Protein AF-0000000082827800 (afdb_homodimer)

Solvent-accessible surface area (backbone atoms only — not comparable to full-atom values): 21511 Å² total; per-residue (Å²): 134,82,80,77,73,72,72,68,81,71,67,55,70,64,56,46,45,39,54,47,41,41,52,48,37,46,74,57,35,74,73,79,58,46,69,70,59,41,34,62,72,49,67,52,58,67,69,60,48,43,71,77,34,82,40,69,58,55,42,53,34,51,30,47,44,51,50,44,51,54,48,50,52,53,50,51,60,69,35,64,79,52,87,47,46,67,57,30,50,51,48,54,53,48,49,53,53,48,51,36,50,74,55,71,32,59,45,55,63,63,62,48,43,49,64,68,37,32,87,81,27,63,74,37,52,61,44,45,48,52,45,52,51,48,54,50,50,53,48,25,53,38,36,46,72,62,62,35,80,55,27,65,62,51,35,52,50,54,52,18,39,53,47,8,50,41,48,48,18,41,75,64,68,43,76,75,73,62,64,65,62,47,54,50,52,52,50,51,51,54,50,43,51,62,59,123,136,84,77,76,72,72,73,68,80,72,66,55,70,65,55,46,44,40,54,46,42,43,52,48,38,45,73,56,36,73,73,78,58,45,69,68,58,42,35,62,74,49,66,51,56,66,70,60,49,42,72,76,34,83,38,69,58,55,42,53,33,49,31,47,45,51,50,42,51,54,49,51,53,53,50,50,60,68,36,64,79,53,87,47,46,66,57,32,52,50,48,52,54,49,49,53,54,49,50,36,52,73,54,71,33,58,45,57,62,62,61,48,44,49,66,68,38,34,85,80,29,64,74,36,52,59,45,47,48,51,45,51,50,47,56,49,50,52,47,25,55,38,37,47,72,63,62,35,83,56,27,66,63,51,34,53,49,53,52,18,38,52,46,8,50,41,50,48,18,41,76,64,68,42,76,76,74,61,63,68,62,47,52,50,52,52,51,50,49,52,51,42,51,64,57,124

Nearest PDB structures (foldseek):
  3g7r-assembly1_A  TM=8.414E-01  e=1.190E-07  Streptomyces coelicolor A3(2)
  3g7r-assembly1_B  TM=8.287E-01  e=1.190E-07  Streptomyces coelicolor A3(2)
  3jsj-assembly2_C  TM=8.779E-01  e=6.716E-06  Streptomyces avermitilis MA-4680 = NBRC 14893
  2g7s-assembly1_A-2  TM=8.425E-01  e=1.171E-05  Agrobacterium fabrum str. C58
  5gpa-assembly1_A  TM=7.416E-01  e=1.019E-05  Halalkalibacterium halodurans C-125

InterPro domains:
  IPR001647 DNA-binding HTH domain, TetR-type [PF00440] (18-61)
  IPR001647 DNA-binding HTH domain, TetR-type [PR00455] (17-30)
  IPR001647 DNA-binding HTH domain, TetR-type [PR00455] (38-61)
  IPR001647 DNA-binding HTH domain, TetR-type [PS50977] (11-71)
  IPR009057 Homedomain-like superfamily [SSF46689] (10-89)
  IPR036271 Tetracyclin repressor-like, C-terminal domain superfamily [SSF48498] (84-188)

Organism: Acinetobacter baumannii (strain ATCC 19606 / DSM 30007 / JCM 6841 / CCUG 19606 / CIP 70.34 / NBRC 109757 / NCIMB 12457 / NCTC 12156 / 81) (NCBI:txid575584)

Structure (mmCIF, N/CA/C/O backbone):
data_AF-0000000082827800-model_v1
#
loop_
_entity.id
_entity.type
_entity.pdbx_description
1 polymer 'Uncharacterized protein'
#
loop_
_atom_site.group_PDB
_atom_site.id
_atom_site.type_symbol
_atom_site.label_atom_id
_atom_site.label_alt_id
_atom_site.label_comp_id
_atom_site.label_asym_id
_atom_site.label_entity_id
_atom_site.label_seq_id
_atom_site.pdbx_PDB_ins_code
_atom_site.Cartn_x
_atom_site.Cartn_y
_atom_site.Cartn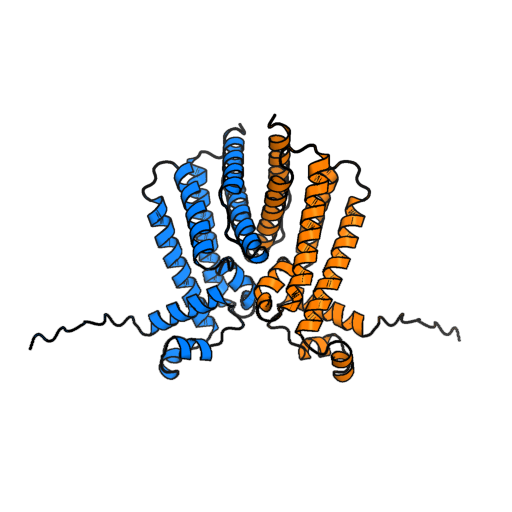_z
_atom_site.occupancy
_atom_site.B_iso_or_equiv
_atom_site.auth_seq_id
_atom_site.auth_comp_id
_atom_site.auth_asym_id
_atom_site.auth_atom_id
_atom_site.pdbx_PDB_model_num
ATOM 1 N N . MET A 1 1 ? 36.031 5.148 -47.375 1 28.25 1 MET A N 1
ATOM 2 C CA . MET A 1 1 ? 35.312 4.062 -46.688 1 28.25 1 MET A CA 1
ATOM 3 C C . MET A 1 1 ? 35.25 4.293 -45.188 1 28.25 1 MET A C 1
ATOM 5 O O . MET A 1 1 ? 36.25 4.09 -44.5 1 28.25 1 MET A O 1
ATOM 9 N N . ASN A 1 2 ? 34.75 5.398 -44.594 1 31.08 2 ASN A N 1
ATOM 10 C CA . ASN A 1 2 ? 34.719 5.922 -43.219 1 31.08 2 ASN A CA 1
ATOM 11 C C . ASN A 1 2 ? 33.969 4.992 -42.281 1 31.08 2 ASN A C 1
ATOM 13 O O . ASN A 1 2 ? 32.75 4.773 -42.438 1 31.08 2 ASN A O 1
ATOM 17 N N . ALA A 1 3 ? 34.656 3.84 -41.781 1 33.94 3 ALA A N 1
ATOM 18 C CA . ALA A 1 3 ? 34.156 2.791 -40.906 1 33.94 3 ALA A CA 1
ATOM 19 C C . ALA A 1 3 ? 33.531 3.387 -39.656 1 33.94 3 ALA A C 1
ATOM 21 O O . ALA A 1 3 ? 34.25 4.027 -38.844 1 33.94 3 ALA A O 1
ATOM 22 N N . ASP A 1 4 ? 32.406 4.094 -39.688 1 33.44 4 ASP A N 1
ATOM 23 C CA . ASP A 1 4 ? 31.594 4.551 -38.562 1 33.44 4 ASP A CA 1
ATOM 24 C C . ASP A 1 4 ? 31.516 3.49 -37.469 1 33.44 4 ASP A C 1
ATOM 26 O O . ASP A 1 4 ? 30.844 2.467 -37.625 1 33.44 4 ASP A O 1
ATOM 30 N N . ILE A 1 5 ? 32.562 3.104 -36.781 1 34.47 5 ILE A N 1
ATOM 31 C CA . ILE A 1 5 ? 32.688 2.234 -35.625 1 34.47 5 ILE A CA 1
ATOM 32 C C . ILE A 1 5 ? 31.609 2.6 -34.594 1 34.47 5 ILE A C 1
ATOM 34 O O . ILE A 1 5 ? 31.641 3.682 -34 1 34.47 5 ILE A O 1
ATOM 38 N N . HIS A 1 6 ? 30.344 2.596 -34.938 1 34.47 6 HIS A N 1
ATOM 39 C CA . HIS A 1 6 ? 29.297 2.691 -33.938 1 34.47 6 HIS A CA 1
ATOM 40 C C . HIS A 1 6 ? 29.672 1.899 -32.688 1 34.47 6 HIS A C 1
ATOM 42 O O . HIS A 1 6 ? 29.812 0.676 -32.75 1 34.47 6 HIS A O 1
ATOM 48 N N . PHE A 1 7 ? 30.734 2.318 -31.969 1 36.97 7 PHE A N 1
ATOM 49 C CA . PHE A 1 7 ? 30.984 1.753 -30.656 1 36.97 7 PHE A CA 1
ATOM 50 C C . PHE A 1 7 ? 29.672 1.491 -29.922 1 36.97 7 PHE A C 1
ATOM 52 O O . PHE A 1 7 ? 28.984 2.43 -29.516 1 36.97 7 PHE A O 1
ATOM 59 N N . LYS A 1 8 ? 28.906 0.641 -30.375 1 39.19 8 LYS A N 1
ATOM 60 C CA . LYS A 1 8 ? 27.797 0.132 -29.578 1 39.19 8 LYS A CA 1
ATOM 61 C C . LYS A 1 8 ? 28.219 -0.045 -28.125 1 39.19 8 LYS A C 1
ATOM 63 O O . LYS A 1 8 ? 29.016 -0.92 -27.797 1 39.19 8 LYS A O 1
ATOM 68 N N . LYS A 1 9 ? 28.562 0.874 -27.312 1 42.38 9 LYS A N 1
ATOM 69 C CA . LYS A 1 9 ? 28.859 0.759 -25.875 1 42.38 9 LYS A CA 1
ATOM 70 C C . LYS A 1 9 ? 28.062 -0.382 -25.25 1 42.38 9 LYS A C 1
ATOM 72 O O . LYS A 1 9 ? 26.844 -0.331 -25.172 1 42.38 9 LYS A O 1
ATOM 77 N N . LYS A 1 10 ? 28.312 -1.692 -25.297 1 49.41 10 LYS A N 1
ATOM 78 C CA . LYS A 1 10 ? 27.766 -2.984 -24.891 1 49.41 10 LYS A CA 1
ATOM 79 C C . LYS A 1 10 ? 27.406 -2.986 -23.406 1 49.41 10 LYS A C 1
ATOM 81 O O . LYS A 1 10 ? 28.281 -2.877 -22.547 1 49.41 10 LYS A O 1
ATOM 86 N N . TYR A 1 11 ? 26.344 -2.463 -23 1 63.91 11 TYR A N 1
ATOM 87 C CA . TYR A 1 11 ? 25.984 -2.654 -21.594 1 63.91 11 TYR A CA 1
ATOM 88 C C . TYR A 1 11 ? 26.141 -4.113 -21.188 1 63.91 11 TYR A C 1
ATOM 90 O O . TYR A 1 11 ? 25.828 -5.02 -21.953 1 63.91 11 TYR A O 1
ATOM 98 N N . PRO A 1 12 ? 27.047 -4.301 -20.141 1 82.62 12 PRO A N 1
ATOM 99 C CA . PRO A 1 12 ? 27.203 -5.688 -19.688 1 82.62 12 PRO A CA 1
ATOM 100 C C . PRO A 1 12 ? 25.875 -6.434 -19.625 1 82.62 12 PRO A C 1
ATOM 102 O O . PRO A 1 12 ? 24.828 -5.832 -19.344 1 82.62 12 PRO A O 1
ATOM 105 N N . LYS A 1 13 ? 25.812 -7.609 -20.328 1 89.81 13 LYS A N 1
ATOM 106 C CA . LYS A 1 13 ? 24.656 -8.492 -20.359 1 89.81 13 LYS A CA 1
ATOM 107 C C . LYS A 1 13 ? 23.938 -8.5 -19.016 1 89.81 13 LYS A C 1
ATOM 109 O O . LYS A 1 13 ? 22.703 -8.547 -18.953 1 89.81 13 LYS A O 1
ATOM 114 N N . ARG A 1 14 ? 24.688 -8.312 -18.062 1 93.44 14 ARG A N 1
ATOM 115 C CA . ARG A 1 14 ? 24.141 -8.289 -16.703 1 93.44 14 ARG A CA 1
ATOM 116 C C . ARG A 1 14 ? 23.219 -7.082 -16.516 1 93.44 14 ARG A C 1
ATOM 118 O O . ARG A 1 14 ? 22.125 -7.211 -15.977 1 93.44 14 ARG A O 1
ATOM 125 N N . ASP A 1 15 ? 23.672 -5.965 -17 1 94.88 15 ASP A N 1
ATOM 126 C CA . ASP A 1 15 ? 22.906 -4.734 -16.844 1 94.88 15 ASP A CA 1
AT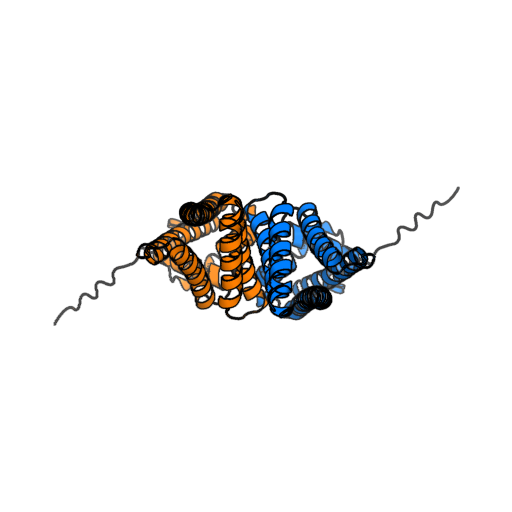OM 127 C C . ASP A 1 15 ? 21.625 -4.77 -17.672 1 94.88 15 ASP A C 1
ATOM 129 O O . ASP A 1 15 ? 20.594 -4.23 -17.266 1 94.88 15 ASP A O 1
ATOM 133 N N . ILE A 1 16 ? 21.688 -5.406 -18.734 1 95.06 16 ILE A N 1
ATOM 134 C CA . ILE A 1 16 ? 20.531 -5.535 -19.609 1 95.06 16 ILE A CA 1
ATOM 135 C C . ILE A 1 16 ? 19.453 -6.379 -18.906 1 95.06 16 ILE A C 1
ATOM 137 O O . ILE A 1 16 ? 18.281 -6.027 -18.922 1 95.06 16 ILE A O 1
ATOM 141 N N . VAL A 1 17 ? 19.891 -7.422 -18.297 1 96.56 17 VAL A N 1
ATOM 142 C CA . VAL A 1 17 ? 18.953 -8.305 -17.578 1 96.56 17 VAL A CA 1
ATOM 143 C C . VAL A 1 17 ? 18.328 -7.555 -16.422 1 96.56 17 VAL A C 1
ATOM 145 O O . VAL A 1 17 ? 17.109 -7.59 -16.234 1 96.56 17 VAL A O 1
ATOM 148 N N . LEU A 1 18 ? 19.156 -6.84 -15.711 1 97.31 18 LEU A N 1
ATOM 149 C CA . LEU A 1 18 ? 18.672 -6.117 -14.547 1 97.31 18 LEU A CA 1
ATOM 150 C C . LEU A 1 18 ? 17.641 -5.059 -14.945 1 97.31 18 LEU A C 1
ATOM 152 O O . LEU A 1 18 ? 16.594 -4.941 -14.32 1 97.31 18 LEU A O 1
ATOM 156 N N . SER A 1 19 ? 17.969 -4.348 -15.992 1 96.88 19 SER A N 1
ATOM 157 C CA . SER A 1 19 ? 17.078 -3.291 -16.438 1 96.88 19 SER A CA 1
ATOM 158 C C . SER A 1 19 ? 15.758 -3.861 -16.953 1 96.88 19 SER A C 1
ATOM 160 O O . SER A 1 19 ? 14.68 -3.363 -16.625 1 96.88 19 SER A O 1
ATOM 162 N N . THR A 1 20 ? 15.852 -4.902 -17.703 1 97.69 20 THR A N 1
ATOM 163 C CA . THR A 1 20 ? 14.664 -5.547 -18.266 1 97.69 20 THR A CA 1
ATOM 164 C C . THR A 1 20 ? 13.789 -6.133 -17.156 1 97.69 20 THR A C 1
ATOM 166 O O . THR A 1 20 ? 12.578 -5.91 -17.141 1 97.69 20 THR A O 1
ATOM 169 N N . ALA A 1 21 ? 14.445 -6.844 -16.266 1 98.12 21 ALA A N 1
ATOM 170 C CA . ALA A 1 21 ? 13.711 -7.477 -15.172 1 98.12 21 ALA A CA 1
ATOM 171 C C . ALA A 1 21 ? 13.039 -6.434 -14.289 1 98.12 21 ALA A C 1
ATOM 173 O O . ALA A 1 21 ? 11.867 -6.574 -13.93 1 98.12 21 ALA A O 1
ATOM 174 N N . THR A 1 22 ? 13.758 -5.391 -14 1 97.88 22 THR A N 1
ATOM 175 C CA . THR A 1 22 ? 13.234 -4.336 -13.141 1 97.88 22 THR A CA 1
ATOM 176 C C . THR A 1 22 ? 11.984 -3.709 -13.766 1 97.88 22 THR A C 1
ATOM 178 O O . THR A 1 22 ? 10.977 -3.516 -13.078 1 97.88 22 THR A O 1
ATOM 181 N N . GLN A 1 23 ? 12.039 -3.459 -15.023 1 96.88 23 GLN A N 1
ATOM 182 C CA . GLN A 1 23 ? 10.906 -2.863 -15.719 1 96.88 23 GLN A CA 1
ATOM 183 C C . GLN A 1 23 ? 9.703 -3.805 -15.711 1 96.88 23 GLN A C 1
ATOM 185 O O . GLN A 1 23 ? 8.57 -3.371 -15.5 1 96.88 23 GLN A O 1
ATOM 190 N N . LEU A 1 24 ? 9.93 -5.055 -15.906 1 96.31 24 LEU A N 1
ATOM 191 C CA . LEU A 1 24 ? 8.852 -6.039 -15.883 1 96.31 24 LEU A CA 1
ATOM 192 C C . LEU A 1 24 ? 8.242 -6.137 -14.484 1 96.31 24 LEU A C 1
ATOM 194 O O . LEU A 1 24 ? 7.016 -6.176 -14.344 1 96.31 24 LEU A O 1
ATOM 198 N N . PHE A 1 25 ? 9.117 -6.145 -13.469 1 95.81 25 PHE A N 1
ATOM 199 C CA . PHE A 1 25 ? 8.641 -6.227 -12.094 1 95.81 25 PHE A CA 1
ATOM 200 C C . PHE A 1 25 ? 7.805 -5.004 -11.742 1 95.81 25 PHE A C 1
ATOM 202 O O . PHE A 1 25 ? 6.789 -5.117 -11.055 1 95.81 25 PHE A O 1
ATOM 209 N N . ILE A 1 26 ? 8.172 -3.844 -12.25 1 94.31 26 ILE A N 1
ATOM 210 C CA . ILE A 1 26 ? 7.445 -2.607 -11.977 1 94.31 26 ILE A CA 1
ATOM 211 C C . ILE A 1 26 ? 6.098 -2.631 -12.688 1 94.31 26 ILE A C 1
ATOM 213 O O . ILE A 1 26 ? 5.062 -2.311 -12.094 1 94.31 26 ILE A O 1
ATOM 217 N N . GLN A 1 27 ? 6.027 -3.088 -13.883 1 91.56 27 GLN A N 1
ATOM 218 C CA . GLN A 1 27 ? 4.832 -3.021 -14.719 1 91.56 27 GLN A CA 1
ATOM 219 C C . GLN A 1 27 ? 3.859 -4.148 -14.375 1 91.56 27 GLN A C 1
ATOM 221 O O . GLN A 1 27 ? 2.643 -3.984 -14.5 1 91.56 27 GLN A O 1
ATOM 226 N N . GLU A 1 28 ? 4.469 -5.242 -13.945 1 89.88 28 GLU A N 1
ATOM 227 C CA . GLU A 1 28 ? 3.631 -6.402 -13.656 1 89.88 28 GLU A CA 1
ATOM 228 C C . GLU A 1 28 ? 3.756 -6.828 -12.195 1 89.88 28 GLU A C 1
ATOM 230 O O . GLU A 1 28 ? 3.289 -6.121 -11.297 1 89.88 28 GLU A O 1
ATOM 235 N N . ASN A 1 29 ? 4.441 -7.953 -11.852 1 88.12 29 ASN A N 1
ATOM 236 C CA . ASN A 1 29 ? 4.594 -8.43 -10.477 1 88.12 29 ASN A CA 1
ATOM 237 C C . ASN A 1 29 ? 5.816 -9.336 -10.328 1 88.12 29 ASN A C 1
ATOM 239 O O . ASN A 1 29 ? 6.27 -9.938 -11.305 1 88.12 29 ASN A O 1
ATOM 243 N N . TYR A 1 30 ? 6.332 -9.375 -9.117 1 92.81 30 TYR A N 1
ATOM 244 C CA . TYR A 1 30 ? 7.527 -10.164 -8.836 1 92.81 30 TYR A CA 1
ATOM 245 C C . TYR A 1 30 ? 7.227 -11.656 -8.922 1 92.81 30 TYR A C 1
ATOM 247 O O . TYR A 1 30 ? 8.094 -12.453 -9.297 1 92.81 30 TYR A O 1
ATOM 255 N N . ILE A 1 31 ? 6.066 -12.008 -8.602 1 87.62 31 ILE A N 1
ATOM 256 C CA . ILE A 1 31 ? 5.719 -13.422 -8.516 1 87.62 31 ILE A CA 1
ATOM 257 C C . ILE A 1 31 ? 5.422 -13.961 -9.914 1 87.62 31 ILE A C 1
ATOM 259 O O . ILE A 1 31 ? 5.906 -15.031 -10.289 1 87.62 31 ILE A O 1
ATOM 263 N N . SER A 1 32 ? 4.668 -13.281 -10.75 1 87.06 32 SER A N 1
ATOM 264 C CA . SER A 1 32 ? 4.156 -13.797 -12.008 1 87.06 32 SER A CA 1
ATOM 265 C C . SER A 1 32 ? 5.215 -13.727 -13.109 1 87.06 32 SER A C 1
ATOM 267 O O . SER A 1 32 ? 5.199 -14.523 -14.047 1 87.06 32 SER A O 1
ATOM 269 N N . VAL A 1 33 ? 6.074 -12.734 -13.008 1 93.69 33 VAL A N 1
ATOM 270 C CA . VAL A 1 33 ? 7.129 -12.625 -14.008 1 93.69 33 VAL A CA 1
ATOM 271 C C . VAL A 1 33 ? 8.148 -13.742 -13.805 1 93.69 33 VAL A C 1
ATOM 273 O O . VAL A 1 33 ? 8.852 -13.773 -12.797 1 93.69 33 VAL A O 1
ATOM 276 N N . GLY A 1 34 ? 8.242 -14.586 -14.773 1 94.19 34 GLY A N 1
ATOM 277 C CA . GLY A 1 34 ? 9.172 -15.703 -14.688 1 94.19 34 GLY A CA 1
ATOM 278 C C . GLY A 1 34 ? 10.508 -15.422 -15.359 1 94.19 34 GLY A C 1
ATOM 279 O O . GLY A 1 34 ? 10.633 -14.469 -16.125 1 94.19 34 GLY A O 1
ATOM 280 N N . VAL A 1 35 ? 11.414 -16.266 -15.047 1 96.62 35 VAL A N 1
ATOM 281 C CA . VAL A 1 35 ? 12.766 -16.125 -15.586 1 96.62 35 VAL A CA 1
ATOM 282 C C . VAL A 1 35 ? 12.734 -16.297 -17.109 1 96.62 35 VAL A C 1
ATOM 284 O O . VAL A 1 35 ? 13.43 -15.57 -17.828 1 96.62 35 VAL A O 1
ATOM 287 N N . ASP A 1 36 ? 11.914 -17.156 -17.609 1 96.75 36 ASP A N 1
ATOM 288 C CA . ASP A 1 36 ? 11.836 -17.375 -19.047 1 96.75 36 ASP A CA 1
ATOM 289 C C . ASP A 1 36 ? 11.375 -16.125 -19.781 1 96.75 36 ASP A C 1
ATOM 291 O O . ASP A 1 36 ? 11.891 -15.789 -20.844 1 96.75 36 ASP A O 1
ATOM 295 N N . ARG A 1 37 ? 10.453 -15.445 -19.25 1 96.25 37 ARG A N 1
ATOM 296 C CA . ARG A 1 37 ? 9.961 -14.195 -19.797 1 96.25 37 ARG A CA 1
ATOM 297 C C . ARG A 1 37 ? 11.055 -13.133 -19.828 1 96.25 37 ARG A C 1
ATOM 299 O O . ARG A 1 37 ? 11.195 -12.406 -20.812 1 96.25 37 ARG A O 1
ATOM 306 N N . ILE A 1 38 ? 11.828 -13.047 -18.781 1 97.69 38 ILE A N 1
ATOM 307 C CA . ILE A 1 38 ? 12.906 -12.07 -18.672 1 97.69 38 ILE A CA 1
ATOM 308 C C . ILE A 1 38 ? 13.984 -12.375 -19.703 1 97.69 38 ILE A C 1
ATOM 310 O O . ILE A 1 38 ? 14.469 -11.469 -20.391 1 97.69 38 ILE A O 1
ATOM 314 N N . ILE A 1 39 ? 14.305 -13.617 -19.812 1 97.44 39 ILE A N 1
ATOM 315 C CA . ILE A 1 39 ? 15.32 -14.062 -20.766 1 97.44 39 ILE A CA 1
ATOM 316 C C . ILE A 1 39 ? 14.891 -13.711 -22.188 1 97.44 39 ILE A C 1
ATOM 318 O O . ILE A 1 39 ? 15.672 -13.156 -22.969 1 97.44 39 ILE A O 1
ATOM 322 N N . ALA A 1 40 ? 13.664 -13.953 -22.5 1 97.5 40 ALA A N 1
ATOM 323 C CA . ALA A 1 40 ? 13.109 -13.68 -23.828 1 97.5 40 ALA A CA 1
ATOM 324 C C . ALA A 1 40 ? 13.117 -12.18 -24.125 1 97.5 40 ALA A C 1
ATOM 326 O O . ALA A 1 40 ? 13.531 -11.758 -25.203 1 97.5 40 ALA A O 1
ATOM 327 N N . GLU A 1 41 ? 12.766 -11.406 -23.188 1 96.81 41 GLU A N 1
ATOM 328 C CA . GLU A 1 41 ? 12.656 -9.969 -23.375 1 96.81 41 GLU A CA 1
ATOM 329 C C . GLU A 1 41 ? 14.039 -9.312 -23.438 1 96.81 41 GLU A C 1
ATOM 331 O O . GLU A 1 41 ? 14.234 -8.328 -24.156 1 96.81 41 GLU A O 1
ATOM 336 N N . ALA A 1 42 ? 14.914 -9.789 -22.609 1 96.44 42 ALA A N 1
ATOM 337 C CA . ALA A 1 42 ? 16.281 -9.266 -22.594 1 96.44 42 ALA A CA 1
ATOM 338 C C . ALA A 1 42 ? 17.078 -9.75 -23.812 1 96.44 42 ALA A C 1
ATOM 340 O O . ALA A 1 42 ? 18.156 -9.234 -24.094 1 96.44 42 ALA A O 1
ATOM 341 N N . ASP A 1 43 ? 16.547 -10.742 -24.422 1 95.88 43 ASP A N 1
ATOM 342 C CA . ASP A 1 43 ? 17.172 -11.344 -25.594 1 95.88 43 ASP A CA 1
ATOM 343 C C . ASP A 1 43 ? 18.594 -11.812 -25.266 1 95.88 43 ASP A C 1
ATOM 345 O O . ASP A 1 43 ? 19.562 -11.422 -25.938 1 95.88 43 ASP A O 1
ATOM 349 N N . ILE A 1 44 ? 18.688 -12.594 -24.266 1 94.81 44 ILE A N 1
ATOM 350 C CA . ILE A 1 44 ? 19.969 -13.164 -23.844 1 94.81 44 ILE A CA 1
ATOM 351 C C . ILE A 1 44 ? 19.859 -14.688 -23.781 1 94.81 44 ILE A C 1
ATOM 353 O O . ILE A 1 44 ? 18.766 -15.227 -23.656 1 94.81 44 ILE A O 1
ATOM 357 N N . ALA A 1 45 ? 20.984 -15.336 -23.938 1 94.88 45 ALA A N 1
ATOM 358 C CA . ALA A 1 45 ? 21.016 -16.797 -23.828 1 94.88 45 ALA A CA 1
ATOM 359 C C . ALA A 1 45 ? 20.734 -17.234 -22.391 1 94.88 45 ALA A C 1
ATOM 361 O O . ALA A 1 45 ? 21.203 -16.594 -21.438 1 94.88 45 ALA A O 1
ATOM 362 N N . LYS A 1 46 ? 19.984 -18.281 -22.234 1 95.38 46 LYS A N 1
ATOM 363 C CA . LYS A 1 46 ? 19.641 -18.828 -20.938 1 95.38 46 LYS A CA 1
ATOM 364 C C . LYS A 1 46 ? 20.891 -19.094 -20.094 1 95.38 46 LYS A C 1
ATOM 366 O O . LYS A 1 46 ? 20.938 -18.781 -18.906 1 95.38 46 LYS A O 1
ATOM 371 N N . ALA A 1 47 ? 21.891 -19.656 -20.75 1 94.69 47 ALA A N 1
ATOM 372 C CA . ALA A 1 47 ? 23.141 -19.969 -20.062 1 94.69 47 ALA A CA 1
ATOM 373 C C . ALA A 1 47 ? 23.797 -18.703 -19.516 1 94.69 47 ALA A C 1
ATOM 375 O O . ALA A 1 47 ? 24.344 -18.703 -18.406 1 94.69 47 ALA A O 1
ATOM 376 N N . THR A 1 48 ? 23.781 -17.734 -20.234 1 94.19 48 THR A N 1
ATOM 377 C CA . THR A 1 48 ? 24.344 -16.438 -19.828 1 94.19 48 THR A CA 1
ATOM 378 C C . THR A 1 48 ? 23.578 -15.875 -18.641 1 94.19 48 THR A C 1
ATOM 380 O O . THR A 1 48 ? 24.172 -15.344 -17.688 1 94.19 48 THR A O 1
ATOM 383 N N . PHE A 1 49 ? 22.219 -15.945 -18.672 1 95.88 49 PHE A N 1
ATOM 384 C CA . PHE A 1 49 ? 21.375 -15.484 -17.578 1 95.88 49 PHE A CA 1
ATOM 385 C C . PHE A 1 49 ? 21.766 -16.156 -16.266 1 95.88 49 PHE A C 1
ATOM 387 O O . PHE A 1 49 ? 22.031 -15.469 -15.281 1 95.88 49 PHE A O 1
ATOM 394 N N . TYR A 1 50 ? 21.906 -17.391 -16.344 1 95.44 50 TYR A N 1
ATOM 395 C CA . TYR A 1 50 ? 22.094 -18.156 -15.109 1 95.44 50 TYR A CA 1
ATOM 396 C C . TYR A 1 50 ? 23.531 -18.047 -14.609 1 95.44 50 TYR A C 1
ATOM 398 O O . TYR A 1 50 ? 23.812 -18.297 -13.438 1 95.44 50 TYR A O 1
ATOM 406 N N . LYS A 1 51 ? 24.422 -17.703 -15.516 1 95 51 LYS A N 1
ATOM 407 C CA . LYS A 1 51 ? 25.781 -17.391 -15.086 1 95 51 LYS A CA 1
ATOM 408 C C . LYS A 1 51 ? 25.797 -16.172 -14.164 1 95 51 LYS A C 1
ATOM 410 O O . LYS A 1 51 ? 26.562 -16.125 -13.203 1 95 51 LYS A O 1
ATOM 415 N N . HIS A 1 52 ? 24.922 -15.289 -14.43 1 94.75 52 HIS A N 1
ATOM 416 C CA . HIS A 1 52 ? 24.906 -14.039 -13.672 1 94.75 52 HIS A CA 1
ATOM 417 C C . HIS A 1 52 ? 23.906 -14.117 -12.516 1 94.75 52 HIS A C 1
ATOM 419 O O . HIS A 1 52 ? 24.109 -13.508 -11.469 1 94.75 52 HIS A O 1
ATOM 425 N N . PHE A 1 53 ? 22.797 -14.828 -12.734 1 96.94 53 PHE A N 1
ATOM 426 C CA . PHE A 1 53 ? 21.703 -14.914 -11.758 1 96.94 53 PHE A CA 1
ATOM 427 C C . PHE A 1 53 ? 21.25 -16.359 -11.57 1 96.94 53 PHE A C 1
ATOM 429 O O . PHE A 1 53 ? 20.281 -16.797 -12.195 1 96.94 53 PHE A O 1
ATOM 436 N N . PRO A 1 54 ? 21.781 -16.969 -10.648 1 96.12 54 PRO A N 1
ATOM 437 C CA . PRO A 1 54 ? 21.531 -18.406 -10.445 1 96.12 54 PRO A CA 1
ATOM 438 C C . PRO A 1 54 ? 20.094 -18.703 -10.016 1 96.12 54 PRO A C 1
ATOM 440 O O . PRO A 1 54 ? 19.609 -19.828 -10.172 1 96.12 54 PRO A O 1
ATOM 443 N N . SER A 1 55 ? 19.484 -17.609 -9.469 1 96.44 55 SER A N 1
ATOM 444 C CA . SER A 1 55 ? 18.094 -17.797 -9.031 1 96.44 55 SER A CA 1
ATOM 445 C C . SER A 1 55 ? 17.281 -16.531 -9.227 1 96.44 55 SER A C 1
ATOM 447 O O . SER A 1 55 ? 17.844 -15.438 -9.336 1 96.44 55 SER A O 1
ATOM 449 N N . LYS A 1 56 ? 16 -16.703 -9.227 1 96.38 56 LYS A N 1
ATOM 450 C CA . LYS A 1 56 ? 15.125 -15.547 -9.297 1 96.38 56 LYS A CA 1
ATOM 451 C C . LYS A 1 56 ? 15.297 -14.656 -8.07 1 96.38 56 LYS A C 1
ATOM 453 O O . LYS A 1 56 ? 15.203 -13.43 -8.172 1 96.38 56 LYS A O 1
ATOM 458 N N . GLU A 1 57 ? 15.492 -15.25 -6.91 1 97.19 57 GLU A N 1
ATOM 459 C CA . GLU A 1 57 ? 15.719 -14.492 -5.684 1 97.19 57 GLU A CA 1
ATOM 460 C C . GLU A 1 57 ? 16.922 -13.562 -5.824 1 97.19 57 GLU A C 1
ATOM 462 O O . GLU A 1 57 ? 16.844 -12.383 -5.473 1 97.19 57 GLU A O 1
ATOM 467 N N . GLU A 1 58 ? 17.938 -14.062 -6.34 1 97.69 58 GLU A N 1
ATOM 468 C CA . GLU A 1 58 ? 19.141 -13.25 -6.531 1 97.69 58 GLU A CA 1
ATOM 469 C C . GLU A 1 58 ? 18.891 -12.125 -7.539 1 97.69 58 GLU A C 1
ATOM 471 O O . GLU A 1 58 ? 19.375 -11.008 -7.363 1 97.69 58 GLU A O 1
ATOM 476 N N . LEU A 1 59 ? 18.203 -12.5 -8.578 1 98.19 59 LEU A N 1
ATOM 477 C CA . LEU A 1 59 ? 17.859 -11.484 -9.57 1 98.19 59 LEU A CA 1
ATOM 478 C C . LEU A 1 59 ? 17.062 -10.352 -8.93 1 98.19 59 LEU A C 1
ATOM 480 O O . LEU A 1 59 ? 17.391 -9.18 -9.102 1 98.19 59 LEU A O 1
ATOM 484 N N . VAL A 1 60 ? 16.016 -10.695 -8.195 1 98.31 60 VAL A N 1
ATOM 485 C CA . VAL A 1 60 ? 15.164 -9.711 -7.559 1 98.31 60 VAL A CA 1
ATOM 486 C C . VAL A 1 60 ? 15.984 -8.859 -6.594 1 98.31 60 VAL A C 1
ATOM 488 O O . VAL A 1 60 ? 15.836 -7.633 -6.547 1 98.31 60 VAL A O 1
ATOM 491 N N . PHE A 1 61 ? 16.875 -9.539 -5.859 1 98.31 61 PHE A N 1
ATOM 492 C CA . PHE A 1 61 ? 17.75 -8.844 -4.922 1 98.31 61 PHE A CA 1
ATOM 493 C C . PHE A 1 61 ? 18.547 -7.758 -5.629 1 98.31 61 PHE A C 1
ATOM 495 O O . PHE A 1 61 ? 18.547 -6.598 -5.211 1 98.31 61 PHE A O 1
ATOM 502 N N . TYR A 1 62 ? 19.109 -8.07 -6.688 1 98 62 TYR A N 1
ATOM 503 C CA . TYR A 1 62 ? 19.984 -7.129 -7.379 1 98 62 TYR A CA 1
ATOM 504 C C . TYR A 1 62 ? 19.172 -6.07 -8.117 1 98 62 TYR A C 1
ATOM 506 O O . TYR A 1 62 ? 19.594 -4.918 -8.227 1 98 62 TYR A O 1
ATOM 514 N N . CYS A 1 63 ? 18.016 -6.422 -8.648 1 98.44 63 CYS A N 1
ATOM 515 C CA . CYS A 1 63 ? 17.109 -5.426 -9.227 1 98.44 63 CYS A CA 1
ATOM 516 C C . CYS A 1 63 ? 16.766 -4.348 -8.211 1 98.44 63 CYS A C 1
ATOM 518 O O . CYS A 1 63 ? 16.812 -3.156 -8.516 1 98.44 63 CYS A O 1
ATOM 520 N N . LEU A 1 64 ? 16.453 -4.777 -6.98 1 98.5 64 LEU A N 1
ATOM 521 C CA . LEU A 1 64 ? 16.062 -3.848 -5.93 1 98.5 64 LEU A CA 1
ATOM 522 C C . LEU A 1 64 ? 17.25 -2.992 -5.492 1 98.5 64 LEU A C 1
ATOM 524 O O . LEU A 1 64 ? 17.109 -1.789 -5.27 1 98.5 64 LEU A O 1
ATOM 528 N N . LYS A 1 65 ? 18.406 -3.619 -5.383 1 98.31 65 LYS A N 1
ATOM 529 C CA . LYS A 1 65 ? 19.609 -2.883 -5.004 1 98.31 65 LYS A CA 1
ATOM 530 C C . LYS A 1 65 ? 19.938 -1.792 -6.02 1 98.31 65 LYS A C 1
ATOM 532 O O . LYS A 1 65 ? 20.203 -0.648 -5.648 1 98.31 65 LYS A O 1
ATOM 537 N N . GLN A 1 66 ? 19.891 -2.176 -7.227 1 97.62 66 GLN A N 1
ATOM 538 C CA . GLN A 1 66 ? 20.188 -1.213 -8.281 1 97.62 66 GLN A CA 1
ATOM 539 C C . GLN A 1 66 ? 19.125 -0.125 -8.359 1 9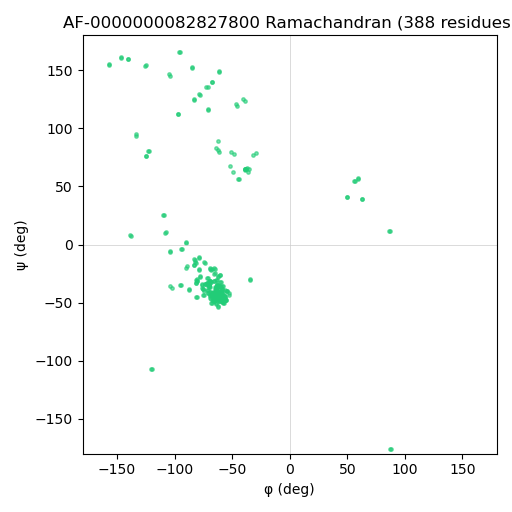7.62 66 GLN A C 1
ATOM 541 O O . GLN A 1 66 ? 19.438 1.055 -8.523 1 97.62 66 GLN A O 1
ATOM 546 N N . LEU A 1 67 ? 17.891 -0.491 -8.266 1 98.06 67 LEU A N 1
ATOM 547 C CA . LEU A 1 67 ? 16.797 0.476 -8.289 1 98.06 67 LEU A CA 1
ATOM 548 C C . LEU A 1 67 ? 16.938 1.483 -7.152 1 98.06 67 LEU A C 1
ATOM 550 O O . LEU A 1 67 ? 16.75 2.684 -7.352 1 98.06 67 LEU A O 1
ATOM 554 N N . LYS A 1 68 ? 17.25 0.969 -5.977 1 98.19 68 LYS A N 1
ATOM 555 C CA . LYS A 1 68 ? 17.469 1.841 -4.828 1 98.19 68 LYS A CA 1
ATOM 556 C C . LYS A 1 68 ? 18.562 2.857 -5.109 1 98.19 68 LYS A C 1
ATOM 558 O O . LYS A 1 68 ? 18.406 4.047 -4.816 1 98.19 68 LYS A O 1
ATOM 563 N N . LEU A 1 69 ? 19.641 2.4 -5.66 1 97.94 69 LEU A N 1
ATOM 564 C CA . LEU A 1 69 ? 20.766 3.285 -5.965 1 97.94 69 LEU A CA 1
ATOM 565 C C . LEU A 1 69 ? 20.359 4.328 -7.004 1 97.94 69 LEU A C 1
ATOM 567 O O . LEU A 1 69 ? 20.719 5.504 -6.875 1 97.94 69 LEU A O 1
ATOM 571 N N . ASP A 1 70 ? 19.672 3.91 -8.023 1 97.69 70 ASP A N 1
ATOM 572 C CA . ASP A 1 70 ? 19.203 4.82 -9.062 1 97.69 70 ASP A CA 1
ATOM 573 C C . ASP A 1 70 ? 18.281 5.895 -8.492 1 97.69 70 ASP A C 1
ATOM 575 O O . ASP A 1 70 ? 18.422 7.078 -8.812 1 97.69 70 ASP A O 1
ATOM 579 N N . ILE A 1 71 ? 17.391 5.516 -7.641 1 98 71 ILE A N 1
ATOM 580 C CA . ILE A 1 71 ? 16.453 6.441 -7.016 1 98 71 ILE A CA 1
ATOM 581 C C . ILE A 1 71 ? 17.203 7.398 -6.098 1 98 71 ILE A C 1
ATOM 583 O O . ILE A 1 71 ? 16.984 8.609 -6.145 1 98 71 ILE A O 1
ATOM 587 N N . GLN A 1 72 ? 18.047 6.84 -5.309 1 98.19 72 GLN A N 1
ATOM 588 C CA . GLN A 1 72 ? 18.828 7.645 -4.379 1 98.19 72 GLN A CA 1
ATOM 589 C C . GLN A 1 72 ? 19.625 8.719 -5.113 1 98.19 72 GLN A C 1
ATOM 591 O O . GLN A 1 72 ? 19.594 9.891 -4.742 1 98.19 72 GLN A O 1
ATOM 596 N N . MET A 1 73 ? 20.25 8.305 -6.148 1 98.06 73 MET A N 1
ATOM 597 C CA . MET A 1 73 ? 21.062 9.25 -6.918 1 98.06 73 MET A CA 1
ATOM 598 C C . MET A 1 73 ? 20.172 10.32 -7.559 1 98.06 73 MET A C 1
ATOM 600 O O . MET A 1 73 ? 20.5 11.508 -7.492 1 98.06 73 MET A O 1
ATOM 604 N N . ALA A 1 74 ? 19.094 9.93 -8.141 1 97.56 74 ALA A N 1
ATOM 605 C CA . ALA A 1 74 ? 18.188 10.844 -8.836 1 97.56 74 ALA A CA 1
ATOM 606 C C . ALA A 1 74 ? 17.578 11.844 -7.855 1 97.56 74 ALA A C 1
ATOM 608 O O . ALA A 1 74 ? 17.531 13.047 -8.133 1 97.56 74 ALA A O 1
ATOM 609 N N . VAL A 1 75 ? 17.141 11.383 -6.711 1 97.88 75 VAL A N 1
ATOM 610 C CA . VAL A 1 75 ? 16.5 12.219 -5.707 1 97.88 75 VAL A CA 1
ATOM 611 C C . VAL A 1 75 ? 17.5 13.195 -5.117 1 97.88 75 VAL A C 1
ATOM 613 O O . VAL A 1 75 ? 17.234 14.398 -5.031 1 97.88 75 VAL A O 1
ATOM 616 N N . GLU A 1 76 ? 18.609 12.688 -4.703 1 97.31 76 GLU A N 1
ATOM 617 C CA . GLU A 1 76 ? 19.609 13.531 -4.047 1 97.31 76 GLU A CA 1
ATOM 618 C C . GLU A 1 76 ? 20.141 14.586 -5.004 1 97.31 76 GLU A C 1
ATOM 620 O O . GLU A 1 76 ? 20.359 15.734 -4.605 1 97.31 76 GLU A O 1
ATOM 625 N N . GLU A 1 77 ? 20.297 14.188 -6.254 1 97 77 GLU A N 1
ATOM 626 C CA . GLU A 1 77 ? 20.688 15.172 -7.258 1 97 77 GLU A CA 1
ATOM 627 C C . GLU A 1 77 ? 19.609 16.234 -7.434 1 97 77 GLU A C 1
ATOM 629 O O . GLU A 1 77 ? 19.906 17.422 -7.551 1 97 77 GLU A O 1
ATOM 634 N N . HIS A 1 78 ? 18.391 15.797 -7.438 1 96.12 78 HIS A N 1
ATOM 635 C CA . HIS A 1 78 ? 17.234 16.672 -7.66 1 96.12 78 HIS A CA 1
ATOM 636 C C . HIS A 1 78 ? 17.109 17.719 -6.551 1 96.12 78 HIS A C 1
ATOM 638 O O . HIS A 1 78 ? 16.766 18.859 -6.812 1 96.12 78 HIS A O 1
ATOM 644 N N . ILE A 1 79 ? 17.469 17.359 -5.301 1 96.75 79 ILE A N 1
ATOM 645 C CA . ILE A 1 79 ? 17.203 18.281 -4.207 1 96.75 79 ILE A CA 1
ATOM 646 C C . ILE A 1 79 ? 18.5 18.969 -3.775 1 96.75 79 ILE A C 1
ATOM 648 O O . ILE A 1 79 ? 18.469 19.891 -2.957 1 96.75 79 ILE A O 1
ATOM 652 N N . SER A 1 80 ? 19.656 18.594 -4.312 1 93.88 80 SER A N 1
ATOM 653 C CA . SER A 1 80 ? 20.969 19.078 -3.883 1 93.88 80 SER A CA 1
ATOM 654 C C . SER A 1 80 ? 21.125 20.562 -4.164 1 93.88 80 SER A C 1
ATOM 656 O O . SER A 1 80 ? 21.875 21.25 -3.473 1 93.88 80 SER A O 1
ATOM 658 N N . LYS A 1 81 ? 20.422 21.016 -5.098 1 91.44 81 LYS A N 1
ATOM 659 C CA . LYS A 1 81 ? 20.625 22.406 -5.496 1 91.44 81 LYS A CA 1
ATOM 660 C C . LYS A 1 81 ? 19.656 23.344 -4.77 1 91.44 81 LYS A C 1
ATOM 662 O O . LYS A 1 81 ? 19.734 24.562 -4.918 1 91.44 81 LYS A O 1
ATOM 667 N N . LEU A 1 82 ? 18.812 22.781 -4.027 1 94.38 82 LEU A N 1
ATOM 668 C CA . LEU A 1 82 ? 17.797 23.578 -3.359 1 94.38 82 LEU A CA 1
ATOM 669 C C . LEU A 1 82 ? 18.328 24.141 -2.049 1 94.38 82 LEU A C 1
ATOM 671 O O . LEU A 1 82 ? 19.203 23.562 -1.423 1 94.38 82 LEU A O 1
ATOM 675 N N . THR A 1 83 ? 17.781 25.312 -1.616 1 89.88 83 THR A N 1
ATOM 676 C CA . THR A 1 83 ? 18.391 26.078 -0.538 1 89.88 83 THR A CA 1
ATOM 677 C C . THR A 1 83 ? 17.625 25.875 0.769 1 89.88 83 THR A C 1
ATOM 679 O O . THR A 1 83 ? 18.234 25.828 1.844 1 89.88 83 THR A O 1
ATOM 682 N N . THR A 1 84 ? 16.266 25.766 0.729 1 96.44 84 THR A N 1
ATOM 683 C CA . THR A 1 84 ? 15.523 25.688 1.979 1 96.44 84 THR A CA 1
ATOM 684 C C . THR A 1 84 ? 15.047 24.266 2.236 1 96.44 84 THR A C 1
ATOM 686 O O . THR A 1 84 ? 14.695 23.531 1.299 1 96.44 84 THR A O 1
ATOM 689 N N . PRO A 1 85 ? 15 23.891 3.482 1 96.75 85 PRO A N 1
ATOM 690 C CA . PRO A 1 85 ? 14.531 22.547 3.822 1 96.75 85 PRO A CA 1
ATOM 691 C C . PRO A 1 85 ? 13.109 22.281 3.33 1 96.75 85 PRO A C 1
ATOM 693 O O . PRO A 1 85 ? 12.805 21.172 2.904 1 96.75 85 PRO A O 1
ATOM 696 N N . LEU A 1 86 ? 12.305 23.312 3.377 1 96.62 86 LEU A N 1
ATOM 697 C CA . LEU A 1 86 ? 10.938 23.125 2.918 1 96.62 86 LEU A CA 1
ATOM 698 C C . LEU A 1 86 ? 10.898 22.828 1.423 1 96.62 86 LEU A C 1
ATOM 700 O O . LEU A 1 86 ? 10.156 21.953 0.979 1 96.62 86 LEU A O 1
ATOM 704 N N . GLU A 1 87 ? 11.672 23.516 0.69 1 97.19 87 GLU A N 1
ATOM 705 C CA . GLU A 1 87 ? 11.758 23.266 -0.746 1 97.19 87 GLU A CA 1
ATOM 706 C C . GLU A 1 87 ? 12.312 21.875 -1.033 1 97.19 87 GLU A C 1
ATOM 708 O O . GLU A 1 87 ? 11.875 21.203 -1.973 1 97.19 87 GLU A O 1
ATOM 713 N N . LYS A 1 88 ? 13.328 21.484 -0.312 1 98.06 88 LYS A N 1
ATOM 714 C CA . LYS A 1 88 ? 13.898 20.141 -0.464 1 98.06 88 LYS A CA 1
ATOM 715 C C . LYS A 1 88 ? 12.828 19.078 -0.243 1 98.06 88 LYS A C 1
ATOM 717 O O . LYS A 1 88 ? 12.719 18.141 -1.029 1 98.06 88 LYS A O 1
ATOM 722 N N . LEU A 1 89 ? 12.023 19.266 0.79 1 98.06 89 LEU A N 1
ATOM 723 C CA . LEU A 1 89 ? 10.977 18.297 1.103 1 98.06 89 LEU A CA 1
ATOM 724 C C . LEU A 1 89 ? 9.922 18.266 0.006 1 98.06 89 LEU A C 1
ATOM 726 O O . LEU A 1 89 ? 9.461 17.203 -0.392 1 98.06 89 LEU A O 1
ATOM 730 N N . GLU A 1 90 ? 9.531 19.438 -0.458 1 97.56 90 GLU A N 1
ATOM 731 C CA . GLU A 1 90 ? 8.539 19.531 -1.522 1 97.56 90 GLU A CA 1
ATOM 732 C C . GLU A 1 90 ? 9.016 18.828 -2.789 1 97.56 90 GLU A C 1
ATOM 734 O O . GLU A 1 90 ? 8.266 18.078 -3.412 1 97.56 90 GLU A O 1
ATOM 739 N N . GLN A 1 91 ? 10.227 19.031 -3.148 1 97.81 91 GLN A N 1
ATOM 740 C CA . GLN A 1 91 ? 10.758 18.469 -4.387 1 97.81 91 GLN A CA 1
ATOM 741 C C . GLN A 1 91 ? 10.984 16.969 -4.254 1 97.81 91 GLN A C 1
ATOM 743 O O . GLN A 1 91 ? 10.82 16.219 -5.223 1 97.81 91 GLN A O 1
ATOM 748 N N . LEU A 1 92 ? 11.352 16.547 -3.061 1 97.94 92 LEU A N 1
ATOM 749 C CA . LEU A 1 92 ? 11.391 15.117 -2.789 1 97.94 92 LEU A CA 1
ATOM 750 C C . LEU A 1 92 ? 10.023 14.484 -3.018 1 97.94 92 LEU A C 1
ATOM 752 O O . LEU A 1 92 ? 9.906 13.484 -3.727 1 97.94 92 LEU A O 1
ATOM 756 N N . TYR A 1 93 ? 9.008 15.109 -2.441 1 97.81 93 TYR A N 1
ATOM 757 C CA . TYR A 1 93 ? 7.629 14.656 -2.576 1 97.81 93 TYR A CA 1
ATOM 758 C C . TYR A 1 93 ? 7.195 14.648 -4.039 1 97.81 93 TYR A C 1
ATOM 760 O O . TYR A 1 93 ? 6.688 13.641 -4.539 1 97.81 93 TYR A O 1
ATOM 768 N N . LEU A 1 94 ? 7.461 15.672 -4.754 1 97.12 94 LEU A N 1
ATOM 769 C CA . LEU A 1 94 ? 7.035 15.82 -6.145 1 97.12 94 LEU A CA 1
ATOM 770 C C . LEU A 1 94 ? 7.785 14.844 -7.047 1 97.12 94 LEU A C 1
ATOM 772 O O . LEU A 1 94 ? 7.227 14.344 -8.023 1 97.12 94 LEU A O 1
ATOM 776 N N . TRP A 1 95 ? 9.023 14.633 -6.746 1 97.69 95 TRP A N 1
ATOM 777 C CA . TRP A 1 95 ? 9.805 13.672 -7.531 1 97.69 95 TRP A CA 1
ATOM 778 C C . TRP A 1 95 ? 9.141 12.297 -7.512 1 97.69 95 TRP A C 1
ATOM 780 O O . TRP A 1 95 ? 9.008 11.656 -8.555 1 97.69 95 TRP A O 1
ATOM 790 N N . TYR A 1 96 ? 8.727 11.844 -6.34 1 97.44 96 TYR A N 1
ATOM 791 C CA . TYR A 1 96 ? 8.094 10.539 -6.211 1 97.44 96 TYR A CA 1
ATOM 792 C C . TYR A 1 96 ? 6.766 10.492 -6.953 1 97.44 96 TYR A C 1
ATOM 794 O O . TYR A 1 96 ? 6.461 9.508 -7.633 1 97.44 96 TYR A O 1
ATOM 802 N N . ILE A 1 97 ? 6.02 11.531 -6.812 1 97.19 97 ILE A N 1
ATOM 803 C CA . ILE A 1 97 ? 4.734 11.586 -7.5 1 97.19 97 ILE A CA 1
ATOM 804 C C . ILE A 1 97 ? 4.957 11.5 -9.008 1 97.19 97 ILE A C 1
ATOM 806 O O . ILE A 1 97 ? 4.293 10.719 -9.695 1 97.19 97 ILE A O 1
ATOM 810 N N . ASP A 1 98 ? 5.891 12.234 -9.492 1 97.19 98 ASP A N 1
ATOM 811 C CA . ASP A 1 98 ? 6.203 12.234 -10.922 1 97.19 98 ASP A CA 1
ATOM 812 C C . ASP A 1 98 ? 6.684 10.859 -11.375 1 97.19 98 ASP A C 1
ATOM 814 O O . ASP A 1 98 ? 6.297 10.383 -12.445 1 97.19 98 ASP A O 1
ATOM 818 N N . TRP A 1 99 ? 7.527 10.297 -10.617 1 97 99 TRP A N 1
ATOM 819 C CA . TRP A 1 99 ? 8.055 8.984 -10.953 1 97 99 TRP A CA 1
ATOM 820 C C . TRP A 1 99 ? 6.93 7.957 -11.07 1 97 99 TRP A C 1
ATOM 822 O O . TRP A 1 99 ? 6.879 7.191 -12.039 1 97 99 TRP A O 1
ATOM 832 N N . VAL A 1 100 ? 6.039 7.961 -10.117 1 96.25 100 VAL A N 1
ATOM 833 C CA . VAL A 1 100 ? 4.926 7.023 -10.117 1 96.25 100 VAL A CA 1
ATOM 834 C C . VAL A 1 100 ? 4.035 7.273 -11.328 1 96.25 100 VAL A C 1
ATOM 836 O O . VAL A 1 100 ? 3.652 6.332 -12.031 1 96.25 100 VAL A O 1
ATOM 839 N N . ASN A 1 101 ? 3.73 8.555 -11.555 1 96.56 101 ASN A N 1
ATOM 840 C CA . ASN A 1 101 ? 2.891 8.922 -12.688 1 96.56 101 ASN A CA 1
ATOM 841 C C . ASN A 1 101 ? 3.521 8.492 -14.016 1 96.56 101 ASN A C 1
ATOM 843 O O . ASN A 1 101 ? 2.818 8.07 -14.93 1 96.56 101 ASN A O 1
ATOM 847 N N . GLN A 1 102 ? 4.805 8.5 -14.094 1 96.12 102 GLN A N 1
ATOM 848 C CA . GLN A 1 102 ? 5.52 8.18 -15.328 1 96.12 102 GLN A CA 1
ATOM 849 C C . GLN A 1 102 ? 5.676 6.668 -15.492 1 96.12 102 GLN A C 1
ATOM 851 O O . GLN A 1 102 ? 5.984 6.188 -16.578 1 96.12 102 GLN A O 1
ATOM 856 N N . ASN A 1 103 ? 5.504 5.941 -14.43 1 94.5 103 ASN A N 1
ATOM 857 C CA . ASN A 1 103 ? 5.688 4.496 -14.492 1 94.5 103 ASN A CA 1
ATOM 858 C C . ASN A 1 103 ? 4.355 3.756 -14.367 1 94.5 103 ASN A C 1
ATOM 860 O O . ASN A 1 103 ? 4.301 2.662 -13.805 1 94.5 103 ASN A O 1
ATOM 864 N N . GLY A 1 104 ? 3.285 4.387 -14.727 1 91.12 104 GLY A N 1
ATOM 865 C CA . GLY A 1 104 ? 2.01 3.727 -14.961 1 91.12 104 GLY A CA 1
ATOM 866 C C . GLY A 1 104 ? 1.183 3.566 -13.695 1 91.12 104 GLY A C 1
ATOM 867 O O . GLY A 1 104 ? 0.256 2.754 -13.656 1 91.12 104 GLY A O 1
ATOM 868 N N . VAL A 1 105 ? 1.545 4.211 -12.617 1 91.69 105 VAL A N 1
ATOM 869 C CA . VAL A 1 105 ? 0.764 4.207 -11.383 1 91.69 105 VAL A CA 1
ATOM 870 C C . VAL A 1 105 ? 0.606 2.773 -10.883 1 91.69 105 VAL A C 1
ATOM 872 O O . VAL A 1 105 ? -0.514 2.307 -10.656 1 91.69 105 VAL A O 1
ATOM 875 N N . ARG A 1 106 ? 1.765 2.148 -10.68 1 90.75 106 ARG A N 1
ATOM 876 C CA . ARG A 1 106 ? 1.767 0.737 -10.305 1 90.75 106 ARG A CA 1
ATOM 877 C C . ARG A 1 106 ? 2.17 0.557 -8.844 1 90.75 106 ARG A C 1
ATOM 879 O O . ARG A 1 106 ? 2.414 -0.565 -8.398 1 90.75 106 ARG A O 1
ATOM 886 N N . GLY A 1 107 ? 2.254 1.646 -8.109 1 90.44 107 GLY A N 1
ATOM 887 C CA . GLY A 1 107 ? 2.641 1.555 -6.711 1 90.44 107 GLY A CA 1
ATOM 888 C C . GLY A 1 107 ? 4.145 1.599 -6.504 1 90.44 107 GLY A C 1
ATOM 889 O O . GLY A 1 107 ? 4.898 1.854 -7.445 1 90.44 107 GLY A O 1
ATOM 890 N N . CYS A 1 108 ? 4.566 1.449 -5.32 1 92.62 108 CYS A N 1
ATOM 891 C CA . CYS A 1 108 ? 5.98 1.435 -4.969 1 92.62 108 CYS A CA 1
ATOM 892 C C . CYS A 1 108 ? 6.582 0.053 -5.191 1 92.62 108 CYS A C 1
ATOM 894 O O . CYS A 1 108 ? 6.141 -0.926 -4.586 1 92.62 108 CYS A O 1
ATOM 896 N N . PRO A 1 109 ? 7.594 -0.062 -5.926 1 94.94 109 PRO A N 1
ATOM 897 C CA . PRO A 1 109 ? 8.172 -1.375 -6.215 1 94.94 109 PRO A CA 1
ATOM 898 C C . PRO A 1 109 ? 8.719 -2.066 -4.969 1 94.94 109 PRO A C 1
ATOM 900 O O . PRO A 1 109 ? 8.734 -3.297 -4.895 1 94.94 109 PRO A O 1
ATOM 903 N N . PHE A 1 110 ? 9.18 -1.332 -4.012 1 95.31 110 PHE A N 1
ATOM 904 C CA . PHE A 1 110 ? 9.758 -1.914 -2.807 1 95.31 110 PHE A CA 1
ATOM 905 C C . PHE A 1 110 ? 8.664 -2.477 -1.899 1 95.31 110 PHE A C 1
ATOM 907 O O . PHE A 1 110 ? 8.805 -3.574 -1.359 1 95.31 110 PHE A O 1
ATOM 914 N N . HIS A 1 111 ? 7.605 -1.71 -1.753 1 90.75 111 HIS A N 1
ATOM 915 C CA . HIS A 1 111 ? 6.473 -2.254 -1.011 1 90.75 111 HIS A CA 1
ATOM 916 C C . HIS A 1 111 ? 5.918 -3.502 -1.689 1 90.75 111 HIS A C 1
ATOM 918 O O . HIS A 1 111 ? 5.617 -4.496 -1.021 1 90.75 111 HIS A O 1
ATOM 924 N N . LYS A 1 112 ? 5.797 -3.428 -2.949 1 89.25 112 LYS A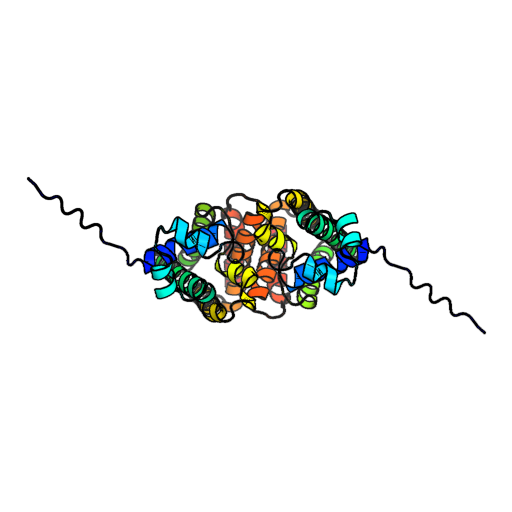 N 1
ATOM 925 C CA . LYS A 1 112 ? 5.277 -4.551 -3.723 1 89.25 112 LYS A CA 1
ATOM 926 C C . LYS A 1 112 ? 6.148 -5.793 -3.537 1 89.25 112 LYS A C 1
ATOM 928 O O . LYS A 1 112 ? 5.629 -6.898 -3.359 1 89.25 112 LYS A O 1
ATOM 933 N N . ALA A 1 113 ? 7.465 -5.602 -3.607 1 93.31 113 ALA A N 1
ATOM 934 C CA . ALA A 1 113 ? 8.383 -6.727 -3.438 1 93.31 113 ALA A CA 1
ATOM 935 C C . ALA A 1 113 ? 8.195 -7.383 -2.072 1 93.31 113 ALA A C 1
ATOM 937 O O . ALA A 1 113 ? 8.133 -8.609 -1.971 1 93.31 113 ALA A O 1
ATOM 938 N N . GLY A 1 114 ? 8.109 -6.566 -1.046 1 89.31 114 GLY A N 1
ATOM 939 C CA . GLY A 1 114 ? 7.898 -7.086 0.295 1 89.31 114 GLY A CA 1
ATOM 940 C C . GLY A 1 114 ? 6.613 -7.883 0.43 1 89.31 114 GLY A C 1
ATOM 941 O O . GLY A 1 114 ? 6.605 -8.953 1.048 1 89.31 114 GLY A O 1
ATOM 942 N N . MET A 1 115 ? 5.605 -7.414 -0.186 1 83.81 115 MET A N 1
ATOM 943 C CA . MET A 1 115 ? 4.285 -8.031 -0.082 1 83.81 115 MET A CA 1
ATOM 944 C C . MET A 1 115 ? 4.211 -9.305 -0.919 1 83.81 115 MET A C 1
ATOM 946 O O . MET A 1 115 ? 3.643 -10.305 -0.484 1 83.81 115 MET A O 1
ATOM 950 N N . GLU A 1 116 ? 4.805 -9.297 -2.014 1 86.12 116 GLU A N 1
ATOM 951 C CA . GLU A 1 116 ? 4.617 -10.375 -2.98 1 86.12 116 GLU A CA 1
ATOM 952 C C . GLU A 1 116 ? 5.59 -11.523 -2.723 1 86.12 116 GLU A C 1
ATOM 954 O O . GLU A 1 116 ? 5.227 -12.695 -2.852 1 86.12 116 GLU A O 1
ATOM 959 N N . VAL A 1 117 ? 6.859 -11.125 -2.348 1 89.5 117 VAL A N 1
ATOM 960 C CA . VAL A 1 117 ? 7.836 -12.211 -2.35 1 89.5 117 VAL A CA 1
ATOM 961 C C . VAL A 1 117 ? 8.727 -12.109 -1.113 1 89.5 117 VAL A C 1
ATOM 963 O O . VAL A 1 117 ? 9.703 -12.852 -0.986 1 89.5 117 VAL A O 1
ATOM 966 N N . GLY A 1 118 ? 8.414 -11.227 -0.209 1 88.31 118 GLY A N 1
ATOM 967 C CA . GLY A 1 118 ? 9.227 -11.062 0.982 1 88.31 118 GLY A CA 1
ATOM 968 C C . GLY A 1 118 ? 9.422 -12.352 1.754 1 88.31 118 GLY A C 1
ATOM 969 O O . GLY A 1 118 ? 10.531 -12.641 2.221 1 88.31 118 GLY A O 1
ATOM 970 N N . ASN A 1 119 ? 8.43 -13.141 1.869 1 83.62 119 ASN A N 1
ATOM 971 C CA . ASN A 1 119 ? 8.5 -14.398 2.609 1 83.62 119 ASN A CA 1
ATOM 972 C C . ASN A 1 119 ? 9.203 -15.484 1.802 1 83.62 119 ASN A C 1
ATOM 974 O O . ASN A 1 119 ? 9.812 -16.391 2.371 1 83.62 119 ASN A O 1
ATOM 978 N N . LEU A 1 120 ? 9.141 -15.398 0.525 1 87.62 120 LEU A N 1
ATOM 979 C CA . LEU A 1 120 ? 9.75 -16.375 -0.37 1 87.62 120 LEU A CA 1
ATOM 980 C C . LEU A 1 120 ? 11.234 -16.109 -0.546 1 87.62 120 LEU A C 1
ATOM 982 O O . LEU A 1 120 ? 12.023 -17.047 -0.745 1 87.62 120 LEU A O 1
ATOM 986 N N . TYR A 1 121 ? 11.555 -14.82 -0.493 1 94.06 121 TYR A N 1
ATOM 987 C CA . TYR A 1 121 ? 12.914 -14.375 -0.754 1 94.06 121 TYR A CA 1
ATOM 988 C C . TYR A 1 121 ? 13.469 -13.594 0.431 1 94.06 121 TYR A C 1
ATOM 990 O O . TYR A 1 121 ? 13.578 -12.367 0.377 1 94.06 121 TYR A O 1
ATOM 998 N N . PRO A 1 122 ? 13.914 -14.297 1.429 1 93.44 122 PRO A N 1
ATOM 999 C CA . PRO A 1 122 ? 14.359 -13.609 2.641 1 93.44 122 PRO A CA 1
ATOM 1000 C C . PRO A 1 122 ? 15.516 -12.648 2.377 1 93.44 122 PRO A C 1
ATOM 1002 O O . PRO A 1 122 ? 15.656 -11.633 3.072 1 93.44 122 PRO A O 1
ATOM 1005 N N . SER A 1 123 ? 16.234 -12.93 1.376 1 95.62 123 SER A N 1
ATOM 1006 C CA . SER A 1 123 ? 17.422 -12.133 1.115 1 95.62 123 SER A CA 1
ATOM 1007 C C . SER A 1 123 ? 17.062 -10.719 0.678 1 95.62 123 SER A C 1
ATOM 1009 O O . SER A 1 123 ? 17.859 -9.789 0.831 1 95.62 123 SER A O 1
ATOM 1011 N N . ILE A 1 124 ? 15.883 -10.508 0.194 1 96.5 124 ILE A N 1
ATOM 1012 C CA . ILE A 1 124 ? 15.57 -9.195 -0.359 1 96.5 124 ILE A CA 1
ATOM 1013 C C . ILE A 1 124 ? 15.273 -8.219 0.774 1 96.5 124 ILE A C 1
ATOM 1015 O O . ILE A 1 124 ? 15.203 -7.008 0.555 1 96.5 124 ILE A O 1
ATOM 1019 N N . GLN A 1 125 ? 15.117 -8.75 1.986 1 94.38 125 GLN A N 1
ATOM 1020 C CA . GLN A 1 125 ? 14.805 -7.902 3.127 1 94.38 125 GLN A CA 1
ATOM 1021 C C . GLN A 1 125 ? 15.883 -6.844 3.34 1 94.38 125 GLN A C 1
ATOM 1023 O O . GLN A 1 125 ? 15.586 -5.707 3.705 1 94.38 125 GLN A O 1
ATOM 1028 N N . VAL A 1 126 ? 17.078 -7.203 3.141 1 96.25 126 VAL A N 1
ATOM 1029 C CA . VAL A 1 126 ? 18.188 -6.277 3.324 1 96.25 126 VAL A CA 1
ATOM 1030 C C . VAL A 1 126 ? 18.047 -5.113 2.348 1 96.25 126 VAL A C 1
ATOM 1032 O O . VAL A 1 126 ? 18.266 -3.955 2.717 1 96.25 126 VAL A O 1
ATOM 1035 N N . ALA A 1 127 ? 17.703 -5.418 1.081 1 96.94 127 ALA A N 1
ATOM 1036 C CA . ALA A 1 127 ? 17.516 -4.379 0.068 1 96.94 127 ALA A CA 1
ATOM 1037 C C . ALA A 1 127 ? 16.344 -3.465 0.416 1 96.94 127 ALA A C 1
ATOM 1039 O O . ALA A 1 127 ? 16.422 -2.248 0.232 1 96.94 127 ALA A O 1
ATOM 1040 N N . LEU A 1 128 ? 15.312 -4.027 0.927 1 96.12 128 LEU A N 1
ATOM 1041 C CA . LEU A 1 128 ? 14.148 -3.25 1.336 1 96.12 128 LEU A CA 1
ATOM 1042 C C . LEU A 1 128 ? 14.492 -2.332 2.504 1 96.12 128 LEU A C 1
ATOM 1044 O O . LEU A 1 128 ? 14.148 -1.146 2.488 1 96.12 128 LEU A O 1
ATOM 1048 N N . ASP A 1 129 ? 15.188 -2.865 3.449 1 95.06 129 ASP A N 1
ATOM 1049 C CA . ASP A 1 129 ? 15.586 -2.094 4.621 1 95.06 129 ASP A CA 1
ATOM 1050 C C . ASP A 1 129 ? 16.484 -0.924 4.227 1 95.06 129 ASP A C 1
ATOM 1052 O O . ASP A 1 129 ? 16.344 0.181 4.754 1 95.06 129 ASP A O 1
ATOM 1056 N N . GLU A 1 130 ? 17.359 -1.192 3.369 1 97.06 130 GLU A N 1
ATOM 1057 C CA . GLU A 1 130 ? 18.266 -0.147 2.912 1 97.06 130 GLU A CA 1
ATOM 1058 C C . GLU A 1 130 ? 17.5 1.006 2.266 1 97.06 130 GLU A C 1
ATOM 1060 O O . GLU A 1 130 ? 17.797 2.176 2.518 1 97.06 130 GLU A O 1
ATOM 1065 N N . TYR A 1 131 ? 16.562 0.692 1.47 1 97.44 131 TYR A N 1
ATOM 1066 C CA . TYR A 1 131 ? 15.758 1.715 0.818 1 97.44 131 TYR A CA 1
ATOM 1067 C C . TYR A 1 131 ? 14.969 2.521 1.844 1 97.44 131 TYR A C 1
ATOM 1069 O O . TYR A 1 131 ? 15.008 3.754 1.84 1 97.44 131 TYR A O 1
ATOM 1077 N N . TRP A 1 132 ? 14.281 1.847 2.701 1 94.31 132 TRP A N 1
ATOM 1078 C CA . TRP A 1 132 ? 13.43 2.512 3.68 1 94.31 132 TRP A CA 1
ATOM 1079 C C . TRP A 1 132 ? 14.258 3.361 4.637 1 94.31 132 TRP A C 1
ATOM 1081 O O . TRP A 1 132 ? 13.875 4.484 4.969 1 94.31 132 TRP A O 1
ATOM 1091 N N . ASN A 1 133 ? 15.352 2.814 5.09 1 96.31 133 ASN A N 1
ATOM 1092 C CA . ASN A 1 133 ? 16.219 3.559 5.996 1 96.31 133 ASN A CA 1
ATOM 1093 C C . ASN A 1 133 ? 16.781 4.82 5.34 1 96.31 133 ASN A C 1
ATOM 1095 O O . ASN A 1 133 ? 16.828 5.879 5.969 1 96.31 133 ASN A O 1
ATOM 1099 N N . TRP A 1 134 ? 17.125 4.621 4.145 1 98.12 134 TRP A N 1
ATOM 1100 C CA . TRP A 1 134 ? 17.641 5.785 3.43 1 98.12 134 TRP A CA 1
ATOM 1101 C C . TRP A 1 134 ? 16.578 6.875 3.318 1 98.12 134 TRP A C 1
ATOM 1103 O O . TRP A 1 134 ? 16.844 8.039 3.635 1 98.12 134 TRP A O 1
ATOM 1113 N N . LEU A 1 135 ? 15.398 6.539 2.816 1 97.56 135 LEU A N 1
ATOM 1114 C CA . LEU A 1 135 ? 14.328 7.508 2.617 1 97.56 135 LEU A CA 1
ATOM 1115 C C . LEU A 1 135 ? 13.914 8.141 3.941 1 97.56 135 LEU A C 1
ATOM 1117 O O . LEU A 1 135 ? 13.711 9.352 4.023 1 97.56 135 LEU A O 1
ATOM 1121 N N . PHE A 1 136 ? 13.82 7.332 4.961 1 96.56 136 PHE A N 1
ATOM 1122 C CA . PHE A 1 136 ? 13.477 7.805 6.297 1 96.56 136 PHE A CA 1
ATOM 1123 C C . PHE A 1 136 ? 14.516 8.797 6.805 1 96.56 136 PHE A C 1
ATOM 1125 O O . PHE A 1 136 ? 14.164 9.883 7.266 1 96.56 136 PHE A O 1
ATOM 1132 N N . ASN A 1 137 ? 15.75 8.422 6.68 1 98 137 ASN A N 1
ATOM 1133 C CA . ASN A 1 137 ? 16.828 9.266 7.18 1 98 137 ASN A CA 1
ATOM 1134 C C . ASN A 1 137 ? 16.938 10.562 6.395 1 98 137 ASN A C 1
ATOM 1136 O O . ASN A 1 137 ? 17.203 11.625 6.973 1 98 137 ASN A O 1
ATOM 1140 N N . LEU A 1 138 ? 16.797 10.461 5.102 1 98.19 138 LEU A N 1
ATOM 1141 C CA . LEU A 1 138 ? 16.812 11.664 4.277 1 98.19 138 LEU A CA 1
ATOM 1142 C C . LEU A 1 138 ? 15.703 12.625 4.684 1 98.19 138 LEU A C 1
ATOM 1144 O O . LEU A 1 138 ? 15.953 13.812 4.898 1 98.19 138 LEU A O 1
ATOM 1148 N N . THR A 1 139 ? 14.477 12.141 4.816 1 97.88 139 THR A N 1
ATOM 1149 C CA . THR A 1 139 ? 13.328 12.961 5.176 1 97.88 139 THR A CA 1
ATOM 1150 C C . THR A 1 139 ? 13.492 13.547 6.574 1 97.88 139 THR A C 1
ATOM 1152 O O . THR A 1 139 ? 13.227 14.727 6.797 1 97.88 139 THR A O 1
ATOM 1155 N N . THR A 1 140 ? 13.992 12.742 7.508 1 97.5 140 THR A N 1
ATOM 1156 C CA . THR A 1 140 ? 14.227 13.195 8.875 1 97.5 140 THR A CA 1
ATOM 1157 C C . THR A 1 140 ? 15.258 14.312 8.906 1 97.5 140 THR A C 1
ATOM 1159 O O . THR A 1 140 ? 15.086 15.305 9.617 1 97.5 140 THR A O 1
ATOM 1162 N N . SER A 1 141 ? 16.312 14.125 8.164 1 97.06 141 SER A N 1
ATOM 1163 C CA . SER A 1 141 ? 17.375 15.133 8.125 1 97.06 141 SER A CA 1
ATOM 1164 C C . SER A 1 141 ? 16.844 16.469 7.605 1 97.06 141 SER A C 1
ATOM 1166 O O . SER A 1 141 ? 17.203 17.531 8.117 1 97.06 141 SER A O 1
ATOM 1168 N N . ILE A 1 142 ? 16 16.422 6.59 1 97.06 142 ILE A N 1
ATOM 1169 C CA . ILE A 1 142 ? 15.414 17.625 6.031 1 97.06 142 ILE A CA 1
ATOM 1170 C C . ILE A 1 142 ? 14.531 18.297 7.078 1 97.06 142 ILE A C 1
ATOM 1172 O O . ILE A 1 142 ? 14.609 19.516 7.273 1 97.06 142 ILE A O 1
ATOM 1176 N N . LEU A 1 143 ? 13.75 17.516 7.809 1 96.81 143 LEU A N 1
ATOM 1177 C CA . LEU A 1 143 ? 12.812 18.047 8.789 1 96.81 143 LEU A CA 1
ATOM 1178 C C . LEU A 1 143 ? 13.555 18.594 10.008 1 96.81 143 LEU A C 1
ATOM 1180 O O . LEU A 1 143 ? 13.117 19.578 10.625 1 96.81 143 LEU A O 1
ATOM 1184 N N . LYS A 1 144 ? 14.633 17.984 10.375 1 96.12 144 LYS A N 1
ATOM 1185 C CA . LYS A 1 144 ? 15.469 18.484 11.469 1 96.12 144 LYS A CA 1
ATOM 1186 C C . LYS A 1 144 ? 15.992 19.891 11.164 1 96.12 144 LYS A C 1
ATOM 1188 O O . LYS A 1 144 ? 16.094 20.719 12.062 1 96.12 144 LYS A O 1
ATOM 1193 N N . GLU A 1 145 ? 16.297 20.141 9.945 1 95.31 145 GLU A N 1
ATOM 1194 C CA . GLU A 1 145 ? 16.781 21.453 9.531 1 95.31 145 GLU A CA 1
ATOM 1195 C C . GLU A 1 145 ? 15.703 22.516 9.719 1 95.31 145 GLU A C 1
ATOM 1197 O O . GLU A 1 145 ? 16.016 23.703 9.805 1 95.31 145 GLU A O 1
ATOM 1202 N N . MET A 1 146 ? 14.477 22.094 9.789 1 94.44 146 MET A N 1
ATOM 1203 C CA . MET A 1 146 ? 13.367 23.031 9.953 1 94.44 146 MET A CA 1
ATOM 1204 C C . MET A 1 146 ? 13.07 23.281 11.422 1 94.44 146 MET A C 1
ATOM 1206 O O . MET A 1 146 ? 12.109 23.984 11.758 1 94.44 146 MET A O 1
ATOM 1210 N N . GLU A 1 147 ? 13.805 22.703 12.336 1 90.69 147 GLU A N 1
ATOM 1211 C CA . GLU A 1 147 ? 13.68 22.859 13.781 1 90.69 147 GLU A CA 1
ATOM 1212 C C . GLU A 1 147 ? 12.328 22.359 14.281 1 90.69 147 GLU A C 1
ATOM 1214 O O . GLU A 1 147 ? 11.688 23.016 15.102 1 90.69 147 GLU A O 1
ATOM 1219 N N . ILE A 1 148 ? 11.922 21.281 13.68 1 90.38 148 ILE A N 1
ATOM 1220 C CA . ILE A 1 148 ? 10.711 20.578 14.117 1 90.38 148 ILE A CA 1
ATOM 1221 C C . ILE A 1 148 ? 10.969 19.891 15.445 1 90.38 148 ILE A C 1
ATOM 1223 O O . ILE A 1 148 ? 12.031 19.297 15.656 1 90.38 148 ILE A O 1
ATOM 1227 N N . LYS A 1 149 ? 10.016 20 16.391 1 86.88 149 LYS A N 1
ATOM 1228 C CA . LYS A 1 149 ? 10.18 19.422 17.734 1 86.88 149 LYS A CA 1
ATOM 1229 C C . LYS A 1 149 ? 10.344 17.906 17.672 1 86.88 149 LYS A C 1
ATOM 1231 O O . LYS A 1 149 ? 11.219 17.344 18.328 1 86.88 149 LYS A O 1
ATOM 1236 N N . ASP A 1 150 ? 9.516 17.219 16.906 1 91.06 150 ASP A N 1
ATOM 1237 C CA . ASP A 1 150 ? 9.562 15.766 16.766 1 91.06 150 ASP A CA 1
ATOM 1238 C C . ASP A 1 150 ? 9.695 15.367 15.289 1 91.06 150 ASP A C 1
ATOM 1240 O O . ASP A 1 150 ? 8.742 14.883 14.68 1 91.06 150 ASP A O 1
ATOM 1244 N N . PRO A 1 151 ? 10.961 15.539 14.773 1 94.5 151 PRO A N 1
ATOM 1245 C CA . PRO A 1 151 ? 11.148 15.266 13.352 1 94.5 151 PRO A CA 1
ATOM 1246 C C . PRO A 1 151 ? 10.867 13.812 12.977 1 94.5 151 PRO A C 1
ATOM 1248 O O . PRO A 1 151 ? 10.438 13.523 11.859 1 94.5 151 PRO A O 1
ATOM 1251 N N . ILE A 1 152 ? 11.039 12.898 13.93 1 93.06 152 ILE A N 1
ATOM 1252 C CA . ILE A 1 152 ? 10.828 11.484 13.664 1 93.06 152 ILE A CA 1
ATOM 1253 C C . ILE A 1 152 ? 9.344 11.211 13.445 1 93.06 152 ILE A C 1
ATOM 1255 O O . ILE A 1 152 ? 8.961 10.562 12.469 1 93.06 152 ILE A O 1
ATOM 1259 N N . ALA A 1 153 ? 8.523 11.742 14.297 1 89.69 153 ALA A N 1
ATOM 1260 C CA . ALA A 1 153 ? 7.078 11.555 14.156 1 89.69 153 ALA A CA 1
ATOM 1261 C C . ALA A 1 153 ? 6.566 12.18 12.859 1 89.69 153 ALA A C 1
ATOM 1263 O O . ALA A 1 153 ? 5.734 11.586 12.172 1 89.69 153 ALA A O 1
ATOM 1264 N N . LEU A 1 154 ? 7.047 13.32 12.539 1 92.62 154 LEU A N 1
ATOM 1265 C CA . LEU A 1 154 ? 6.598 13.992 11.328 1 92.62 154 LEU A CA 1
ATOM 1266 C C . LEU A 1 154 ? 7.094 13.266 10.078 1 92.62 154 LEU A C 1
ATOM 1268 O O . LEU A 1 154 ? 6.395 13.219 9.062 1 92.62 154 LEU A O 1
ATOM 1272 N N . THR A 1 155 ? 8.32 12.703 10.141 1 95.12 155 THR A N 1
ATOM 1273 C CA . THR A 1 155 ? 8.828 11.891 9.039 1 95.12 155 THR A CA 1
ATOM 1274 C C . THR A 1 155 ? 7.895 10.711 8.758 1 95.12 155 THR A C 1
ATOM 1276 O O . THR A 1 155 ? 7.527 10.461 7.609 1 95.12 155 THR A O 1
ATOM 1279 N N . ARG A 1 156 ? 7.492 10.039 9.797 1 90.81 156 ARG A N 1
ATOM 1280 C CA . ARG A 1 156 ? 6.586 8.898 9.648 1 90.81 156 ARG A CA 1
ATOM 1281 C C . ARG A 1 156 ? 5.273 9.328 8.992 1 90.81 156 ARG A C 1
ATOM 1283 O O . ARG A 1 156 ? 4.758 8.633 8.117 1 90.81 156 ARG A O 1
ATOM 1290 N N . LEU A 1 157 ? 4.789 10.414 9.391 1 90 157 LEU A N 1
ATOM 1291 C CA . LEU A 1 157 ? 3.531 10.914 8.852 1 90 157 LEU A CA 1
ATOM 1292 C C . LEU A 1 157 ? 3.674 11.273 7.379 1 90 157 LEU A C 1
ATOM 1294 O O . LEU A 1 157 ? 2.828 10.906 6.559 1 90 157 LEU A O 1
ATOM 1298 N N . VAL A 1 158 ? 4.723 12.016 7.066 1 94.38 158 VAL A N 1
ATOM 1299 C CA . VAL A 1 158 ? 4.957 12.453 5.695 1 94.38 158 VAL A CA 1
ATOM 1300 C C . VAL A 1 158 ? 5.121 11.242 4.785 1 94.38 158 VAL A C 1
ATOM 1302 O O . VAL A 1 158 ? 4.516 11.172 3.711 1 94.38 158 VAL A O 1
ATOM 1305 N N . LEU A 1 159 ? 5.871 10.281 5.227 1 94.31 159 LEU A N 1
ATOM 1306 C CA . LEU A 1 159 ? 6.102 9.086 4.418 1 94.31 159 LEU A CA 1
ATOM 1307 C C . LEU A 1 159 ? 4.836 8.242 4.324 1 94.31 159 LEU A C 1
ATOM 1309 O O . LEU A 1 159 ? 4.578 7.617 3.293 1 94.31 159 LEU A O 1
ATOM 1313 N N . SER A 1 160 ? 4.059 8.219 5.387 1 91.38 160 SER A N 1
ATOM 1314 C CA . SER A 1 160 ? 2.779 7.52 5.336 1 91.38 160 SER A CA 1
ATOM 1315 C C . SER A 1 160 ? 1.843 8.156 4.316 1 91.38 160 SER A C 1
ATOM 1317 O O . SER A 1 160 ? 1.15 7.457 3.574 1 91.38 160 SER A O 1
ATOM 1319 N N . LEU A 1 161 ? 1.771 9.414 4.281 1 92.75 161 LEU A N 1
ATOM 1320 C CA . LEU A 1 161 ? 0.942 10.117 3.311 1 92.75 161 LEU A CA 1
ATOM 1321 C C . LEU A 1 161 ? 1.414 9.844 1.887 1 92.75 161 LEU A C 1
ATOM 1323 O O . LEU A 1 161 ? 0.6 9.594 0.996 1 92.75 161 LEU A O 1
ATOM 1327 N N . LEU A 1 162 ? 2.727 9.898 1.729 1 94.5 162 LEU A N 1
ATOM 1328 C CA . LEU A 1 162 ? 3.293 9.602 0.417 1 94.5 162 LEU A CA 1
ATOM 1329 C C . LEU A 1 162 ? 2.91 8.195 -0.035 1 94.5 162 LEU A C 1
ATOM 1331 O O . LEU A 1 162 ? 2.4 8.008 -1.143 1 94.5 162 LEU A O 1
ATOM 1335 N N . ASP A 1 163 ? 3.098 7.273 0.831 1 92.44 163 ASP A N 1
ATOM 1336 C CA . ASP A 1 163 ? 2.744 5.891 0.522 1 92.44 163 ASP A CA 1
ATOM 1337 C C . ASP A 1 163 ? 1.244 5.75 0.267 1 92.44 163 ASP A C 1
ATOM 1339 O O . ASP A 1 163 ? 0.829 5.035 -0.647 1 92.44 163 ASP A O 1
ATOM 1343 N N . GLY A 1 164 ? 0.498 6.43 1.092 1 90.88 164 GLY A N 1
ATOM 1344 C CA . GLY A 1 164 ? -0.948 6.359 0.947 1 90.88 164 GLY A CA 1
ATOM 1345 C C . GLY A 1 164 ? -1.436 6.844 -0.407 1 90.88 164 GLY A C 1
ATOM 1346 O O . GLY A 1 164 ? -2.283 6.203 -1.031 1 90.88 164 GLY A O 1
ATOM 1347 N N . ILE A 1 165 ? -0.947 7.914 -0.862 1 92.06 165 ILE A N 1
ATOM 1348 C CA . ILE A 1 165 ? -1.424 8.477 -2.121 1 92.06 165 ILE A CA 1
ATOM 1349 C C . ILE A 1 165 ? -0.931 7.621 -3.287 1 92.06 165 ILE A C 1
ATOM 1351 O O . ILE A 1 165 ? -1.63 7.465 -4.289 1 92.06 165 ILE A O 1
ATOM 1355 N N . ILE A 1 166 ? 0.226 7.055 -3.154 1 92.62 166 ILE A N 1
ATOM 1356 C CA . ILE A 1 166 ? 0.742 6.141 -4.168 1 92.62 166 ILE A CA 1
ATOM 1357 C C . ILE A 1 166 ? -0.143 4.898 -4.238 1 92.62 166 ILE A C 1
ATOM 1359 O O . ILE A 1 166 ? -0.551 4.484 -5.324 1 92.62 166 ILE A O 1
ATOM 1363 N N . ASN A 1 167 ? -0.458 4.383 -3.137 1 88.31 167 ASN A N 1
ATOM 1364 C CA . ASN A 1 167 ? -1.316 3.203 -3.094 1 88.31 167 ASN A CA 1
ATOM 1365 C C . ASN A 1 167 ? -2.709 3.504 -3.641 1 88.31 167 ASN A C 1
ATOM 1367 O O . ASN A 1 167 ? -3.289 2.686 -4.359 1 88.31 167 ASN A O 1
ATOM 1371 N N . SER A 1 168 ? -3.238 4.625 -3.27 1 85.62 168 SER A N 1
ATOM 1372 C CA . SER A 1 168 ? -4.566 5.012 -3.73 1 85.62 168 SER A CA 1
ATOM 1373 C C . SER A 1 168 ? -4.605 5.148 -5.25 1 85.62 168 SER A C 1
ATOM 1375 O O . SER A 1 168 ? -5.629 4.859 -5.875 1 85.62 168 SER A O 1
ATOM 1377 N N . SER A 1 169 ? -3.564 5.594 -5.777 1 88.25 169 SER A N 1
ATOM 1378 C CA . SER A 1 169 ? -3.518 5.797 -7.223 1 88.25 169 SER A CA 1
ATOM 1379 C C . SER A 1 169 ? -3.605 4.469 -7.969 1 88.25 169 SER A C 1
ATOM 1381 O O . SER A 1 169 ? -4.129 4.414 -9.086 1 88.25 169 SER A O 1
ATOM 1383 N N . VAL A 1 170 ? -3.098 3.426 -7.379 1 85.44 170 VAL A N 1
ATOM 1384 C CA . VAL A 1 170 ? -3.205 2.096 -7.969 1 85.44 170 VAL A CA 1
ATOM 1385 C C . VAL A 1 170 ? -4.672 1.688 -8.062 1 85.44 170 VAL A C 1
ATOM 1387 O O . VAL A 1 170 ? -5.117 1.179 -9.094 1 85.44 170 VAL A O 1
ATOM 1390 N N . CYS A 1 171 ? -5.375 1.993 -7.039 1 79.56 171 CYS A N 1
ATOM 1391 C CA . CYS A 1 171 ? -6.785 1.638 -6.973 1 79.56 171 CYS A CA 1
ATOM 1392 C C . CYS A 1 171 ? -7.609 2.49 -7.934 1 79.56 171 CYS A C 1
ATOM 1394 O O . CYS A 1 171 ? -8.531 1.992 -8.578 1 79.56 171 CYS A O 1
ATOM 1396 N N . GLU A 1 172 ? -7.215 3.723 -7.965 1 81.56 172 GLU A N 1
ATOM 1397 C CA . GLU A 1 172 ? -7.969 4.664 -8.789 1 81.56 172 GLU A CA 1
ATOM 1398 C C . GLU A 1 172 ? -7.539 4.586 -10.25 1 81.56 172 GLU A C 1
ATOM 1400 O O . GLU A 1 172 ? -8.219 5.113 -11.133 1 81.56 172 GLU A O 1
ATOM 1405 N N . GLN A 1 173 ? -6.484 3.959 -10.484 1 81.31 173 GLN A N 1
ATOM 1406 C CA . GLN A 1 173 ? -5.922 3.826 -11.82 1 81.31 173 GLN A CA 1
ATOM 1407 C C . GLN A 1 173 ? -5.84 5.18 -12.523 1 81.31 173 GLN A C 1
ATOM 1409 O O . GLN A 1 173 ? -6.258 5.316 -13.672 1 81.31 173 GLN A O 1
ATOM 1414 N N . GLY A 1 174 ? -5.457 6.199 -11.82 1 86.06 174 GLY A N 1
ATOM 1415 C CA . GLY A 1 174 ? -5.305 7.555 -12.328 1 86.06 174 GLY A CA 1
ATOM 1416 C C . GLY A 1 174 ? -4.09 8.266 -11.766 1 86.06 174 GLY A C 1
ATOM 1417 O O . GLY A 1 174 ? -3.541 7.859 -10.742 1 86.06 174 GLY A O 1
ATOM 1418 N N . PRO A 1 175 ? -3.693 9.305 -12.523 1 92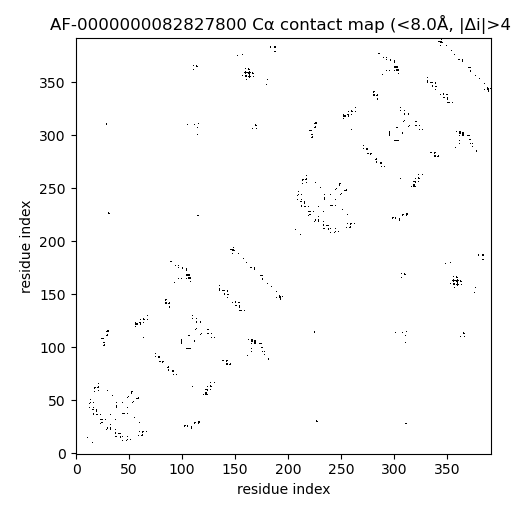.81 175 PRO A N 1
ATOM 1419 C CA . PRO A 1 175 ? -2.514 10.031 -12.047 1 92.81 175 PRO A CA 1
ATOM 1420 C C . PRO A 1 175 ? -2.729 10.672 -10.672 1 92.81 175 PRO A C 1
ATOM 1422 O O . PRO A 1 175 ? -3.854 11.047 -10.336 1 92.81 175 PRO A O 1
ATOM 1425 N N . ILE A 1 176 ? -1.687 10.742 -9.977 1 93.56 176 ILE A N 1
ATOM 1426 C CA . ILE A 1 176 ? -1.719 11.391 -8.664 1 93.56 176 ILE A CA 1
ATOM 1427 C C . ILE A 1 176 ? -1.698 12.906 -8.836 1 93.56 176 ILE A C 1
ATOM 1429 O O . ILE A 1 176 ? -0.865 13.445 -9.57 1 93.56 176 ILE A O 1
ATOM 1433 N N . GLU A 1 177 ? -2.613 13.539 -8.203 1 91.62 177 GLU A N 1
ATOM 1434 C CA . GLU A 1 177 ? -2.58 14.992 -8.062 1 91.62 177 GLU A CA 1
ATOM 1435 C C . GLU A 1 177 ? -1.974 15.398 -6.723 1 91.62 177 GLU A C 1
ATOM 1437 O O . GLU A 1 177 ? -2.586 15.203 -5.672 1 91.62 177 GLU A O 1
ATOM 1442 N N . PRO A 1 178 ? -0.847 15.984 -6.773 1 92.19 178 PRO A N 1
ATOM 1443 C CA . PRO A 1 178 ? -0.059 16.141 -5.551 1 92.19 178 PRO A CA 1
ATOM 1444 C C . PRO A 1 178 ? -0.514 17.344 -4.711 1 92.19 178 PRO A C 1
ATOM 1446 O O . PRO A 1 178 ? -0.169 17.438 -3.531 1 92.19 178 PRO A O 1
ATOM 1449 N N . GLU A 1 179 ? -1.303 18.266 -5.262 1 92.44 179 GLU A N 1
ATOM 1450 C CA . GLU A 1 179 ? -1.454 19.594 -4.699 1 92.44 179 GLU A CA 1
ATOM 1451 C C . GLU A 1 179 ? -2.137 19.547 -3.336 1 92.44 179 GLU A C 1
ATOM 1453 O O . GLU A 1 179 ? -1.637 20.125 -2.367 1 92.44 179 GLU A 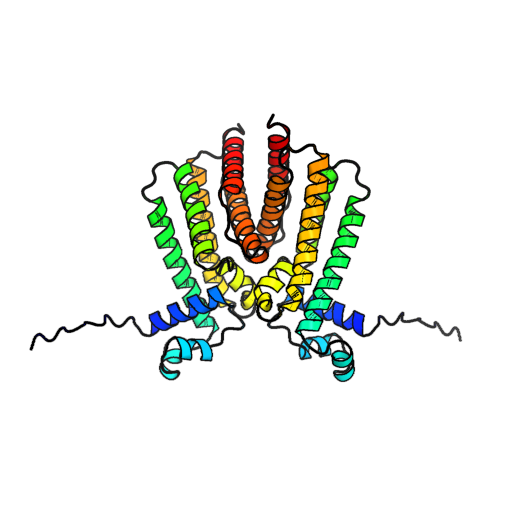O 1
ATOM 1458 N N . LYS A 1 180 ? -3.197 18.859 -3.236 1 87.5 180 LYS A N 1
ATOM 1459 C CA . LYS A 1 180 ? -3.967 18.859 -1.996 1 87.5 180 LYS A CA 1
ATOM 1460 C C . LYS A 1 180 ? -3.199 18.172 -0.871 1 87.5 180 LYS A C 1
ATOM 1462 O O . LYS A 1 180 ? -3.168 18.656 0.259 1 87.5 180 LYS A O 1
ATOM 1467 N N . THR A 1 181 ? -2.586 17.047 -1.157 1 91.44 181 THR A N 1
ATOM 1468 C CA . THR A 1 181 ? -1.808 16.328 -0.153 1 91.44 181 THR A CA 1
ATOM 1469 C C . THR A 1 181 ? -0.622 17.172 0.312 1 91.44 181 THR A C 1
ATOM 1471 O O . THR A 1 181 ? -0.314 17.219 1.505 1 91.44 181 THR A O 1
ATOM 1474 N N . TRP A 1 182 ? -0.042 17.859 -0.667 1 94.69 182 TRP A N 1
ATOM 1475 C CA . TRP A 1 182 ? 1.085 18.703 -0.29 1 94.69 182 TRP A CA 1
ATOM 1476 C C . TRP A 1 182 ? 0.629 19.844 0.61 1 94.69 182 TRP A C 1
ATOM 1478 O O . TRP A 1 182 ? 1.317 20.203 1.571 1 94.69 182 TRP A O 1
ATOM 1488 N N . GLU A 1 183 ? -0.47 20.438 0.307 1 91.44 183 GLU A N 1
ATOM 1489 C CA . GLU A 1 183 ? -1.021 21.484 1.15 1 91.44 183 GLU A CA 1
ATOM 1490 C C . GLU A 1 183 ? -1.198 21.016 2.59 1 91.44 183 GLU A C 1
ATOM 1492 O O . GLU A 1 183 ? -0.927 21.766 3.533 1 91.44 183 GLU A O 1
ATOM 1497 N N . PHE A 1 184 ? -1.615 19.844 2.736 1 87.69 184 PHE A N 1
ATOM 1498 C CA . PHE A 1 184 ? -1.816 19.281 4.062 1 87.69 184 PHE A CA 1
ATOM 1499 C C . PHE A 1 184 ? -0.482 19.062 4.766 1 87.69 184 PHE A C 1
ATOM 1501 O O . PHE A 1 184 ? -0.344 19.344 5.953 1 87.69 184 PHE A O 1
ATOM 1508 N N . ILE A 1 185 ? 0.502 18.531 4.082 1 92.56 185 ILE A N 1
ATOM 1509 C CA . ILE A 1 185 ? 1.831 18.312 4.645 1 92.56 185 ILE A CA 1
ATOM 1510 C C . ILE A 1 185 ? 2.414 19.641 5.121 1 92.56 185 ILE A C 1
ATOM 1512 O O . ILE A 1 185 ? 2.943 19.734 6.23 1 92.56 185 ILE A O 1
ATOM 1516 N N . GLN A 1 186 ? 2.234 20.609 4.293 1 92.69 186 GLN A N 1
ATOM 1517 C CA . GLN A 1 186 ? 2.738 21.938 4.645 1 92.69 186 GLN A CA 1
ATOM 1518 C C . GLN A 1 186 ? 2.072 22.453 5.918 1 92.69 186 GLN A C 1
ATOM 1520 O O . GLN A 1 186 ? 2.736 23.031 6.781 1 92.69 186 GLN A O 1
ATOM 1525 N N . THR A 1 187 ? 0.816 22.297 5.949 1 88.38 187 THR A N 1
ATOM 1526 C CA . THR A 1 187 ? 0.061 22.734 7.121 1 88.38 187 THR A CA 1
ATOM 1527 C C . THR A 1 187 ? 0.553 22.016 8.375 1 88.38 187 THR A C 1
ATOM 1529 O O . THR A 1 187 ? 0.7 22.641 9.43 1 88.38 187 THR A O 1
ATOM 1532 N N . LEU A 1 188 ? 0.792 20.781 8.281 1 87 188 LEU A N 1
ATOM 1533 C CA . LEU A 1 188 ? 1.277 20 9.414 1 87 188 LEU A CA 1
ATOM 1534 C C . LEU A 1 188 ? 2.658 20.484 9.852 1 87 188 LEU A C 1
ATOM 1536 O O . LEU A 1 188 ? 2.941 20.562 11.047 1 87 188 LEU A O 1
ATOM 1540 N N . ILE A 1 189 ? 3.484 20.797 8.922 1 92.38 189 ILE A N 1
ATOM 1541 C CA . ILE A 1 189 ? 4.82 21.297 9.211 1 92.38 189 ILE A CA 1
ATOM 1542 C C . ILE A 1 189 ? 4.719 22.609 9.977 1 92.38 189 ILE A C 1
ATOM 1544 O O . ILE A 1 189 ? 5.398 22.812 10.984 1 92.38 189 ILE A O 1
ATOM 1548 N N . GLU A 1 190 ? 3.844 23.422 9.492 1 89.56 190 GLU A N 1
ATOM 1549 C CA . GLU A 1 190 ? 3.66 24.719 10.133 1 89.56 190 GLU A CA 1
ATOM 1550 C C . GLU A 1 190 ? 3.139 24.562 11.555 1 89.56 190 GLU A C 1
ATOM 1552 O O . GLU A 1 190 ? 3.574 25.281 12.461 1 89.56 190 GLU A O 1
ATOM 1557 N N . LEU A 1 191 ? 2.289 23.656 11.734 1 85.44 191 LEU A N 1
ATOM 1558 C CA . LEU A 1 191 ? 1.727 23.422 13.055 1 85.44 191 LEU A CA 1
ATOM 1559 C C . LEU A 1 191 ? 2.793 22.891 14.008 1 85.44 191 LEU A C 1
ATOM 1561 O O . LEU A 1 191 ? 2.848 23.297 15.172 1 85.44 191 LEU A O 1
ATOM 1565 N N . GLU A 1 192 ? 3.598 21.984 13.5 1 86.44 192 GLU A N 1
ATOM 1566 C CA . GLU A 1 192 ? 4.633 21.375 14.336 1 86.44 192 GLU A CA 1
ATOM 1567 C C . GLU A 1 192 ? 5.746 22.375 14.641 1 86.44 192 GLU A C 1
ATOM 1569 O O . GLU A 1 192 ? 6.383 22.297 15.695 1 86.44 192 GLU A O 1
ATOM 1574 N N . LYS A 1 193 ? 5.926 23.25 13.766 1 86 193 LYS A N 1
ATOM 1575 C CA . LYS A 1 193 ? 6.914 24.297 13.992 1 86 193 LYS A CA 1
ATOM 1576 C C . LYS A 1 193 ? 6.457 25.25 15.094 1 86 193 LYS A C 1
ATOM 1578 O O . LYS A 1 193 ? 7.281 25.766 15.859 1 86 193 LYS A O 1
ATOM 1583 N N . ASN A 1 194 ? 5.156 25.406 15.18 1 80.19 194 ASN A N 1
ATOM 1584 C CA . ASN A 1 194 ? 4.594 26.375 16.109 1 80.19 194 ASN A CA 1
ATOM 1585 C C . ASN A 1 194 ? 4.324 25.75 17.469 1 80.19 194 ASN A C 1
ATOM 1587 O O . ASN A 1 194 ? 4.004 26.453 18.438 1 80.19 194 ASN A O 1
ATOM 1591 N N . LYS A 1 195 ? 4.227 24.422 17.5 1 73.19 195 LYS A N 1
ATOM 1592 C CA . LYS A 1 195 ? 4.059 23.766 18.797 1 73.19 195 LYS A CA 1
ATOM 1593 C C . LYS A 1 195 ? 5.266 24.016 19.688 1 73.19 195 LYS A C 1
ATOM 1595 O O . LYS A 1 195 ? 6.406 23.797 19.281 1 73.19 195 LYS A O 1
ATOM 1600 N N . LYS A 1 196 ? 5.258 25.219 20.562 1 55.28 196 LYS A N 1
ATOM 1601 C CA . LYS A 1 196 ? 6.18 25.594 21.625 1 55.28 196 LYS A CA 1
ATOM 1602 C C . LYS A 1 196 ? 6.281 24.516 22.688 1 55.28 196 LYS A C 1
ATOM 1604 O O . LYS A 1 196 ? 5.285 23.859 23.016 1 55.28 196 LYS A O 1
ATOM 1609 N N . MET B 1 1 ? -29.844 -43.031 27.469 1 27.95 1 MET B N 1
ATOM 1610 C CA . MET B 1 1 ? -29.078 -42.938 26.234 1 27.95 1 MET B CA 1
ATOM 1611 C C . MET B 1 1 ? -29.266 -41.594 25.562 1 27.95 1 MET B C 1
ATOM 1613 O O . MET B 1 1 ? -30.266 -41.344 24.891 1 27.95 1 MET B O 1
ATOM 1617 N N . ASN B 1 2 ? -29.094 -40.375 26.172 1 31.16 2 ASN B N 1
ATOM 1618 C CA . ASN B 1 2 ? -29.359 -39 25.828 1 31.16 2 ASN B CA 1
ATOM 1619 C C . ASN B 1 2 ? -28.562 -38.562 24.594 1 31.16 2 ASN B C 1
ATOM 1621 O O . ASN B 1 2 ? -27.328 -38.562 24.625 1 31.16 2 ASN B O 1
ATOM 1625 N N . ALA B 1 3 ? -29.109 -38.938 23.359 1 34.22 3 ALA B N 1
ATOM 1626 C CA . ALA B 1 3 ? -28.578 -38.688 22.016 1 34.22 3 ALA B CA 1
ATOM 1627 C C . ALA B 1 3 ? -28.203 -37.25 21.812 1 34.22 3 ALA B C 1
ATOM 1629 O O . ALA B 1 3 ? -29.078 -36.375 21.766 1 34.22 3 ALA B O 1
ATOM 1630 N N . ASP B 1 4 ? -27.266 -36.625 22.516 1 33.5 4 ASP B N 1
ATOM 1631 C CA . ASP B 1 4 ? -26.688 -35.312 22.312 1 33.5 4 ASP B CA 1
ATOM 1632 C C . ASP B 1 4 ? -26.5 -35.031 20.828 1 33.5 4 ASP B C 1
ATOM 1634 O O . ASP B 1 4 ? -25.578 -35.531 20.188 1 33.5 4 ASP B O 1
ATOM 1638 N N . ILE B 1 5 ? -27.531 -34.938 20.016 1 34.12 5 ILE B N 1
ATOM 1639 C CA . ILE B 1 5 ? -27.578 -34.531 18.609 1 34.12 5 ILE B CA 1
ATOM 1640 C C . ILE B 1 5 ? -26.719 -33.312 18.391 1 34.12 5 ILE B C 1
ATOM 1642 O O . ILE B 1 5 ? -27.047 -32.219 18.875 1 34.12 5 ILE B O 1
ATOM 1646 N N . HIS B 1 6 ? -25.438 -33.312 18.719 1 34.47 6 HIS B N 1
ATOM 1647 C CA . HIS B 1 6 ? -24.547 -32.25 18.297 1 34.47 6 HIS B CA 1
ATOM 1648 C C . HIS B 1 6 ? -24.891 -31.75 16.891 1 34.47 6 HIS B C 1
ATOM 1650 O O . HIS B 1 6 ? -24.766 -32.5 15.93 1 34.47 6 HIS B O 1
ATOM 1656 N N . PHE B 1 7 ? -26.109 -31.188 16.703 1 36.62 7 PHE B N 1
ATOM 1657 C CA . PHE B 1 7 ? -26.391 -30.5 15.445 1 36.62 7 PHE B CA 1
ATOM 1658 C C . PHE B 1 7 ? -25.156 -29.781 14.93 1 36.62 7 PHE B C 1
ATOM 1660 O O . PHE B 1 7 ? -24.719 -28.781 15.531 1 36.62 7 PHE B O 1
ATOM 1667 N N . LYS B 1 8 ? -24.188 -30.438 14.594 1 39.5 8 LYS B N 1
ATOM 1668 C CA . LYS B 1 8 ? -23.094 -29.844 13.828 1 39.5 8 LYS B CA 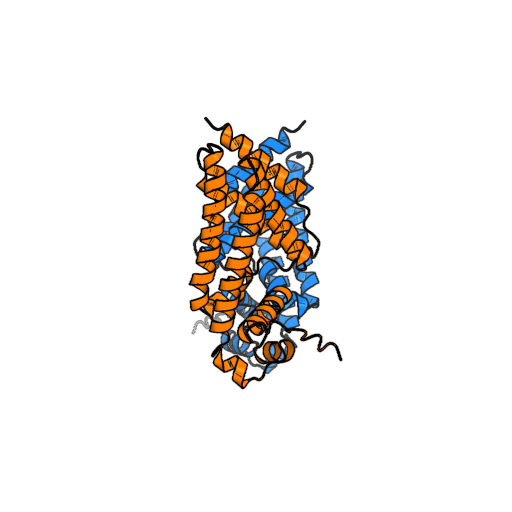1
ATOM 1669 C C . LYS B 1 8 ? -23.641 -28.859 12.781 1 39.5 8 LYS B C 1
ATOM 1671 O O . LYS B 1 8 ? -24.266 -29.281 11.812 1 39.5 8 LYS B O 1
ATOM 1676 N N . LYS B 1 9 ? -24.25 -27.781 13 1 42.69 9 LYS B N 1
ATOM 1677 C CA . LYS B 1 9 ? -24.688 -26.766 12.047 1 42.69 9 LYS B CA 1
ATOM 1678 C C . LYS B 1 9 ? -23.75 -26.672 10.852 1 42.69 9 LYS B C 1
ATOM 1680 O O . LYS B 1 9 ? -22.578 -26.312 11 1 42.69 9 LYS B O 1
ATOM 1685 N N . LYS B 1 10 ? -23.688 -27.516 9.805 1 48.75 10 LYS B N 1
ATOM 1686 C CA . LYS B 1 10 ? -22.906 -27.766 8.594 1 48.75 10 LYS B CA 1
ATOM 1687 C C . LYS B 1 10 ? -22.719 -26.484 7.789 1 48.75 10 LYS B C 1
ATOM 1689 O O . LYS B 1 10 ? -23.688 -25.906 7.277 1 48.75 10 LYS B O 1
ATOM 1694 N N . TYR B 1 11 ? -21.875 -25.625 8.117 1 63.09 11 TYR B N 1
ATOM 1695 C CA . TYR B 1 11 ? -21.641 -24.516 7.203 1 63.09 11 TYR B CA 1
ATOM 1696 C C . TYR B 1 11 ? -21.5 -25.016 5.77 1 63.09 11 TYR B C 1
ATOM 1698 O O . TYR B 1 11 ? -20.891 -26.062 5.527 1 63.09 11 TYR B O 1
ATOM 1706 N N . PRO B 1 12 ? -22.484 -24.484 4.898 1 81.88 12 PRO B N 1
ATOM 1707 C CA . PRO B 1 12 ? -22.359 -24.906 3.5 1 81.88 12 PRO B CA 1
ATOM 1708 C C . PRO B 1 12 ? -20.906 -24.984 3.031 1 81.88 12 PRO B C 1
ATOM 1710 O O . PRO B 1 12 ? -20.062 -24.203 3.479 1 81.88 12 PRO B O 1
ATOM 1713 N N . LYS B 1 13 ? -20.5 -26.188 2.525 1 89.5 13 LYS B N 1
ATOM 1714 C CA . LYS B 1 13 ? -19.172 -26.438 1.969 1 89.5 13 LYS B CA 1
ATOM 1715 C C . LYS B 1 13 ? -18.625 -25.203 1.258 1 89.5 13 LYS B C 1
ATOM 1717 O O . LYS B 1 13 ? -17.438 -24.906 1.333 1 89.5 13 LYS B O 1
ATOM 1722 N N . ARG B 1 14 ? -19.5 -24.484 0.769 1 93.31 14 ARG B N 1
ATOM 1723 C CA . ARG B 1 14 ? -19.125 -23.266 0.07 1 93.31 14 ARG B CA 1
ATOM 1724 C C . ARG B 1 14 ? -18.531 -22.25 1.034 1 93.31 14 ARG B C 1
ATOM 1726 O O . ARG B 1 14 ? -17.5 -21.641 0.743 1 93.31 14 ARG B O 1
ATOM 1733 N N . ASP B 1 15 ? -19.141 -22.125 2.172 1 94.75 15 ASP B N 1
ATOM 1734 C CA . ASP B 1 15 ? -18.688 -21.156 3.16 1 94.75 15 ASP B CA 1
ATOM 1735 C C . ASP B 1 15 ? -17.344 -21.547 3.76 1 94.75 15 ASP B C 1
ATOM 1737 O O . ASP B 1 15 ? -16.516 -20.703 4.074 1 94.75 15 ASP B O 1
ATOM 1741 N N . ILE B 1 16 ? -17.156 -22.781 3.865 1 94.94 16 ILE B N 1
ATOM 1742 C CA . ILE B 1 16 ? -15.898 -23.281 4.398 1 94.94 16 ILE B CA 1
ATOM 1743 C C . ILE B 1 16 ? -14.758 -22.953 3.439 1 94.94 16 ILE B C 1
ATOM 1745 O O . ILE B 1 16 ? -13.688 -22.5 3.865 1 94.94 16 ILE B O 1
ATOM 1749 N N . VAL B 1 17 ? -15.008 -23.125 2.18 1 96.56 17 VAL B N 1
ATOM 1750 C CA . VAL B 1 17 ? -14 -22.828 1.167 1 96.56 17 VAL B CA 1
ATOM 1751 C C . VAL B 1 17 ? -13.688 -21.344 1.16 1 96.56 17 VAL B C 1
ATOM 1753 O O . VAL B 1 17 ? -12.523 -20.938 1.168 1 96.56 17 VAL B O 1
ATOM 1756 N N . LEU B 1 18 ? -14.742 -20.562 1.233 1 97.25 18 LEU B N 1
ATOM 1757 C CA . LEU B 1 18 ? -14.562 -19.125 1.188 1 97.25 18 LEU B CA 1
ATOM 1758 C C . LEU B 1 18 ? -13.766 -18.625 2.391 1 97.25 18 LEU B C 1
ATOM 1760 O O . LEU B 1 18 ? -12.844 -17.828 2.244 1 97.25 18 LEU B O 1
ATOM 1764 N N . SER B 1 19 ? -14.102 -19.156 3.535 1 96.81 19 SER B N 1
ATOM 1765 C CA . SER B 1 19 ? -13.414 -18.734 4.754 1 96.81 19 SER B CA 1
ATOM 1766 C C . SER B 1 19 ? -11.953 -19.172 4.742 1 96.81 19 SER B C 1
ATOM 1768 O O . SER B 1 19 ? -11.062 -18.375 5.07 1 96.81 19 SER B O 1
ATOM 1770 N N . THR B 1 20 ? -11.719 -20.359 4.328 1 97.62 20 THR B N 1
ATOM 1771 C CA . THR B 1 20 ? -10.367 -20.906 4.273 1 97.62 20 THR B CA 1
ATOM 1772 C C . THR B 1 20 ? -9.523 -20.141 3.26 1 97.62 20 THR B C 1
ATOM 1774 O O . THR B 1 20 ? -8.398 -19.734 3.564 1 97.62 20 THR B O 1
ATOM 1777 N N . ALA B 1 21 ? -10.094 -19.953 2.088 1 98.12 21 ALA B N 1
ATOM 1778 C CA . ALA B 1 21 ? -9.383 -19.266 1.023 1 98.12 21 ALA B CA 1
ATOM 1779 C C . ALA B 1 21 ? -9.062 -17.828 1.428 1 98.12 21 ALA B C 1
ATOM 1781 O O . ALA B 1 21 ? -7.938 -17.359 1.242 1 98.12 21 ALA B O 1
ATOM 1782 N N . THR B 1 22 ? -10.023 -17.188 2.018 1 97.81 22 THR B N 1
ATOM 1783 C CA . THR B 1 22 ? -9.852 -15.789 2.43 1 97.81 22 THR B CA 1
ATOM 1784 C C . THR B 1 22 ? -8.711 -15.672 3.439 1 97.81 22 THR B C 1
ATOM 1786 O O . THR B 1 22 ? -7.859 -14.789 3.316 1 97.81 22 THR B O 1
ATOM 1789 N N . GLN B 1 23 ? -8.672 -16.562 4.371 1 96.88 23 GLN B N 1
ATOM 1790 C CA . GLN B 1 23 ? -7.617 -16.531 5.383 1 96.88 23 GLN B CA 1
ATOM 1791 C C . GLN B 1 23 ? -6.246 -16.781 4.762 1 96.88 23 GLN B C 1
ATOM 1793 O O . GLN B 1 23 ? -5.27 -16.125 5.117 1 96.88 23 GLN B O 1
ATOM 1798 N N . LEU B 1 24 ? -6.164 -17.688 3.84 1 96.25 24 LEU B N 1
ATOM 1799 C CA . LEU B 1 24 ? -4.906 -17.953 3.154 1 96.25 24 LEU B CA 1
ATOM 1800 C C . LEU B 1 24 ? -4.457 -16.75 2.336 1 96.25 24 LEU B C 1
ATOM 1802 O O . LEU B 1 24 ? -3.281 -16.375 2.359 1 96.25 24 LEU B O 1
ATOM 1806 N N . PHE B 1 25 ? -5.43 -16.125 1.636 1 95.81 25 PHE B N 1
ATOM 1807 C CA . PHE B 1 25 ? -5.113 -14.961 0.825 1 95.81 25 PHE B CA 1
ATOM 1808 C C . PHE B 1 25 ? -4.617 -13.82 1.699 1 95.81 25 PHE B C 1
ATOM 1810 O O . PHE B 1 25 ? -3.689 -13.094 1.32 1 95.81 25 PHE B O 1
ATOM 1817 N N . ILE B 1 26 ? -5.16 -13.672 2.887 1 94.31 26 ILE B N 1
ATOM 1818 C CA . ILE B 1 26 ? -4.766 -12.609 3.807 1 94.31 26 ILE B CA 1
ATOM 1819 C C . ILE B 1 26 ? -3.371 -12.891 4.355 1 94.31 26 ILE B C 1
ATOM 1821 O O . ILE B 1 26 ? -2.514 -12.008 4.383 1 94.31 26 ILE B O 1
ATOM 1825 N N . GLN B 1 27 ? -3.064 -14.094 4.703 1 91.5 27 GLN B N 1
ATOM 1826 C CA . GLN B 1 27 ? -1.824 -14.461 5.379 1 91.5 27 GLN B CA 1
ATOM 1827 C C . GLN B 1 27 ? -0.672 -14.586 4.387 1 91.5 27 GLN B C 1
ATOM 1829 O O . GLN B 1 27 ? 0.482 -14.32 4.73 1 91.5 27 GLN B O 1
ATOM 1834 N N . GLU B 1 28 ? -1.063 -14.961 3.17 1 89.88 28 GLU B N 1
ATOM 1835 C CA . GLU B 1 28 ? -0.031 -15.18 2.162 1 89.88 28 GLU B CA 1
ATOM 1836 C C . GLU B 1 28 ? -0.232 -14.266 0.957 1 89.88 28 GLU B C 1
ATOM 1838 O O . GLU B 1 28 ? -0.061 -13.055 1.06 1 89.88 28 GLU B O 1
ATOM 1843 N N . ASN B 1 29 ? -0.681 -14.766 -0.23 1 88.12 29 ASN B N 1
ATOM 1844 C CA . ASN B 1 29 ? -0.896 -13.953 -1.425 1 88.12 29 ASN B CA 1
ATOM 1845 C C . ASN B 1 29 ? -1.891 -14.617 -2.377 1 88.12 29 ASN B C 1
ATOM 1847 O O . ASN B 1 29 ? -2.07 -15.836 -2.346 1 88.12 29 ASN B O 1
ATOM 1851 N N . TYR B 1 30 ? -2.525 -13.773 -3.188 1 92.81 30 TYR B N 1
ATOM 1852 C CA . TYR B 1 30 ? -3.541 -14.25 -4.117 1 92.81 30 TYR B CA 1
ATOM 1853 C C . TYR B 1 30 ? -2.912 -15.07 -5.238 1 92.81 30 TYR B C 1
ATOM 1855 O O . TYR B 1 30 ? -3.529 -16 -5.762 1 92.81 30 TYR B O 1
ATOM 1863 N N . ILE B 1 31 ? -1.753 -14.742 -5.582 1 87.81 31 ILE B N 1
ATOM 1864 C CA . ILE B 1 31 ? -1.111 -15.375 -6.727 1 87.81 31 ILE B CA 1
ATOM 1865 C C . ILE B 1 31 ? -0.545 -16.734 -6.316 1 87.81 31 ILE B C 1
ATOM 1867 O O . ILE B 1 31 ? -0.741 -17.734 -7.016 1 87.81 31 ILE B O 1
ATOM 1871 N N . SER B 1 32 ? 0.139 -16.859 -5.191 1 87.12 32 SER B N 1
ATOM 1872 C CA . SER B 1 32 ? 0.897 -18.047 -4.816 1 87.12 32 SER B CA 1
ATOM 1873 C C . SER B 1 32 ? -0.014 -19.125 -4.242 1 87.12 32 SER B C 1
ATOM 1875 O O . SER B 1 32 ? 0.288 -20.312 -4.344 1 87.12 32 SER B O 1
ATOM 1877 N N . VAL B 1 33 ? -1.08 -18.688 -3.594 1 93.69 33 VAL B N 1
ATOM 1878 C CA . VAL B 1 33 ? -2.002 -19.672 -3.045 1 93.69 33 VAL B CA 1
ATOM 1879 C C . VAL B 1 33 ? -2.766 -20.344 -4.18 1 93.69 33 VAL B C 1
ATOM 1881 O O . VAL B 1 33 ? -3.566 -19.719 -4.867 1 93.69 33 VAL B O 1
ATOM 1884 N N . GLY B 1 34 ? -2.559 -21.625 -4.312 1 94.19 34 GLY B N 1
ATOM 1885 C CA . GLY B 1 34 ? -3.215 -22.375 -5.367 1 94.19 34 GLY B CA 1
ATOM 1886 C C . GLY B 1 34 ? -4.488 -23.062 -4.906 1 94.19 34 GLY B C 1
ATOM 1887 O O . GLY B 1 34 ? -4.73 -23.188 -3.703 1 94.19 34 GLY B O 1
ATOM 1888 N N . VAL B 1 35 ? -5.223 -23.484 -5.871 1 96.56 35 VAL B N 1
ATOM 1889 C CA . VAL B 1 35 ? -6.5 -24.125 -5.602 1 96.56 35 VAL B CA 1
ATOM 1890 C C . VAL B 1 35 ? -6.258 -25.438 -4.844 1 96.56 35 VAL B C 1
ATOM 1892 O O . VAL B 1 35 ? -7.012 -25.781 -3.928 1 96.56 35 VAL B O 1
ATOM 1895 N N . ASP B 1 36 ? -5.211 -26.141 -5.152 1 96.69 36 ASP B N 1
ATOM 1896 C CA . ASP B 1 36 ? -4.91 -27.406 -4.488 1 96.69 36 ASP B CA 1
ATOM 1897 C C . ASP B 1 36 ? -4.656 -27.188 -2.998 1 96.69 36 ASP B C 1
ATOM 1899 O O . ASP B 1 36 ? -5.102 -27.984 -2.17 1 96.69 36 ASP B O 1
ATOM 1903 N N . ARG B 1 37 ? -3.973 -26.188 -2.658 1 96.25 37 ARG B N 1
ATOM 1904 C CA . ARG B 1 37 ? -3.707 -25.844 -1.267 1 96.25 37 ARG B CA 1
ATOM 1905 C C . ARG B 1 37 ? -5 -25.531 -0.524 1 96.25 37 ARG B C 1
ATOM 1907 O O . ARG B 1 37 ? -5.184 -25.953 0.62 1 96.25 37 ARG B O 1
ATOM 1914 N N . ILE B 1 38 ? -5.895 -24.812 -1.152 1 97.69 38 ILE B N 1
ATOM 1915 C CA . ILE B 1 38 ? -7.168 -24.422 -0.551 1 97.69 38 ILE B CA 1
ATOM 1916 C C . ILE B 1 38 ? -8.023 -25.672 -0.319 1 97.69 38 ILE B C 1
ATOM 1918 O O . ILE B 1 38 ? -8.617 -25.828 0.751 1 97.69 38 ILE B O 1
ATOM 1922 N N . ILE B 1 39 ? -8.047 -26.516 -1.294 1 97.44 39 ILE B N 1
ATOM 1923 C CA . ILE B 1 39 ? -8.82 -27.75 -1.216 1 97.44 39 ILE B CA 1
ATOM 1924 C C . ILE B 1 39 ? -8.312 -28.609 -0.055 1 97.44 39 ILE B C 1
ATOM 1926 O O . ILE B 1 39 ? -9.109 -29.109 0.747 1 97.44 39 ILE B O 1
ATOM 1930 N N . ALA B 1 40 ? -7.027 -28.703 0.072 1 97.44 40 ALA B N 1
ATOM 1931 C CA . ALA B 1 40 ? -6.402 -29.5 1.128 1 97.44 40 ALA B CA 1
ATOM 1932 C C . ALA B 1 40 ? -6.711 -28.922 2.504 1 97.44 40 ALA B C 1
ATOM 1934 O O . ALA B 1 40 ? -7.074 -29.656 3.428 1 97.44 40 ALA B O 1
ATOM 1935 N N . GLU B 1 41 ? -6.648 -27.656 2.629 1 96.81 41 GLU B N 1
ATOM 1936 C CA . GLU B 1 41 ? -6.844 -27 3.916 1 96.81 41 GLU B CA 1
ATOM 1937 C C . GLU B 1 41 ? -8.312 -26.984 4.316 1 96.81 41 GLU B C 1
ATOM 1939 O O . GLU B 1 41 ? -8.641 -27.062 5.504 1 96.81 41 GLU B O 1
ATOM 1944 N N . ALA B 1 42 ? -9.164 -26.781 3.352 1 96.5 42 ALA B N 1
ATOM 1945 C CA . ALA B 1 42 ? -10.602 -26.797 3.607 1 96.5 42 ALA B CA 1
ATOM 1946 C C . ALA B 1 42 ? -11.117 -28.203 3.824 1 96.5 42 ALA B C 1
ATOM 1948 O O . ALA B 1 42 ? -12.242 -28.406 4.293 1 96.5 42 ALA B O 1
ATOM 1949 N N . ASP B 1 43 ? -10.312 -29.125 3.453 1 95.88 43 ASP B N 1
ATOM 1950 C CA . ASP B 1 43 ? -10.656 -30.547 3.572 1 95.88 43 ASP B CA 1
ATOM 1951 C C . ASP B 1 43 ? -11.961 -30.859 2.842 1 95.88 43 ASP B C 1
ATOM 1953 O O . ASP B 1 43 ? -12.898 -31.391 3.434 1 95.88 43 ASP B O 1
ATOM 1957 N N . ILE B 1 44 ? -12 -30.516 1.623 1 94.75 44 ILE B N 1
ATOM 1958 C CA . ILE B 1 44 ? -13.156 -30.766 0.775 1 94.75 44 ILE B CA 1
ATOM 1959 C C . ILE B 1 44 ? -12.719 -31.531 -0.478 1 94.75 44 ILE B C 1
ATOM 1961 O O . ILE B 1 44 ? -11.547 -31.484 -0.863 1 94.75 44 ILE B O 1
ATOM 1965 N N . ALA B 1 45 ? -13.648 -32.281 -1.049 1 94.81 45 ALA B N 1
ATOM 1966 C CA . ALA B 1 45 ? -13.359 -32.969 -2.295 1 94.81 45 ALA B CA 1
ATOM 1967 C C . ALA B 1 45 ? -13.172 -32 -3.449 1 94.81 45 ALA B C 1
ATOM 1969 O O . ALA B 1 45 ? -13.875 -30.984 -3.533 1 94.81 45 ALA B O 1
ATOM 1970 N N . LYS B 1 46 ? -12.219 -32.281 -4.281 1 95.31 46 LYS B N 1
ATOM 1971 C CA . LYS B 1 46 ? -11.914 -31.453 -5.445 1 95.31 46 LYS B CA 1
ATOM 1972 C C . LYS B 1 46 ? -13.156 -31.219 -6.293 1 95.31 46 LYS B C 1
ATOM 1974 O O . LYS B 1 46 ? -13.414 -30.094 -6.727 1 95.31 46 LYS B O 1
ATOM 1979 N N . ALA B 1 47 ? -13.93 -32.281 -6.465 1 94.69 47 ALA B N 1
ATOM 1980 C CA . ALA B 1 47 ? -15.148 -32.188 -7.262 1 94.69 47 ALA B CA 1
ATOM 1981 C C . ALA B 1 47 ? -16.141 -31.188 -6.637 1 94.69 47 ALA B C 1
ATOM 1983 O O . ALA B 1 47 ? -16.781 -30.406 -7.344 1 94.69 47 ALA B O 1
ATOM 1984 N N . THR B 1 48 ? -16.266 -31.234 -5.434 1 94.19 48 THR B N 1
ATOM 1985 C CA . THR B 1 48 ? -17.141 -30.328 -4.699 1 94.19 48 THR B CA 1
ATOM 1986 C C . THR B 1 48 ? -16.656 -28.875 -4.84 1 94.19 48 THR B C 1
ATOM 1988 O O . THR B 1 48 ? -17.469 -27.969 -5.027 1 94.19 48 THR B O 1
ATOM 1991 N N . PHE B 1 49 ? -15.32 -28.656 -4.723 1 95.75 49 PHE B N 1
ATOM 1992 C CA . PHE B 1 49 ? -14.734 -27.328 -4.883 1 95.75 49 PHE B CA 1
ATOM 1993 C C . PHE B 1 49 ? -15.117 -26.719 -6.23 1 95.75 49 PHE B C 1
ATOM 1995 O O . PHE B 1 49 ? -15.641 -25.609 -6.289 1 95.75 49 PHE B O 1
ATOM 2002 N N . TYR B 1 50 ? -14.969 -27.484 -7.219 1 95.31 50 TYR B N 1
ATOM 2003 C CA . TYR B 1 50 ? -15.133 -26.953 -8.57 1 95.31 50 TYR B CA 1
ATOM 2004 C C . TYR B 1 50 ? -16.609 -26.812 -8.93 1 95.31 50 TYR B C 1
ATOM 2006 O O . TYR B 1 50 ? -16.953 -26.078 -9.844 1 95.31 50 TYR B O 1
ATOM 2014 N N . LYS B 1 51 ? -17.422 -27.562 -8.242 1 94.88 51 LYS B N 1
ATOM 2015 C CA . LYS B 1 51 ? -18.859 -27.344 -8.375 1 94.88 51 LYS B CA 1
ATOM 2016 C C . LYS B 1 51 ? -19.25 -25.938 -7.934 1 94.88 51 LYS B C 1
ATOM 2018 O O . LYS B 1 51 ? -20.125 -25.312 -8.547 1 94.88 51 LYS B O 1
ATOM 2023 N N . HIS B 1 52 ? -18.594 -25.484 -6.977 1 94.69 52 HIS B N 1
ATOM 2024 C CA . HIS B 1 52 ? -18.922 -24.172 -6.41 1 94.69 52 HIS B CA 1
ATOM 2025 C C . HIS B 1 52 ? -18.078 -23.062 -7.031 1 94.69 52 HIS B C 1
ATOM 2027 O O . HIS B 1 52 ? -18.547 -21.938 -7.176 1 94.69 52 HIS B O 1
ATOM 2033 N N . PHE B 1 53 ? -16.812 -23.375 -7.359 1 96.88 53 PHE B N 1
ATOM 2034 C CA . PHE B 1 53 ? -15.867 -22.391 -7.867 1 96.88 53 PHE B CA 1
ATOM 2035 C C . PHE B 1 53 ? -15.133 -22.938 -9.086 1 96.88 53 PHE B C 1
ATOM 2037 O O . PHE B 1 53 ? -14.016 -23.453 -8.961 1 96.88 53 PHE B O 1
ATOM 2044 N N . PRO B 1 54 ? -15.609 -22.641 -10.18 1 96.06 54 PRO B N 1
ATOM 2045 C CA . PRO B 1 54 ? -15.07 -23.219 -11.422 1 96.06 54 PRO B CA 1
ATOM 2046 C C . PRO B 1 54 ? -13.664 -22.703 -11.742 1 96.06 54 PRO B C 1
ATOM 2048 O O . PRO B 1 54 ? -12.93 -23.344 -12.5 1 96.06 54 PRO B O 1
ATOM 2051 N N . SER B 1 55 ? -13.375 -21.531 -11.109 1 96.44 55 SER B N 1
ATOM 2052 C CA . SER B 1 55 ? -12.055 -20.969 -11.352 1 96.44 55 SER B CA 1
ATOM 2053 C C . SER B 1 55 ? -11.523 -20.234 -10.125 1 96.44 55 SER B C 1
ATOM 2055 O O . SER B 1 55 ? -12.297 -19.859 -9.242 1 96.44 55 SER B O 1
ATOM 2057 N N . LYS B 1 56 ? -10.25 -20.062 -10.117 1 96.38 56 LYS B N 1
ATOM 2058 C CA . LYS B 1 56 ? -9.648 -19.281 -9.039 1 96.38 56 LYS B CA 1
ATOM 2059 C C . LYS B 1 56 ? -10.156 -17.844 -9.055 1 96.38 56 LYS B C 1
ATOM 2061 O O . LYS B 1 56 ? -10.336 -17.234 -7.996 1 96.38 56 LYS B O 1
ATOM 2066 N N . GLU B 1 57 ? -10.344 -17.281 -10.234 1 97.12 57 GLU B N 1
ATOM 2067 C CA . GLU B 1 57 ? -10.875 -15.922 -10.359 1 97.12 57 GLU B CA 1
ATOM 2068 C C . GLU B 1 57 ? -12.227 -15.797 -9.672 1 97.12 57 GLU B C 1
ATOM 2070 O O . GLU B 1 57 ? -12.461 -14.844 -8.914 1 97.12 57 GLU B O 1
ATOM 2075 N N . GLU B 1 58 ? -13.047 -16.719 -9.891 1 97.69 58 GLU B N 1
ATOM 2076 C CA . GLU B 1 58 ? -14.367 -16.688 -9.258 1 97.69 58 GLU B CA 1
ATOM 2077 C C . GLU B 1 58 ? -14.25 -16.828 -7.746 1 97.69 58 GLU B C 1
ATOM 2079 O O . GLU B 1 58 ? -14.992 -16.188 -7 1 97.69 58 GLU B O 1
ATOM 2084 N N . LEU B 1 59 ? -13.391 -17.719 -7.355 1 98.12 59 LEU B N 1
ATOM 2085 C CA . LEU B 1 59 ? -13.164 -17.875 -5.926 1 98.12 59 LEU B CA 1
ATOM 2086 C C . LEU B 1 59 ? -12.719 -16.562 -5.297 1 98.12 59 LEU B C 1
ATOM 2088 O O . LEU B 1 59 ? -13.281 -16.141 -4.285 1 98.12 59 LEU B O 1
ATOM 2092 N N . VAL B 1 60 ? -11.727 -15.938 -5.879 1 98.31 60 VAL B N 1
ATOM 2093 C CA . VAL B 1 60 ? -11.188 -14.688 -5.352 1 98.31 60 VAL B CA 1
ATOM 2094 C C . VAL B 1 60 ? -12.289 -13.625 -5.324 1 98.31 60 VAL B C 1
ATOM 2096 O O . VAL B 1 60 ? -12.414 -12.883 -4.348 1 98.31 60 VAL B O 1
ATOM 2099 N N . PHE B 1 61 ? -13.078 -13.602 -6.395 1 98.25 61 PHE B N 1
ATOM 2100 C CA . PHE B 1 61 ? -14.188 -12.664 -6.48 1 98.25 61 PHE B CA 1
ATOM 2101 C C . PHE B 1 61 ? -15.125 -12.82 -5.285 1 98.25 61 PHE B C 1
ATOM 2103 O O . PHE B 1 61 ? -15.422 -11.844 -4.594 1 98.25 61 PHE B O 1
ATOM 2110 N N . TYR B 1 62 ? -15.477 -13.969 -4.992 1 97.94 62 TYR B N 1
ATOM 2111 C CA . TYR B 1 62 ? -16.453 -14.203 -3.932 1 97.94 62 TYR B CA 1
ATOM 2112 C C . TYR B 1 62 ? -15.805 -14.039 -2.559 1 97.94 62 TYR B C 1
ATOM 2114 O O . TYR B 1 62 ? -16.453 -13.586 -1.613 1 97.94 62 TYR B O 1
ATOM 2122 N N . CYS B 1 63 ? -14.547 -14.398 -2.4 1 98.44 63 CYS B N 1
ATOM 2123 C CA . CYS B 1 63 ? -13.828 -14.125 -1.161 1 98.44 63 CYS B CA 1
ATOM 2124 C C . CYS B 1 63 ? -13.852 -12.633 -0.842 1 98.44 63 CYS B C 1
ATOM 2126 O O . CYS B 1 63 ? -14.133 -12.242 0.292 1 98.44 63 CYS B O 1
ATOM 2128 N N . LEU B 1 64 ? -13.602 -11.805 -1.863 1 98.5 64 LEU B N 1
ATOM 2129 C CA . LEU B 1 64 ? -13.555 -10.359 -1.678 1 98.5 64 LEU B CA 1
ATOM 2130 C C . LEU B 1 64 ? -14.945 -9.805 -1.379 1 98.5 64 LEU B C 1
ATOM 2132 O O . LEU B 1 64 ? -15.102 -8.93 -0.522 1 98.5 64 LEU B O 1
ATOM 2136 N N . LYS B 1 65 ? -15.938 -10.32 -2.082 1 98.31 65 LYS B N 1
ATOM 2137 C CA . LYS B 1 65 ? -17.312 -9.883 -1.844 1 98.31 65 LYS B CA 1
ATOM 2138 C C . LYS B 1 65 ? -17.75 -10.18 -0.41 1 98.31 65 LYS B C 1
ATOM 2140 O O . LYS B 1 65 ? -18.297 -9.312 0.266 1 98.31 65 LYS B O 1
ATOM 2145 N N . GLN B 1 66 ? -17.469 -11.344 -0.016 1 97.56 66 GLN B N 1
ATOM 2146 C CA . GLN B 1 66 ? -17.844 -11.734 1.338 1 97.56 66 GLN B CA 1
ATOM 2147 C C . GLN B 1 66 ? -17.047 -10.953 2.379 1 97.56 66 GLN B C 1
ATOM 2149 O O . GLN B 1 66 ? -17.594 -10.516 3.389 1 97.56 66 GLN B O 1
ATOM 2154 N N . LEU B 1 67 ? -15.789 -10.805 2.166 1 98 67 LEU B N 1
ATOM 2155 C CA . LEU B 1 67 ? -14.945 -10.047 3.084 1 98 67 LEU B CA 1
ATOM 2156 C C . LEU B 1 67 ? -15.438 -8.617 3.219 1 98 67 LEU B C 1
ATOM 2158 O O . LEU B 1 67 ? -15.5 -8.078 4.324 1 98 67 LEU B O 1
ATOM 2162 N N . LYS B 1 68 ? -15.758 -8.016 2.088 1 98.19 68 LYS B N 1
ATOM 2163 C CA . LYS B 1 68 ? -16.312 -6.664 2.098 1 98.19 68 LYS B CA 1
ATOM 2164 C C . LYS B 1 68 ? -17.562 -6.586 2.955 1 98.19 68 LYS B C 1
ATOM 2166 O O . LYS B 1 68 ? -17.719 -5.664 3.76 1 98.19 68 LYS B O 1
ATOM 2171 N N . LEU B 1 69 ? -18.438 -7.523 2.781 1 97.94 69 LEU B N 1
ATOM 2172 C CA . LEU B 1 69 ? -19.688 -7.539 3.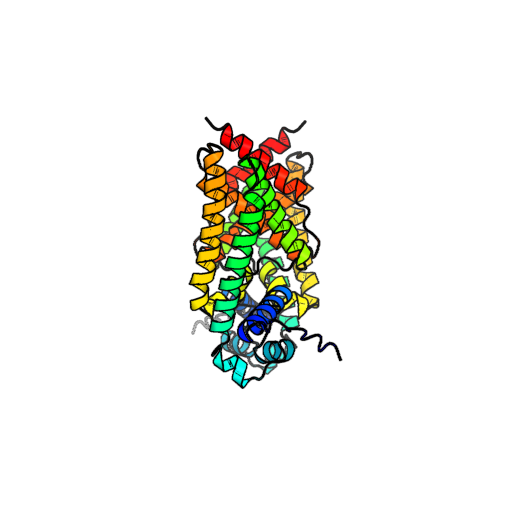541 1 97.94 69 LEU B CA 1
ATOM 2173 C C . LEU B 1 69 ? -19.422 -7.711 5.031 1 97.94 69 LEU B C 1
ATOM 2175 O O . LEU B 1 69 ? -20.031 -7.043 5.863 1 97.94 69 LEU B O 1
ATOM 2179 N N . ASP B 1 70 ? -18.516 -8.602 5.367 1 97.56 70 ASP B N 1
ATOM 2180 C CA . ASP B 1 70 ? -18.156 -8.844 6.758 1 97.56 70 ASP B CA 1
ATOM 2181 C C . ASP B 1 70 ? -17.562 -7.582 7.398 1 97.56 70 ASP B C 1
ATOM 2183 O O . ASP B 1 70 ? -17.938 -7.223 8.516 1 97.56 70 ASP B O 1
ATOM 2187 N N . ILE B 1 71 ? -16.719 -6.906 6.699 1 98 71 ILE B N 1
ATOM 2188 C CA . ILE B 1 71 ? -16.094 -5.688 7.195 1 98 71 ILE B CA 1
ATOM 2189 C C . ILE B 1 71 ? -17.141 -4.59 7.348 1 98 71 ILE B C 1
ATOM 2191 O O . ILE B 1 71 ? -17.203 -3.914 8.375 1 98 71 ILE B O 1
ATOM 2195 N N . GLN B 1 72 ? -17.922 -4.445 6.34 1 98.19 72 GLN B N 1
ATOM 2196 C CA . GLN B 1 72 ? -18.969 -3.43 6.359 1 98.19 72 GLN B CA 1
ATOM 2197 C C . GLN B 1 72 ? -19.891 -3.613 7.559 1 98.19 72 GLN B C 1
ATOM 2199 O O . GLN B 1 72 ? -20.172 -2.66 8.297 1 98.19 72 GLN B O 1
ATOM 2204 N N . MET B 1 73 ? -20.297 -4.812 7.746 1 98.06 73 MET B N 1
ATOM 2205 C CA . MET B 1 73 ? -21.203 -5.098 8.859 1 98.06 73 MET B CA 1
ATOM 2206 C C . MET B 1 73 ? -20.516 -4.828 10.195 1 98.06 73 MET B C 1
ATOM 2208 O O . MET B 1 73 ? -21.094 -4.195 11.078 1 98.06 73 MET B O 1
ATOM 2212 N N . ALA B 1 74 ? -19.297 -5.273 10.352 1 97.5 74 ALA B N 1
ATOM 2213 C CA . ALA B 1 74 ? -18.547 -5.121 11.602 1 97.5 74 ALA B CA 1
ATOM 2214 C C . ALA B 1 74 ? -18.297 -3.65 11.906 1 97.5 74 ALA B C 1
ATOM 2216 O O . ALA B 1 74 ? -18.484 -3.201 13.039 1 97.5 74 ALA B O 1
ATOM 2217 N N . VAL B 1 75 ? -17.906 -2.881 10.922 1 97.81 75 VAL B N 1
ATOM 2218 C CA . VAL B 1 75 ? -17.578 -1.469 11.086 1 97.81 75 VAL B CA 1
ATOM 2219 C C . VAL B 1 75 ? -18.844 -0.681 11.414 1 97.81 75 VAL B C 1
ATOM 2221 O O . VAL B 1 75 ? -18.875 0.103 12.367 1 97.81 75 VAL B O 1
ATOM 2224 N N . GLU B 1 76 ? -19.859 -0.879 10.633 1 97.25 76 GLU B N 1
ATOM 2225 C CA . GLU B 1 76 ? -21.078 -0.119 10.82 1 97.25 76 GLU B CA 1
ATOM 2226 C C . GLU B 1 76 ? -21.734 -0.428 12.164 1 97.25 76 GLU B C 1
ATOM 2228 O O . GLU B 1 76 ? -22.25 0.469 12.828 1 97.25 76 GLU B O 1
ATOM 2233 N N . GLU B 1 77 ? -21.641 -1.685 12.555 1 96.88 77 GLU B N 1
ATOM 2234 C CA . GLU B 1 77 ? -22.109 -2.037 13.883 1 96.88 77 GLU B CA 1
ATOM 2235 C C . GLU B 1 77 ? -21.281 -1.354 14.969 1 96.88 77 GLU B C 1
ATOM 2237 O O . GLU B 1 77 ? -21.828 -0.866 15.961 1 96.88 77 GLU B O 1
ATOM 2242 N N . HIS B 1 78 ? -20.016 -1.335 14.758 1 95.94 78 HIS B N 1
ATOM 2243 C CA . HIS B 1 78 ? -19.078 -0.773 15.719 1 95.94 78 HIS B CA 1
ATOM 2244 C C . HIS B 1 78 ? -19.312 0.717 15.93 1 95.94 78 HIS B C 1
ATOM 2246 O O . HIS B 1 78 ? -19.219 1.219 17.047 1 95.94 78 HIS B O 1
ATOM 2252 N N . ILE B 1 79 ? -19.719 1.455 14.875 1 96.69 79 ILE B N 1
ATOM 2253 C CA . ILE B 1 79 ? -19.797 2.904 15.016 1 96.69 79 ILE B CA 1
ATOM 2254 C C . ILE B 1 79 ? -21.25 3.334 15.164 1 96.69 79 ILE B C 1
ATOM 2256 O O . ILE B 1 79 ? -21.547 4.5 15.445 1 96.69 79 ILE B O 1
ATOM 2260 N N . SER B 1 80 ? -22.234 2.436 15.031 1 93.69 80 SER B N 1
ATOM 2261 C CA . SER B 1 80 ? -23.672 2.752 15.023 1 93.69 80 SER B CA 1
ATOM 2262 C C . SER B 1 80 ? -24.125 3.305 16.375 1 93.69 80 SER B C 1
ATOM 2264 O O . SER B 1 80 ? -25.078 4.074 16.438 1 93.69 80 SER B O 1
ATOM 2266 N N . LYS B 1 81 ? -23.422 2.969 17.359 1 91.38 81 LYS B N 1
ATOM 2267 C CA . LYS B 1 81 ? -23.891 3.357 18.688 1 91.38 81 LYS B CA 1
ATOM 2268 C C . LYS B 1 81 ? -23.25 4.672 19.141 1 91.38 81 LYS B C 1
ATOM 2270 O O . LYS B 1 81 ? -23.578 5.203 20.188 1 91.38 81 LYS B O 1
ATOM 2275 N N . LEU B 1 82 ? -22.391 5.145 18.359 1 94.31 82 LEU B N 1
ATOM 2276 C CA . LEU B 1 82 ? -21.672 6.355 18.734 1 94.31 82 LEU B CA 1
ATOM 2277 C C . LEU B 1 82 ? -22.469 7.602 18.359 1 94.31 82 LEU B C 1
ATOM 2279 O O . LEU B 1 82 ? -23.266 7.582 17.406 1 94.31 82 LEU B O 1
ATOM 2283 N N . THR B 1 83 ? -22.25 8.703 19.094 1 89.69 83 THR B N 1
ATOM 2284 C CA . THR B 1 83 ? -23.141 9.852 19 1 89.69 83 THR B CA 1
ATOM 2285 C C . THR B 1 83 ? -22.5 10.969 18.188 1 89.69 83 THR B C 1
ATOM 2287 O O . THR B 1 83 ? -23.188 11.672 17.438 1 89.69 83 THR B O 1
ATOM 2290 N N . THR B 1 84 ? -21.156 11.188 18.281 1 96.44 84 THR B N 1
ATOM 2291 C CA . THR B 1 84 ? -20.547 12.32 17.594 1 96.44 84 THR B CA 1
ATOM 2292 C C . THR B 1 84 ? -19.797 11.859 16.344 1 96.44 84 THR B C 1
ATOM 2294 O O . THR B 1 84 ? -19.188 10.781 16.344 1 96.44 84 THR B O 1
ATOM 2297 N N . PRO B 1 85 ? -19.828 12.672 15.344 1 96.75 85 PRO B N 1
ATOM 2298 C CA . PRO B 1 85 ? -19.109 12.312 14.117 1 96.75 85 PRO B CA 1
ATOM 2299 C C . PRO B 1 85 ? -17.625 12.086 14.352 1 96.75 85 PRO B C 1
ATOM 2301 O O . PRO B 1 85 ? -17.031 11.203 13.727 1 96.75 85 PRO B O 1
ATOM 2304 N N . LEU B 1 86 ? -17.078 12.867 15.242 1 96.62 86 LEU B N 1
ATOM 2305 C CA . LEU B 1 86 ? -15.648 12.703 15.523 1 96.62 86 LEU B CA 1
ATOM 2306 C C . LEU B 1 86 ? -15.375 11.352 16.156 1 96.62 86 LEU B C 1
ATOM 2308 O O . LEU B 1 86 ? -14.414 10.672 15.789 1 96.62 86 LEU B O 1
ATOM 2312 N N . GLU B 1 87 ? -16.188 10.961 17.031 1 97.12 87 GLU B N 1
ATOM 2313 C CA . GLU B 1 87 ? -16.047 9.648 17.656 1 97.12 87 GLU B CA 1
ATOM 2314 C C . GLU B 1 87 ? -16.25 8.523 16.641 1 97.12 87 GLU B C 1
ATOM 2316 O O . GLU B 1 87 ? -15.57 7.5 16.703 1 97.12 87 GLU B O 1
ATOM 2321 N N . LYS B 1 88 ? -17.219 8.672 15.797 1 98.06 88 LYS B N 1
ATOM 2322 C CA . LYS B 1 88 ? -17.453 7.691 14.742 1 98.06 88 LYS B CA 1
ATOM 2323 C C . LYS B 1 88 ? -16.219 7.516 13.867 1 98.06 88 LYS B C 1
ATOM 2325 O O . LYS B 1 88 ? -15.805 6.391 13.578 1 98.06 88 LYS B O 1
ATOM 2330 N N . LEU B 1 89 ? -15.602 8.633 13.516 1 98.06 89 LEU B N 1
ATOM 2331 C CA . LEU B 1 89 ? -14.414 8.586 12.672 1 98.06 89 LEU B CA 1
ATOM 2332 C C . LEU B 1 89 ? -13.25 7.926 13.406 1 98.06 89 LEU B C 1
ATOM 2334 O O . LEU B 1 89 ? -12.523 7.121 12.828 1 98.06 89 LEU B O 1
ATOM 2338 N N . GLU B 1 90 ? -13.086 8.273 14.664 1 97.56 90 GLU B N 1
ATOM 2339 C CA . GLU B 1 90 ? -12.016 7.691 15.469 1 97.56 90 GLU B CA 1
ATOM 2340 C C . GLU B 1 90 ? -12.172 6.176 15.586 1 97.56 90 GLU B C 1
ATOM 2342 O O . GLU B 1 90 ? -11.203 5.434 15.43 1 97.56 90 GLU B O 1
ATOM 2347 N N . GLN B 1 91 ? -13.352 5.73 15.812 1 97.75 91 GLN B N 1
ATOM 2348 C CA . GLN B 1 91 ? -13.594 4.309 16.016 1 97.75 91 GLN B CA 1
ATOM 2349 C C . GLN B 1 91 ? -13.484 3.539 14.703 1 97.75 91 GLN B C 1
ATOM 2351 O O . GLN B 1 91 ? -13.047 2.387 14.688 1 97.75 91 GLN B O 1
ATOM 2356 N N . LEU B 1 92 ? -13.891 4.195 13.633 1 97.94 92 LEU B N 1
ATOM 2357 C CA . LEU B 1 92 ? -13.641 3.619 12.312 1 97.94 92 LEU B CA 1
ATOM 2358 C C . LEU B 1 92 ? -12.148 3.396 12.094 1 97.94 92 LEU B C 1
ATOM 2360 O O . LEU B 1 92 ? -11.727 2.303 11.711 1 97.94 92 LEU B O 1
ATOM 2364 N N . TYR B 1 93 ? -11.375 4.434 12.391 1 97.81 93 TYR B N 1
ATOM 2365 C CA . TYR B 1 93 ? -9.922 4.383 12.266 1 97.81 93 TYR B CA 1
ATOM 2366 C C . TYR B 1 93 ? -9.336 3.299 13.156 1 97.81 93 TYR B C 1
ATOM 2368 O O . TYR B 1 93 ? -8.555 2.459 12.695 1 97.81 93 TYR B O 1
ATOM 2376 N N . LEU B 1 94 ? -9.734 3.219 14.367 1 97.12 94 LEU B N 1
ATOM 2377 C CA . LEU B 1 94 ? -9.188 2.277 15.344 1 97.12 94 LEU B CA 1
ATOM 2378 C C . LEU B 1 94 ? -9.594 0.847 15 1 97.12 94 LEU B C 1
ATOM 2380 O O . LEU B 1 94 ? -8.828 -0.091 15.227 1 97.12 94 LEU B O 1
ATOM 2384 N N . TRP B 1 95 ? -10.781 0.697 14.508 1 97.62 95 TRP B N 1
ATOM 2385 C CA . TRP B 1 95 ? -11.227 -0.632 14.102 1 97.62 95 TRP B CA 1
ATOM 2386 C C . TRP B 1 95 ? -10.281 -1.226 13.055 1 97.62 95 TRP B C 1
ATOM 2388 O O . TRP B 1 95 ? -9.883 -2.387 13.164 1 97.62 95 TRP B O 1
ATOM 2398 N N . TYR B 1 96 ? -9.914 -0.437 12.062 1 97.44 96 TYR B N 1
ATOM 2399 C CA . TYR B 1 96 ? -9.023 -0.907 11 1 97.44 96 TYR B CA 1
ATOM 2400 C C . TYR B 1 96 ? -7.645 -1.23 11.547 1 97.44 96 TYR B C 1
ATOM 2402 O O . TYR B 1 96 ? -7.047 -2.246 11.188 1 97.44 96 TYR B O 1
ATOM 2410 N N . ILE B 1 97 ? -7.176 -0.382 12.391 1 97.19 97 ILE B N 1
ATOM 2411 C CA . ILE B 1 97 ? -5.867 -0.618 12.984 1 97.19 97 ILE B CA 1
ATOM 2412 C C . ILE B 1 97 ? -5.879 -1.933 13.766 1 97.19 97 ILE B C 1
ATOM 2414 O O . ILE B 1 97 ? -4.984 -2.764 13.609 1 97.19 97 ILE B O 1
ATOM 2418 N N . ASP B 1 98 ? -6.891 -2.131 14.531 1 97.12 98 ASP B N 1
ATOM 2419 C CA . ASP B 1 98 ? -7.023 -3.352 15.312 1 97.12 98 ASP B CA 1
ATOM 2420 C C . ASP B 1 98 ? -7.125 -4.578 14.414 1 97.12 98 ASP B C 1
ATOM 2422 O O . ASP B 1 98 ? -6.52 -5.613 14.695 1 97.12 98 ASP B O 1
ATOM 2426 N N . TRP B 1 99 ? -7.902 -4.465 13.43 1 97 99 TRP B N 1
ATOM 2427 C CA . TRP B 1 99 ? -8.078 -5.574 12.492 1 97 99 TRP B CA 1
ATOM 2428 C C . TRP B 1 99 ? -6.75 -5.977 11.867 1 97 99 TRP B C 1
ATOM 2430 O O . TRP B 1 99 ? -6.418 -7.164 11.812 1 97 99 TRP B O 1
ATOM 2440 N N . VAL B 1 100 ? -5.996 -5.012 11.422 1 96.25 100 VAL B N 1
ATOM 2441 C CA . VAL B 1 100 ? -4.707 -5.27 10.797 1 96.25 100 VAL B CA 1
ATOM 2442 C C . VAL B 1 100 ? -3.76 -5.914 11.805 1 96.25 100 VAL B C 1
ATOM 2444 O O . VAL B 1 100 ? -3.096 -6.906 11.5 1 96.25 100 VAL B O 1
ATOM 2447 N N . ASN B 1 101 ? -3.729 -5.32 13.008 1 96.56 101 ASN B N 1
ATOM 2448 C CA . ASN B 1 101 ? -2.865 -5.848 14.055 1 96.56 101 ASN B CA 1
ATOM 2449 C C . ASN B 1 101 ? -3.227 -7.289 14.406 1 96.56 101 ASN B C 1
ATOM 2451 O O . ASN B 1 101 ? -2.344 -8.102 14.688 1 96.56 101 ASN B O 1
ATOM 2455 N N . GLN B 1 102 ? -4.457 -7.641 14.305 1 96.06 102 GLN B N 1
ATOM 2456 C CA . GLN B 1 102 ? -4.934 -8.969 14.672 1 96.06 102 GLN B CA 1
ATOM 2457 C C . GLN B 1 102 ? -4.73 -9.961 13.539 1 96.06 102 GLN B C 1
ATOM 2459 O O . GLN B 1 102 ? -4.805 -11.18 13.75 1 96.06 102 GLN B O 1
ATOM 2464 N N . ASN B 1 103 ? -4.523 -9.477 12.359 1 94.38 103 ASN B N 1
ATOM 2465 C CA . ASN B 1 103 ? -4.375 -10.359 11.211 1 94.38 103 ASN B CA 1
ATOM 2466 C C . ASN B 1 103 ? -2.939 -10.367 10.688 1 94.38 103 ASN B C 1
ATOM 2468 O O . ASN B 1 103 ? -2.711 -10.492 9.484 1 94.38 103 ASN B O 1
ATOM 2472 N N . GLY B 1 104 ? -2.002 -10.07 11.516 1 91.12 104 GLY B N 1
ATOM 2473 C CA . GLY B 1 104 ? -0.596 -10.344 11.266 1 91.12 104 GLY B CA 1
ATOM 2474 C C . GLY B 1 104 ? 0.096 -9.227 10.5 1 91.12 104 GLY B C 1
ATOM 2475 O O . GLY B 1 104 ? 1.168 -9.43 9.93 1 91.12 104 GLY B O 1
ATOM 2476 N N . VAL B 1 105 ? -0.523 -8.078 10.359 1 91.62 105 VAL B N 1
ATOM 2477 C CA . VAL B 1 105 ? 0.09 -6.91 9.734 1 91.62 105 VAL B CA 1
ATOM 2478 C C . VAL B 1 105 ? 0.504 -7.25 8.305 1 91.62 105 VAL B C 1
ATOM 2480 O O . VAL B 1 105 ? 1.664 -7.066 7.93 1 91.62 105 VAL B O 1
ATOM 2483 N N . ARG B 1 106 ? -0.49 -7.699 7.555 1 90.69 106 ARG B N 1
ATOM 2484 C CA . ARG B 1 106 ? -0.222 -8.164 6.199 1 90.69 106 ARG B CA 1
ATOM 2485 C C . ARG B 1 106 ? -0.746 -7.176 5.164 1 90.69 106 ARG B C 1
ATOM 2487 O O . ARG B 1 106 ? -0.796 -7.488 3.971 1 90.69 106 ARG B O 1
ATOM 2494 N N . GLY B 1 107 ? -1.146 -6.004 5.598 1 90.38 107 GLY B N 1
ATOM 2495 C CA . GLY B 1 107 ? -1.665 -5.012 4.668 1 90.38 107 GLY B CA 1
ATOM 2496 C C . GLY B 1 107 ? -3.152 -5.156 4.414 1 90.38 107 GLY B C 1
ATOM 2497 O O . GLY B 1 107 ? -3.832 -5.938 5.082 1 90.38 107 GLY B O 1
ATOM 2498 N N . CYS B 1 108 ? -3.676 -4.371 3.553 1 92.62 108 CYS B N 1
ATOM 2499 C CA . CYS B 1 108 ? -5.086 -4.414 3.178 1 92.62 108 CYS B CA 1
ATOM 2500 C C . CYS B 1 108 ? -5.336 -5.484 2.121 1 92.62 108 CYS B C 1
ATOM 2502 O O . CYS B 1 108 ? -4.762 -5.434 1.031 1 92.62 108 CYS B O 1
ATOM 2504 N N . PRO B 1 109 ? -6.188 -6.367 2.332 1 94.94 109 PRO B N 1
ATOM 2505 C CA . PRO B 1 109 ? -6.426 -7.449 1.375 1 94.94 109 PRO B CA 1
ATOM 2506 C C . PRO B 1 109 ? -6.949 -6.945 0.032 1 94.94 109 PRO B C 1
ATOM 2508 O O . PRO B 1 109 ? -6.695 -7.562 -1.006 1 94.94 109 PRO B O 1
ATOM 2511 N N . PHE B 1 110 ? -7.664 -5.875 0.019 1 95.31 110 PHE B N 1
ATOM 2512 C CA . PHE B 1 110 ? -8.242 -5.355 -1.215 1 95.31 110 PHE B CA 1
ATOM 2513 C C . PHE B 1 110 ? -7.168 -4.684 -2.068 1 95.31 110 PHE B C 1
ATOM 2515 O O . PHE B 1 110 ? -7.125 -4.879 -3.285 1 95.31 110 PHE B O 1
ATOM 2522 N N . HIS B 1 111 ? -6.324 -3.912 -1.414 1 90.94 111 HIS B N 1
ATOM 2523 C CA . HIS B 1 111 ? -5.195 -3.359 -2.152 1 90.94 111 HIS B CA 1
ATOM 2524 C C . HIS B 1 111 ? -4.305 -4.465 -2.703 1 90.94 111 HIS B C 1
ATOM 2526 O O . HIS B 1 111 ? -3.873 -4.406 -3.857 1 90.94 111 HIS B O 1
ATOM 2532 N N . LYS B 1 112 ? -4.055 -5.414 -1.895 1 89.31 112 LYS B N 1
ATOM 2533 C CA . LYS B 1 112 ? -3.215 -6.543 -2.291 1 89.31 112 LYS B CA 1
ATOM 2534 C C . LYS B 1 112 ? -3.803 -7.27 -3.496 1 89.31 112 LYS B C 1
ATOM 2536 O O . LYS B 1 112 ? -3.078 -7.621 -4.43 1 89.31 112 LYS B O 1
ATOM 2541 N N . ALA B 1 113 ? -5.109 -7.508 -3.455 1 93.38 113 ALA B N 1
ATOM 2542 C CA . ALA B 1 113 ? -5.766 -8.188 -4.566 1 93.38 113 ALA B CA 1
ATOM 2543 C C . ALA B 1 113 ? -5.602 -7.41 -5.867 1 93.38 113 ALA B C 1
ATOM 2545 O O . ALA B 1 113 ? -5.281 -7.988 -6.906 1 93.38 113 ALA B O 1
ATOM 2546 N N . GLY B 1 114 ? -5.828 -6.121 -5.793 1 89.44 114 GLY B N 1
ATOM 2547 C CA . GLY B 1 114 ? -5.664 -5.281 -6.969 1 89.44 114 GLY B CA 1
ATOM 2548 C C . GLY B 1 114 ? -4.262 -5.324 -7.543 1 89.44 114 GLY B C 1
ATOM 2549 O O . GLY B 1 114 ? -4.086 -5.41 -8.758 1 89.44 114 GLY B O 1
ATOM 2550 N N . MET B 1 115 ? -3.316 -5.332 -6.699 1 84 115 MET B N 1
ATOM 2551 C CA . MET B 1 115 ? -1.915 -5.293 -7.102 1 84 115 MET B CA 1
ATOM 2552 C C . MET B 1 115 ? -1.465 -6.648 -7.637 1 84 115 MET B C 1
ATOM 2554 O O . MET B 1 115 ? -0.744 -6.723 -8.633 1 84 115 MET B O 1
ATOM 2558 N N . GLU B 1 116 ? -1.906 -7.672 -7.07 1 86.12 116 GLU B N 1
ATOM 2559 C CA . GLU B 1 116 ? -1.375 -9 -7.359 1 86.12 116 GLU B CA 1
ATOM 2560 C C . GLU B 1 116 ? -2.094 -9.641 -8.539 1 86.12 116 GLU B C 1
ATOM 2562 O O . GLU B 1 116 ? -1.468 -10.305 -9.375 1 86.12 116 GLU B O 1
ATOM 2567 N N . VAL B 1 117 ? -3.457 -9.391 -8.578 1 89.62 117 VAL B N 1
ATOM 2568 C CA . VAL B 1 117 ? -4.156 -10.211 -9.562 1 89.62 117 VAL B CA 1
ATOM 2569 C C . VAL B 1 117 ? -5.188 -9.359 -10.297 1 89.62 117 VAL B C 1
ATOM 2571 O O . VAL B 1 117 ? -5.988 -9.883 -11.078 1 89.62 117 VAL B O 1
ATOM 2574 N N . GLY B 1 118 ? -5.191 -8.078 -10.086 1 88.5 118 GLY B N 1
ATOM 2575 C CA . GLY B 1 118 ? -6.16 -7.215 -10.734 1 88.5 118 GLY B CA 1
ATOM 2576 C C . GLY B 1 118 ? -6.152 -7.344 -12.25 1 88.5 118 GLY B C 1
ATOM 2577 O O . GLY B 1 118 ? -7.211 -7.375 -12.883 1 88.5 118 GLY B O 1
ATOM 2578 N N . ASN B 1 119 ? -5.016 -7.457 -12.836 1 83.75 119 ASN B N 1
ATOM 2579 C CA . ASN B 1 119 ? -4.891 -7.566 -14.289 1 83.75 119 ASN B CA 1
ATOM 2580 C C . ASN B 1 119 ? -5.234 -8.969 -14.773 1 83.75 119 ASN B C 1
ATOM 2582 O O . ASN B 1 119 ? -5.688 -9.148 -15.906 1 83.75 119 ASN B O 1
ATOM 2586 N N . LEU B 1 120 ? -5.047 -9.93 -13.945 1 87.75 120 LEU B N 1
ATOM 2587 C CA . LEU B 1 120 ? -5.309 -11.328 -14.281 1 87.75 120 LEU B CA 1
ATOM 2588 C C . LEU B 1 120 ? -6.789 -11.656 -14.133 1 87.75 120 LEU B C 1
ATOM 2590 O O . LEU B 1 120 ? -7.316 -12.5 -14.859 1 87.75 120 LEU B O 1
ATOM 2594 N N . TYR B 1 121 ? -7.387 -10.977 -13.164 1 94.25 121 TYR B N 1
ATOM 2595 C CA . TYR B 1 121 ? -8.773 -11.25 -12.812 1 94.25 121 TYR B CA 1
ATOM 2596 C C . TYR B 1 121 ? -9.625 -9.992 -12.93 1 94.25 121 TYR B C 1
ATOM 2598 O O . TYR B 1 121 ? -10 -9.383 -11.93 1 94.25 121 TYR B O 1
ATOM 2606 N N . PRO B 1 122 ? -10.023 -9.68 -14.133 1 93.56 122 PRO B N 1
ATOM 2607 C CA . PRO B 1 122 ? -10.75 -8.43 -14.328 1 93.56 122 PRO B CA 1
ATOM 2608 C C . PRO B 1 122 ? -12.047 -8.367 -13.531 1 93.56 122 PRO B C 1
ATOM 2610 O O . PRO B 1 122 ? -12.492 -7.285 -13.141 1 93.56 122 PRO B O 1
ATOM 2613 N N . SER B 1 123 ? -12.562 -9.484 -13.266 1 95.62 123 SER B N 1
ATOM 2614 C CA . SER B 1 123 ? -13.859 -9.523 -12.602 1 95.62 123 SER B CA 1
ATOM 2615 C C . SER B 1 123 ? -13.766 -9.016 -11.164 1 95.62 123 SER B C 1
ATOM 2617 O O . SER B 1 123 ? -14.758 -8.555 -10.594 1 95.62 123 SER B O 1
ATOM 2619 N N . ILE B 1 124 ? -12.625 -9.039 -10.578 1 96.5 124 ILE B N 1
ATOM 2620 C CA . ILE B 1 124 ? -12.547 -8.695 -9.164 1 96.5 124 ILE B CA 1
ATOM 2621 C C . ILE B 1 124 ? -12.602 -7.176 -9 1 96.5 124 ILE B C 1
ATOM 2623 O O . ILE B 1 124 ? -12.781 -6.676 -7.887 1 96.5 124 ILE B O 1
ATOM 2627 N N . GLN B 1 125 ? -12.477 -6.461 -10.117 1 94.44 125 GLN B N 1
ATOM 2628 C CA . GLN B 1 125 ? -12.5 -5.004 -10.055 1 94.44 125 GLN B CA 1
ATOM 2629 C C . GLN B 1 125 ? -13.805 -4.496 -9.453 1 94.44 125 GLN B C 1
ATOM 2631 O O . GLN B 1 125 ? -13.812 -3.51 -8.711 1 94.44 125 GLN B O 1
ATOM 2636 N N . VAL B 1 126 ? -14.852 -5.121 -9.766 1 96.25 126 VAL B N 1
ATOM 2637 C CA . VAL B 1 126 ? -16.156 -4.719 -9.25 1 96.25 126 VAL B CA 1
ATOM 2638 C C . VAL B 1 126 ? -16.172 -4.832 -7.73 1 96.25 126 VAL B C 1
ATOM 2640 O O . VAL B 1 126 ? -16.672 -3.945 -7.039 1 96.25 126 VAL B O 1
ATOM 2643 N N . ALA B 1 127 ? -15.609 -5.941 -7.191 1 96.88 127 ALA B N 1
ATOM 2644 C CA . ALA B 1 127 ? -15.555 -6.145 -5.746 1 96.88 127 ALA B CA 1
ATOM 2645 C C . ALA B 1 127 ? -14.664 -5.098 -5.082 1 96.88 127 ALA B C 1
ATOM 2647 O O . ALA B 1 127 ? -14.984 -4.598 -4 1 96.88 127 ALA B O 1
ATOM 2648 N N . LEU B 1 128 ? -13.594 -4.762 -5.719 1 96.19 128 LEU B N 1
ATOM 2649 C CA . LEU B 1 128 ? -12.688 -3.744 -5.199 1 96.19 128 LEU B CA 1
ATOM 2650 C C . LEU B 1 128 ? -13.359 -2.377 -5.176 1 96.19 128 LEU B C 1
ATOM 2652 O O . LEU B 1 128 ? -13.297 -1.664 -4.172 1 96.19 128 LEU B O 1
ATOM 2656 N N . ASP B 1 129 ? -14.031 -2.064 -6.238 1 95.19 129 ASP B N 1
ATOM 2657 C CA . ASP B 1 129 ? -14.734 -0.787 -6.34 1 95.19 129 ASP B CA 1
ATOM 2658 C C . ASP B 1 129 ? -15.812 -0.667 -5.27 1 95.19 129 ASP B C 1
ATOM 2660 O O . ASP B 1 129 ? -15.984 0.396 -4.668 1 95.19 129 ASP B O 1
ATOM 2664 N N . GLU B 1 130 ? -16.484 -1.698 -5.094 1 97.12 130 GLU B N 1
ATOM 2665 C CA . GLU B 1 130 ? -17.547 -1.697 -4.09 1 97.12 130 GLU B CA 1
ATOM 2666 C C . GLU B 1 130 ? -17 -1.414 -2.697 1 97.12 130 GLU B C 1
ATOM 2668 O O . GLU B 1 130 ? -17.578 -0.642 -1.935 1 97.12 130 GLU B O 1
ATOM 2673 N N . TYR B 1 131 ? -15.922 -2.02 -2.385 1 97.44 131 TYR B N 1
ATOM 2674 C CA . TYR B 1 131 ? -15.289 -1.804 -1.087 1 97.44 131 TYR B CA 1
ATOM 2675 C C . TYR B 1 131 ? -14.828 -0.359 -0.94 1 97.44 131 TYR B C 1
ATOM 2677 O O . TYR B 1 131 ? -15.141 0.304 0.05 1 97.44 131 TYR B O 1
ATOM 2685 N N . TRP B 1 132 ? -14.117 0.114 -1.903 1 94.44 132 TRP B N 1
ATOM 2686 C CA . TRP B 1 132 ? -13.547 1.457 -1.834 1 94.44 132 TRP B CA 1
ATOM 2687 C C . TRP B 1 132 ? -14.648 2.512 -1.804 1 94.44 132 TRP B C 1
ATOM 2689 O O . TRP B 1 132 ? -14.57 3.479 -1.042 1 94.44 132 TRP B O 1
ATOM 2699 N N . ASN B 1 133 ? -15.641 2.33 -2.625 1 96.38 133 ASN B N 1
ATOM 2700 C CA . ASN B 1 133 ? -16.75 3.277 -2.654 1 96.38 133 ASN B CA 1
ATOM 2701 C C . ASN B 1 133 ? -17.5 3.316 -1.32 1 96.38 133 ASN B C 1
ATOM 2703 O O . ASN B 1 133 ? -17.859 4.391 -0.837 1 96.38 133 ASN B O 1
ATOM 2707 N N . TRP B 1 134 ? -17.656 2.172 -0.833 1 98.19 134 TRP B N 1
ATOM 2708 C CA . TRP B 1 134 ? -18.328 2.117 0.458 1 98.19 134 TRP B CA 1
ATOM 2709 C C . TRP B 1 134 ? -17.531 2.859 1.525 1 98.19 134 TRP B C 1
ATOM 2711 O O . TRP B 1 134 ? -18.078 3.693 2.25 1 98.19 134 TRP B O 1
ATOM 2721 N N . LEU B 1 135 ? -16.266 2.527 1.687 1 97.62 135 LEU B N 1
ATOM 2722 C CA . LEU B 1 135 ? -15.414 3.137 2.709 1 97.62 135 LEU B CA 1
ATOM 2723 C C . LEU B 1 135 ? -15.312 4.645 2.498 1 97.62 135 LEU B C 1
ATOM 2725 O O . LEU B 1 135 ? -15.398 5.418 3.453 1 97.62 135 LEU B O 1
ATOM 2729 N N . PHE B 1 136 ? -15.156 5.051 1.266 1 96.62 136 PHE B N 1
ATOM 2730 C CA . PHE B 1 136 ? -15.078 6.461 0.912 1 96.62 136 PHE B CA 1
ATOM 2731 C C . PHE B 1 136 ? -16.375 7.184 1.298 1 96.62 136 PHE B C 1
ATOM 2733 O O . PHE B 1 136 ? -16.328 8.227 1.949 1 96.62 136 PHE B O 1
ATOM 2740 N N . ASN B 1 137 ? -17.469 6.602 0.924 1 98 137 ASN B N 1
ATOM 2741 C CA . ASN B 1 137 ? -18.766 7.223 1.185 1 98 137 ASN B CA 1
ATOM 2742 C C . ASN B 1 137 ? -19.062 7.277 2.68 1 98 137 ASN B C 1
ATOM 2744 O O . ASN B 1 137 ? -19.625 8.266 3.168 1 98 137 ASN B O 1
ATOM 2748 N N . LEU B 1 138 ? -18.75 6.211 3.361 1 98.12 138 LEU B N 1
ATOM 2749 C CA . LEU B 1 138 ? -18.953 6.203 4.805 1 98.12 138 LEU B CA 1
ATOM 2750 C C . LEU B 1 138 ? -18.125 7.309 5.473 1 98.12 138 LEU B C 1
ATOM 2752 O O . LEU B 1 138 ? -18.656 8.078 6.281 1 98.12 138 LEU B O 1
ATOM 2756 N N . THR B 1 139 ? -16.859 7.414 5.156 1 97.88 139 THR B N 1
ATOM 2757 C CA . THR B 1 139 ? -15.961 8.414 5.742 1 97.88 139 THR B CA 1
ATOM 2758 C C . THR B 1 139 ? -16.422 9.82 5.379 1 97.88 139 THR B C 1
ATOM 2760 O O . THR B 1 139 ? -16.453 10.711 6.238 1 97.88 139 THR B O 1
ATOM 2763 N N . THR B 1 140 ? -16.828 10.031 4.137 1 97.5 140 THR B N 1
ATOM 2764 C CA . THR B 1 140 ? -17.312 11.32 3.676 1 97.5 140 THR B CA 1
ATOM 2765 C C . THR B 1 140 ? -18.578 11.727 4.441 1 97.5 140 THR B C 1
ATOM 2767 O O . THR B 1 140 ? -18.703 12.883 4.855 1 97.5 140 THR B O 1
ATOM 2770 N N . SER B 1 141 ? -19.469 10.797 4.598 1 97 141 SER B N 1
ATOM 2771 C CA . SER B 1 141 ? -20.703 11.078 5.309 1 97 141 SER B CA 1
ATOM 2772 C C . SER B 1 141 ? -20.438 11.508 6.746 1 97 141 SER B C 1
ATOM 2774 O O . SER B 1 141 ? -21.094 12.422 7.258 1 97 141 SER B O 1
ATOM 2776 N N . ILE B 1 142 ? -19.5 10.859 7.395 1 97.06 142 ILE B N 1
ATOM 2777 C CA . ILE B 1 142 ? -19.125 11.203 8.766 1 97.06 142 ILE B CA 1
ATOM 2778 C C . ILE B 1 142 ? -18.547 12.617 8.805 1 97.06 142 ILE B C 1
ATOM 2780 O O . ILE B 1 142 ? -18.922 13.422 9.664 1 97.06 142 ILE B O 1
ATOM 2784 N N . LEU B 1 143 ? -17.688 12.945 7.836 1 96.81 143 LEU B N 1
ATOM 2785 C CA . LEU B 1 143 ? -17.031 14.242 7.809 1 96.81 143 LEU B CA 1
ATOM 2786 C C . LEU B 1 143 ? -18 15.352 7.457 1 96.81 143 LEU B C 1
ATOM 2788 O O . LEU B 1 143 ? -17.875 16.484 7.938 1 96.81 143 LEU B O 1
ATOM 2792 N N . LYS B 1 144 ? -18.969 15.07 6.633 1 96.06 144 LYS B N 1
ATOM 2793 C CA . LYS B 1 144 ? -20.016 16.031 6.305 1 96.06 144 LYS B CA 1
ATOM 2794 C C . LYS B 1 144 ? -20.797 16.453 7.547 1 96.06 144 LYS B C 1
ATOM 2796 O O . LYS B 1 144 ? -21.188 17.609 7.688 1 96.06 144 LYS B O 1
ATOM 2801 N N . GLU B 1 145 ? -20.984 15.539 8.422 1 95.25 145 GLU B N 1
ATOM 2802 C CA . GLU B 1 145 ? -21.703 15.828 9.664 1 95.25 145 GLU B CA 1
ATOM 2803 C C . GLU B 1 145 ? -20.922 16.812 10.539 1 95.25 145 GLU B C 1
ATOM 2805 O O . GLU B 1 145 ? -21.484 17.453 11.414 1 95.25 145 GLU B O 1
ATOM 2810 N N . MET B 1 146 ? -19.641 16.922 10.297 1 94.31 146 MET B N 1
ATOM 2811 C CA . MET B 1 146 ? -18.797 17.812 11.078 1 94.31 146 MET B CA 1
ATOM 2812 C C . MET B 1 146 ? -18.734 19.203 10.461 1 94.31 146 MET B C 1
ATOM 2814 O O . MET B 1 146 ? -18 20.062 10.938 1 94.31 146 MET B O 1
ATOM 2818 N N . GLU B 1 147 ? -19.438 19.453 9.383 1 90.44 147 GLU B N 1
ATOM 2819 C CA . GLU B 1 147 ? -19.531 20.734 8.695 1 90.44 147 GLU B CA 1
ATOM 2820 C C . GLU B 1 147 ? -18.156 21.156 8.156 1 90.44 147 GLU B C 1
ATOM 2822 O O . GLU B 1 147 ? -17.781 22.328 8.273 1 90.44 147 GLU B O 1
ATOM 2827 N N . ILE B 1 148 ? -17.453 20.188 7.676 1 90.19 148 ILE B N 1
ATOM 2828 C CA . ILE B 1 148 ? -16.172 20.422 7.004 1 90.19 148 ILE B CA 1
ATOM 2829 C C . ILE B 1 148 ? -16.422 21.047 5.637 1 90.19 148 ILE B C 1
ATOM 2831 O O . ILE B 1 148 ? -17.344 20.656 4.922 1 90.19 148 ILE B O 1
ATOM 2835 N N . LYS B 1 149 ? -15.633 22.094 5.281 1 86.69 149 LYS B N 1
ATOM 2836 C CA . LYS B 1 149 ? -15.812 22.812 4.023 1 86.69 149 LYS B CA 1
ATOM 2837 C C . LYS B 1 149 ? -15.641 21.875 2.826 1 86.69 149 LYS B C 1
ATOM 2839 O O . LYS B 1 149 ? -16.438 21.922 1.885 1 86.69 149 LYS B O 1
ATOM 2844 N N . ASP B 1 150 ? -14.609 21.062 2.801 1 90.94 150 ASP B N 1
ATOM 2845 C CA . ASP B 1 150 ? -14.312 20.141 1.715 1 90.94 150 ASP B CA 1
ATOM 2846 C C . ASP B 1 150 ? -14.18 18.703 2.236 1 90.94 150 ASP B C 1
ATOM 2848 O O . ASP B 1 150 ? -13.078 18.156 2.307 1 90.94 150 ASP B O 1
ATOM 2852 N N . PRO B 1 151 ? -15.367 18.109 2.523 1 94.44 151 PRO B N 1
ATOM 2853 C CA . PRO B 1 151 ? -15.328 16.766 3.111 1 94.44 151 PRO B CA 1
ATOM 2854 C C . PRO B 1 151 ? -14.688 15.734 2.186 1 94.44 151 PRO B C 1
ATOM 2856 O O . PRO B 1 151 ? -14.078 14.766 2.656 1 94.44 151 PRO B O 1
ATOM 2859 N N . ILE B 1 152 ? -14.766 15.953 0.885 1 93 152 ILE B N 1
ATOM 2860 C CA . ILE B 1 152 ? -14.211 15.016 -0.084 1 93 152 ILE B CA 1
ATOM 2861 C C . ILE B 1 152 ? -12.688 15.023 -0.001 1 93 152 ILE B C 1
ATOM 2863 O O . ILE B 1 152 ? -12.062 13.961 0.087 1 93 152 ILE B O 1
ATOM 2867 N N . ALA B 1 153 ? -12.102 16.188 0.027 1 89.62 153 ALA B N 1
ATOM 2868 C CA . ALA B 1 153 ? -10.648 16.297 0.128 1 89.62 153 ALA B CA 1
ATOM 2869 C C . ALA B 1 153 ? -10.148 15.703 1.441 1 89.62 153 ALA B C 1
ATOM 2871 O O . ALA B 1 153 ? -9.125 15.008 1.465 1 89.62 153 ALA B O 1
ATOM 2872 N N . LEU B 1 154 ? -10.836 15.953 2.49 1 92.44 154 LEU B N 1
ATOM 2873 C CA . LEU B 1 154 ? -10.406 15.445 3.791 1 92.44 154 LEU B CA 1
ATOM 2874 C C . LEU B 1 154 ? -10.578 13.93 3.865 1 92.44 154 LEU B C 1
ATOM 2876 O O . LEU B 1 154 ? -9.781 13.242 4.5 1 92.44 154 LEU B O 1
ATOM 2880 N N . THR B 1 155 ? -11.641 13.398 3.229 1 95.12 155 THR B N 1
ATOM 2881 C CA . THR B 1 155 ? -11.82 11.953 3.15 1 95.12 155 THR B CA 1
ATOM 2882 C C . THR B 1 155 ? -10.617 11.297 2.473 1 95.12 155 THR B C 1
ATOM 2884 O O . THR B 1 155 ? -10.078 10.312 2.98 1 95.12 155 THR B O 1
ATOM 2887 N N . ARG B 1 156 ? -10.203 11.852 1.376 1 90.88 156 ARG B N 1
ATOM 2888 C CA . ARG B 1 156 ? -9.055 11.32 0.651 1 90.88 156 ARG B CA 1
ATOM 2889 C C . ARG B 1 156 ? -7.805 11.32 1.528 1 90.88 156 ARG B C 1
ATOM 2891 O O . ARG B 1 156 ? -7.047 10.352 1.537 1 90.88 156 ARG B O 1
ATOM 2898 N N . LEU B 1 157 ? -7.633 12.344 2.236 1 89.94 157 LEU B N 1
ATOM 2899 C CA . LEU B 1 157 ? -6.465 12.469 3.104 1 89.94 157 LEU B CA 1
ATOM 2900 C C . LEU B 1 157 ? -6.508 11.438 4.23 1 89.94 157 LEU B C 1
ATOM 2902 O O . LEU B 1 157 ? -5.512 10.766 4.5 1 89.94 157 LEU B O 1
ATOM 2906 N N . VAL B 1 158 ? -7.656 11.359 4.879 1 94.38 158 VAL B N 1
ATOM 2907 C CA . VAL B 1 158 ? -7.816 10.438 6 1 94.38 158 VAL B CA 1
ATOM 2908 C C . VAL B 1 158 ? -7.594 9.008 5.527 1 94.38 158 VAL B C 1
ATOM 2910 O O . VAL B 1 158 ? -6.867 8.242 6.164 1 94.38 158 VAL B O 1
ATOM 2913 N N . LEU B 1 159 ? -8.164 8.664 4.406 1 94.31 159 LEU B N 1
ATOM 2914 C CA . LEU B 1 159 ? -8.023 7.312 3.887 1 94.31 159 LEU B CA 1
ATOM 2915 C C . LEU B 1 159 ? -6.598 7.059 3.41 1 94.31 159 LEU B C 1
ATOM 2917 O O . LEU B 1 159 ? -6.09 5.941 3.531 1 94.31 159 LEU B O 1
ATOM 2921 N N . SER B 1 160 ? -5.957 8.078 2.867 1 91.38 160 SER B N 1
ATOM 2922 C CA . SER B 1 160 ? -4.555 7.945 2.482 1 91.38 160 SER B CA 1
ATOM 2923 C C . SER B 1 160 ? -3.672 7.684 3.697 1 91.38 160 SER B C 1
ATOM 2925 O O . SER B 1 160 ? -2.76 6.855 3.641 1 91.38 160 SER B O 1
ATOM 2927 N N . LEU B 1 161 ? -3.885 8.359 4.742 1 92.81 161 LEU B N 1
ATOM 2928 C CA . LEU B 1 161 ? -3.125 8.148 5.969 1 92.81 161 LEU B CA 1
ATOM 2929 C C . LEU B 1 161 ? -3.354 6.742 6.52 1 92.81 161 LEU B C 1
ATOM 2931 O O . LEU B 1 161 ? -2.406 6.07 6.934 1 92.81 161 LEU B O 1
ATOM 2935 N N . LEU B 1 162 ? -4.613 6.352 6.496 1 94.62 162 LEU B N 1
ATOM 2936 C CA . LEU B 1 162 ? -4.941 5.004 6.953 1 94.62 162 LEU B CA 1
ATOM 2937 C C . LEU B 1 162 ? -4.203 3.955 6.125 1 94.62 162 LEU B C 1
ATOM 2939 O O . LEU B 1 162 ? -3.543 3.076 6.68 1 94.62 162 LEU B O 1
ATOM 2943 N N . ASP B 1 163 ? -4.273 4.109 4.859 1 92.5 163 ASP B N 1
ATOM 2944 C CA . ASP B 1 163 ? -3.586 3.184 3.965 1 92.5 163 ASP B CA 1
ATOM 2945 C C . ASP B 1 163 ? -2.074 3.236 4.18 1 92.5 163 ASP B C 1
ATOM 2947 O O . ASP B 1 163 ? -1.405 2.201 4.18 1 92.5 163 ASP B O 1
ATOM 2951 N N . GLY B 1 164 ? -1.598 4.438 4.34 1 90.88 164 GLY B N 1
ATOM 2952 C CA . GLY B 1 164 ? -0.167 4.602 4.539 1 90.88 164 GLY B CA 1
ATOM 2953 C C . GLY B 1 164 ? 0.35 3.881 5.77 1 90.88 164 GLY B C 1
ATOM 2954 O O . GLY B 1 164 ? 1.385 3.213 5.715 1 90.88 164 GLY B O 1
ATOM 2955 N N . ILE B 1 165 ? -0.318 3.996 6.84 1 92.12 165 ILE B N 1
ATOM 2956 C CA . ILE B 1 165 ? 0.161 3.391 8.078 1 92.12 165 ILE B CA 1
ATOM 2957 C C . ILE B 1 165 ? 0.01 1.874 8 1 92.12 165 ILE B C 1
ATOM 2959 O O . ILE B 1 165 ? 0.837 1.134 8.539 1 92.12 165 ILE B O 1
ATOM 2963 N N . ILE B 1 166 ? -0.997 1.41 7.336 1 92.69 166 ILE B N 1
ATOM 2964 C CA . ILE B 1 166 ? -1.176 -0.022 7.121 1 92.69 166 ILE B CA 1
ATOM 2965 C C . ILE B 1 166 ? -0.033 -0.562 6.266 1 92.69 166 ILE B C 1
ATOM 2967 O O . ILE B 1 166 ? 0.58 -1.577 6.605 1 92.69 166 ILE B O 1
ATOM 2971 N N . ASN B 1 167 ? 0.262 0.109 5.242 1 88.38 167 ASN B N 1
ATOM 2972 C CA . ASN B 1 167 ? 1.354 -0.307 4.367 1 88.38 167 ASN B CA 1
ATOM 2973 C C . ASN B 1 167 ? 2.697 -0.273 5.094 1 88.38 167 ASN B C 1
ATOM 2975 O O . ASN B 1 167 ? 3.523 -1.17 4.918 1 88.38 167 ASN B O 1
ATOM 2979 N N . SER B 1 168 ? 2.918 0.758 5.848 1 85.75 168 SER B N 1
ATOM 2980 C CA . SER B 1 168 ? 4.168 0.896 6.582 1 85.75 168 SER B CA 1
ATOM 2981 C C . SER B 1 168 ? 4.355 -0.248 7.574 1 85.75 168 SER B C 1
ATOM 2983 O O . SER B 1 168 ? 5.48 -0.68 7.828 1 85.75 168 SER B O 1
ATOM 2985 N N . SER B 1 169 ? 3.307 -0.666 8.117 1 88.25 169 SER B N 1
ATOM 2986 C CA . SER B 1 169 ? 3.385 -1.733 9.102 1 88.25 169 SER B CA 1
ATOM 2987 C C . SER B 1 169 ? 3.857 -3.039 8.477 1 88.25 169 SER B C 1
ATOM 2989 O O . SER B 1 169 ? 4.504 -3.855 9.133 1 88.25 169 SER B O 1
ATOM 2991 N N . VAL B 1 170 ? 3.535 -3.248 7.238 1 85.31 170 VAL B N 1
ATOM 2992 C CA . VAL B 1 170 ? 4.012 -4.422 6.516 1 85.31 170 VAL B CA 1
ATOM 2993 C C . VAL B 1 170 ? 5.531 -4.387 6.414 1 85.31 170 VAL B C 1
ATOM 2995 O O . VAL B 1 170 ? 6.203 -5.395 6.645 1 85.31 170 VAL B O 1
ATOM 2998 N N . CYS B 1 171 ? 6.02 -3.23 6.156 1 79.38 171 CYS B N 1
ATOM 2999 C CA . CYS B 1 171 ? 7.461 -3.053 5.992 1 79.38 171 CYS B CA 1
ATOM 3000 C C . CYS B 1 171 ? 8.18 -3.172 7.328 1 79.38 171 CYS B C 1
ATOM 3002 O O . CYS B 1 171 ? 9.266 -3.75 7.402 1 79.38 171 CYS B O 1
ATOM 3004 N N . GLU B 1 172 ? 7.523 -2.621 8.297 1 81.31 172 GLU B N 1
ATOM 3005 C CA . GLU B 1 172 ? 8.141 -2.602 9.617 1 81.31 172 GLU B CA 1
ATOM 3006 C C . GLU B 1 172 ? 7.914 -3.92 10.352 1 81.31 172 GLU B C 1
ATOM 3008 O O . GLU B 1 172 ? 8.555 -4.184 11.367 1 81.31 172 GLU B O 1
ATOM 3013 N N . GLN B 1 173 ? 7.062 -4.691 9.852 1 81.12 173 GLN B N 1
ATOM 3014 C CA . GLN B 1 173 ? 6.711 -5.973 10.453 1 81.12 173 GLN B CA 1
ATOM 3015 C C . GLN B 1 173 ? 6.406 -5.816 11.945 1 81.12 173 GLN B C 1
ATOM 3017 O O . GLN B 1 173 ? 6.918 -6.574 12.766 1 81.12 173 GLN B O 1
ATOM 3022 N N . GLY B 1 174 ? 5.723 -4.773 12.312 1 86.06 174 GLY B N 1
ATOM 3023 C CA . GLY B 1 174 ? 5.324 -4.48 13.68 1 86.06 174 GLY B CA 1
ATOM 3024 C C . GLY B 1 174 ? 3.926 -3.91 13.789 1 86.06 174 GLY B C 1
ATOM 3025 O O . GLY B 1 174 ? 3.367 -3.43 12.797 1 86.06 174 GLY B O 1
ATOM 3026 N N . PRO B 1 175 ? 3.398 -4.043 15.016 1 92.81 175 PRO B N 1
ATOM 3027 C CA . PRO B 1 175 ? 2.037 -3.525 15.188 1 92.81 175 PRO B CA 1
ATOM 3028 C C . PRO B 1 175 ? 1.942 -2.023 14.93 1 92.81 175 PRO B C 1
ATOM 3030 O O . PRO B 1 175 ? 2.908 -1.292 15.164 1 92.81 175 PRO B O 1
ATOM 3033 N N . ILE B 1 176 ? 0.84 -1.644 14.469 1 93.62 176 ILE B N 1
ATOM 3034 C CA . ILE B 1 176 ? 0.574 -0.228 14.234 1 93.62 176 ILE B CA 1
ATOM 3035 C C . ILE B 1 176 ? 0.238 0.46 15.555 1 93.62 176 ILE B C 1
ATOM 3037 O O . ILE B 1 176 ? -0.602 -0.023 16.312 1 93.62 176 ILE B O 1
ATOM 3041 N N . GLU B 1 177 ? 0.901 1.524 15.797 1 91.56 177 GLU B N 1
ATOM 3042 C CA . GLU B 1 177 ? 0.527 2.424 16.891 1 91.56 177 GLU B CA 1
ATOM 3043 C C . GLU B 1 177 ? -0.312 3.592 16.375 1 91.56 177 GLU B C 1
ATOM 3045 O O . GLU B 1 177 ? 0.196 4.465 15.664 1 91.56 177 GLU B O 1
ATOM 3050 N N . PRO B 1 178 ? -1.519 3.615 16.75 1 92.25 178 PRO B N 1
ATOM 3051 C CA . PRO B 1 178 ? -2.465 4.512 16.078 1 92.25 178 PRO B CA 1
ATOM 3052 C C . PRO B 1 178 ? -2.391 5.945 16.609 1 92.25 178 PRO B C 1
ATOM 3054 O O . PRO B 1 178 ? -2.883 6.871 15.961 1 92.25 178 PRO B O 1
ATOM 3057 N N . GLU B 1 179 ? -1.771 6.18 17.766 1 92.56 179 GLU B N 1
ATOM 3058 C CA . GLU B 1 179 ? -1.99 7.398 18.531 1 92.56 179 GLU B CA 1
ATOM 3059 C C . GLU B 1 179 ? -1.479 8.625 17.781 1 92.56 179 GLU B C 1
ATOM 3061 O O . GLU B 1 179 ? -2.207 9.609 17.625 1 92.56 179 GLU B O 1
ATOM 3066 N N . LYS B 1 180 ? -0.302 8.562 17.281 1 87.62 180 LYS B N 1
ATOM 3067 C CA . LYS B 1 180 ? 0.297 9.742 16.656 1 87.62 180 LYS B CA 1
ATOM 3068 C C . LYS B 1 180 ? -0.424 10.102 15.359 1 87.62 180 LYS B C 1
ATOM 3070 O O . LYS B 1 180 ? -0.693 11.273 15.094 1 87.62 180 LYS B O 1
ATOM 3075 N N . THR B 1 181 ? -0.741 9.109 14.555 1 91.62 181 THR B N 1
ATOM 3076 C CA . THR B 1 181 ? -1.45 9.359 13.297 1 91.62 181 THR B CA 1
ATOM 3077 C C . THR B 1 181 ? -2.84 9.93 13.57 1 91.62 181 THR B C 1
ATOM 3079 O O . THR B 1 181 ? -3.287 10.844 12.875 1 91.62 181 THR B O 1
ATOM 3082 N N . TRP B 1 182 ? -3.436 9.391 14.617 1 94.81 182 TRP B N 1
ATOM 3083 C CA . TRP B 1 182 ? -4.762 9.906 14.945 1 94.81 182 TRP B CA 1
ATOM 3084 C C . TRP B 1 182 ? -4.684 11.359 15.406 1 94.81 182 TRP B C 1
ATOM 3086 O O . TRP B 1 182 ? -5.539 12.172 15.047 1 94.81 182 TRP B O 1
ATOM 3096 N N . GLU B 1 183 ? -3.713 11.68 16.172 1 91.56 183 GLU B N 1
ATOM 3097 C CA . GLU B 1 183 ? -3.518 13.055 16.609 1 91.56 183 GLU B CA 1
ATOM 3098 C C . GLU B 1 183 ? -3.406 14 15.414 1 91.56 183 GLU B C 1
ATOM 3100 O O . GLU B 1 183 ? -3.945 15.109 15.43 1 91.56 183 GLU B O 1
ATOM 3105 N N . PHE B 1 184 ? -2.754 13.562 14.438 1 87.88 184 PHE B N 1
ATOM 3106 C CA . PHE B 1 184 ? -2.586 14.367 13.234 1 87.88 184 PHE B CA 1
ATOM 3107 C C . PHE B 1 184 ? -3.91 14.516 12.492 1 87.88 184 PHE B C 1
ATOM 3109 O O . PHE B 1 184 ? -4.246 15.602 12.023 1 87.88 184 PHE B O 1
ATOM 3116 N N . ILE B 1 185 ? -4.664 13.469 12.352 1 92.88 185 ILE B N 1
ATOM 3117 C CA . ILE B 1 185 ? -5.965 13.508 11.695 1 92.88 185 ILE B CA 1
ATOM 3118 C C . ILE B 1 185 ? -6.883 14.484 12.414 1 92.88 185 ILE B C 1
ATOM 3120 O O . ILE B 1 185 ? -7.543 15.312 11.781 1 92.88 185 ILE B O 1
ATOM 3124 N N . GLN B 1 186 ? -6.836 14.391 13.703 1 92.75 186 GLN B N 1
ATOM 3125 C CA . GLN B 1 186 ? -7.66 15.289 14.5 1 92.75 186 GLN B CA 1
ATOM 3126 C C . GLN B 1 186 ? -7.277 16.75 14.258 1 92.75 186 GLN B C 1
ATOM 3128 O O . GLN B 1 186 ? -8.148 17.609 14.141 1 92.75 186 GLN B O 1
ATOM 3133 N N . THR B 1 187 ? -6.023 16.969 14.258 1 88.56 187 THR B N 1
ATOM 3134 C CA . THR B 1 187 ? -5.527 18.328 14.016 1 88.56 187 THR B CA 1
ATOM 3135 C C . THR B 1 187 ? -5.992 18.828 12.648 1 88.56 187 THR B C 1
ATOM 3137 O O . THR B 1 187 ? -6.395 19.984 12.523 1 88.56 187 THR B O 1
ATOM 3140 N N . LEU B 1 188 ? -5.938 18.016 11.68 1 87.12 188 LEU B N 1
ATOM 3141 C CA . LEU B 1 188 ? -6.367 18.375 10.336 1 87.12 188 LEU B CA 1
ATOM 3142 C C . LEU B 1 188 ? -7.859 18.688 10.312 1 87.12 188 LEU B C 1
ATOM 3144 O O . LEU B 1 188 ? -8.289 19.641 9.648 1 87.12 188 LEU B O 1
ATOM 3148 N N . ILE B 1 189 ? -8.617 17.938 11.016 1 92.38 189 ILE B N 1
ATOM 3149 C CA . ILE B 1 189 ? -10.062 18.156 11.102 1 92.38 189 ILE B CA 1
ATOM 3150 C C . ILE B 1 189 ? -10.344 19.516 11.727 1 92.38 189 ILE B C 1
ATOM 3152 O O . ILE B 1 189 ? -11.164 20.281 11.219 1 92.38 189 ILE B O 1
ATOM 3156 N N . GLU B 1 190 ? -9.633 19.766 12.766 1 89.5 190 GLU B N 1
ATOM 3157 C CA . GLU B 1 190 ? -9.82 21.031 13.461 1 89.5 190 GLU B CA 1
ATOM 3158 C C . GLU B 1 190 ? -9.445 22.203 12.57 1 89.5 190 GLU B C 1
ATOM 3160 O O . GLU B 1 190 ? -10.133 23.234 12.57 1 89.5 190 GLU B O 1
ATOM 3165 N N . LEU B 1 191 ? -8.438 22.047 11.836 1 85.19 191 LEU B N 1
ATOM 3166 C CA . LEU B 1 191 ? -7.992 23.109 10.938 1 85.19 191 LEU B CA 1
ATOM 3167 C C . LEU B 1 191 ? -9.016 23.344 9.836 1 85.19 191 LEU B C 1
ATOM 3169 O O . LEU B 1 191 ? -9.297 24.5 9.477 1 85.19 191 LEU B O 1
ATOM 3173 N N . GLU B 1 192 ? -9.539 22.266 9.312 1 86.44 192 GLU B N 1
ATOM 3174 C CA . GLU B 1 192 ? -10.5 22.375 8.219 1 86.44 192 GLU B CA 1
ATOM 3175 C C . GLU B 1 192 ? -11.836 22.922 8.711 1 86.44 192 GLU B C 1
ATOM 3177 O O . GLU B 1 192 ? -12.555 23.578 7.965 1 86.44 192 GLU B O 1
ATOM 3182 N N . LYS B 1 193 ? -12.109 22.656 9.906 1 85.94 193 LYS B N 1
ATOM 3183 C CA . LYS B 1 193 ? -13.328 23.188 10.5 1 85.94 193 LYS B CA 1
ATOM 3184 C C . LYS B 1 193 ? -13.234 24.703 10.688 1 85.94 193 LYS B C 1
ATOM 3186 O O . LYS B 1 193 ? -14.234 25.422 10.562 1 85.94 193 LYS B O 1
ATOM 3191 N N . ASN B 1 194 ? -12.016 25.156 10.93 1 80.06 194 ASN B N 1
ATOM 3192 C CA . ASN B 1 194 ? -11.797 26.562 11.234 1 80.06 194 ASN B CA 1
ATOM 3193 C C . ASN B 1 194 ? -11.562 27.375 9.969 1 80.06 194 ASN B C 1
ATOM 3195 O O . ASN B 1 194 ? -11.508 28.609 10.023 1 80.06 194 ASN B O 1
ATOM 3199 N N . LYS B 1 195 ? -11.219 26.719 8.875 1 73.81 195 LYS B N 1
ATOM 3200 C CA . LYS B 1 195 ? -11.07 27.438 7.609 1 73.81 195 LYS B CA 1
ATOM 3201 C C . LYS B 1 195 ? -12.398 28.031 7.156 1 73.81 195 LYS B C 1
ATOM 3203 O O . LYS B 1 195 ? -13.398 27.328 7.062 1 73.81 195 LYS B O 1
ATOM 3208 N N . LYS B 1 196 ? -12.883 29.297 7.648 1 55.62 196 LYS B N 1
ATOM 3209 C CA . LYS B 1 196 ? -14 30.141 7.238 1 55.62 196 LYS B CA 1
ATOM 3210 C C . LYS B 1 196 ? -13.969 30.391 5.734 1 55.62 196 LYS B C 1
ATOM 3212 O O . LYS B 1 196 ? -12.898 30.516 5.137 1 55.62 196 LYS B O 1
#

Secondary structure (DSSP, 8-state):
------------HHHHHHHHHHHHHHHS-TTT--HHHHHHHHT--HHHHHHH-SSHHHHHHHHHHHHHHHHHHHHHHHHHT--SHHHHHHHHHHHHHHHHHHTTS---HHHHHHHHHTTT-TTHHHHHHHHHHHHHHHHHHHHHTTT-S-HHHHHHHHHHHHHHHHHHHHHHTS---HHHHHHHHHHHHHHHHH--/------------HHHHHHHHHHHHHHHS-TTT--HHHHHHHHT--HHHHHHH-SSHHHHHHHHHHHHHHHHHHHHHHHHHT--SHHHHHHHHHHHHHHHHHHTTS---HHHHHHHHHTTT-TTHHHHHHHHHHHHHHHHHHHHHTTT-S-HHHHHHHHHHHHHHHHHHHHHHTS---HHHHHHHHHHHHHHHHH--

Foldseek 3Di:
DPPPPPPPVDDPLLVLLLVQLLLCCQQDNLVPDDPVNSCVVSVHDPVSVCVNPVDSLRSVLVSLQVVLVVLVVVLCVQLVVPDALLVSLVSSLVVLLVVCLVSQLRADSLVRCCVHCCVVRVSSVVSSCVSVVVQLVVQLVSLVRLVFPCSNVLSVVSVVLSRVQSVVCNVVSDRGDCPVSSVVSVVVSVVRSPPD/DPPPPPPPVPDPLLVLLLVQLLLCCQLDNLVPDDPVNSCVVSVHDPVSVCVNPVDSLRSVLVSLQVVLVVLVVVLCVQLVVPDALLVSLVSSLVVLLVVCLVSQLRADSLVRCCVHCCVVRVSSVVSSCVSVVVQLVVQLVSLVRLVFPCSNVLSVVLVVLSRVQSVVCNVVSDRGDCPVSSVVSVVVSVVRSPPD

Radius of gyration: 23.76 Å; Cα contacts (8 Å, |Δi|>4): 385; chains: 2; bounding box: 65×73×73 Å

Sequence (392 aa):
MNADIHFKKKYPKRDIVLSTATQLFIQENYISVGVDRIIAEADIAKATFYKHFPSKEELVFYCLKQLKLDIQMAVEEHISKLTTPLEKLEQLYLWYIDWVNQNGVRGCPFHKAGMEVGNLYPSIQVALDEYWNWLFNLTTSILKEMEIKDPIALTRLVLSLLDGIINSSVCEQGPIEPEKTWEFIQTLIELEKNKKMNADIHFKKKYPKRDIVLSTATQLFIQENYISVGVDRIIAEADIAKATFYKHFPSKEELVFYCLKQLKLDIQMAVEEHISKLTTPLEKLEQLYLWYIDWVNQNGVRGCPFHKAGMEVGNLYPSIQVALDEYWNWLFNLTTSILKEMEIKDPIALTRLVLSLLDGIINSSVCEQGPIEPEKTWEFIQTLIELEKNKK

pLDDT: mean 90.41, std 13.77, range [27.95, 98.5]